Protein AF-A0A377Q1R0-F1 (afdb_monomer)

Mean predicted aligned error: 17.47 Å

Foldseek 3Di:
DDPDDLPCLQVVLQDDDPDDDDDDDDDDDDPDDPDPDDDLVVLLVVLVVLLVDDDPPPVVCVVCVVVLVVLCCSLQPPPVSNVVVVVVLLVCLQPPPDQDDPVLLVVLVVLLLVLLSVLLSVCCVPPNDPDPLNVSLSVLNSQLVVLVVLLVVLLVQQVVLVVVCVVDVVSVPDPVSVCQAANDPPDPDDDDPVVVVVSVVRGHSLQSNLVSLVSNLVSLSSSVSSCVVVVSRDPVCSVSSSVSSSNNNSNSCVSSQNHAFWDDRPQKIWGWDDGHGPVVCVVVVTDIDIDGPDDVCVVVVVPDDPPQPPVNVVVVVVVVVVVVVVVVVVVVVVVVVVVVVVVVVVVVVVVVVVVVVVVVVVVVVVVVVVVVVVVVPPD

Structure (mmCIF, N/CA/C/O backbone):
data_AF-A0A377Q1R0-F1
#
_entry.id   AF-A0A377Q1R0-F1
#
loop_
_atom_site.group_PDB
_atom_site.id
_atom_site.type_symbol
_atom_site.label_atom_id
_atom_site.label_alt_id
_atom_site.label_comp_id
_atom_site.label_asym_id
_atom_site.label_entity_id
_atom_site.label_seq_id
_atom_site.pdbx_PDB_ins_code
_atom_site.Cartn_x
_atom_site.Cartn_y
_atom_site.Cartn_z
_atom_site.occupancy
_atom_site.B_iso_or_equiv
_atom_site.auth_seq_id
_atom_site.auth_comp_id
_atom_site.auth_asym_id
_atom_site.auth_atom_id
_atom_site.pdbx_PDB_model_num
ATOM 1 N N . MET A 1 1 ? -22.061 -29.868 4.532 1.00 28.95 1 MET A N 1
ATOM 2 C CA . MET A 1 1 ? -21.129 -29.093 5.374 1.00 28.95 1 MET A CA 1
ATOM 3 C C . MET A 1 1 ? -21.721 -27.705 5.514 1.00 28.95 1 MET A C 1
ATOM 5 O O . MET A 1 1 ? -21.974 -27.076 4.496 1.00 28.95 1 MET A O 1
ATOM 9 N N . GLN A 1 2 ? -22.091 -27.304 6.730 1.00 22.58 2 GLN A N 1
ATOM 10 C CA . GLN A 1 2 ? -22.602 -25.962 7.013 1.00 22.58 2 GLN A CA 1
ATOM 11 C C . GLN A 1 2 ? -21.414 -25.000 7.046 1.00 22.58 2 GLN A C 1
ATOM 13 O O . GLN A 1 2 ? -20.578 -25.093 7.936 1.00 22.58 2 GLN A O 1
ATOM 18 N N . ILE A 1 3 ? -21.342 -24.123 6.049 1.00 27.62 3 ILE A N 1
ATOM 19 C CA . ILE A 1 3 ? -20.413 -22.995 5.980 1.00 27.62 3 ILE A CA 1
ATOM 20 C C . ILE A 1 3 ? -21.083 -21.881 6.789 1.00 27.62 3 ILE A C 1
ATOM 22 O O . ILE A 1 3 ? -22.064 -21.311 6.324 1.00 27.62 3 ILE A O 1
ATOM 26 N N . ASN A 1 4 ? -20.662 -21.644 8.031 1.00 29.64 4 ASN A N 1
ATOM 27 C CA . ASN A 1 4 ? -21.216 -20.565 8.850 1.00 29.64 4 ASN A CA 1
ATOM 28 C C . ASN A 1 4 ? -20.125 -19.920 9.716 1.00 29.64 4 ASN A C 1
ATOM 30 O O . ASN A 1 4 ? -19.404 -20.623 10.417 1.00 29.64 4 ASN A O 1
ATOM 34 N N . ASN A 1 5 ? -20.125 -18.581 9.694 1.00 27.83 5 ASN A N 1
ATOM 35 C CA . ASN A 1 5 ? -19.526 -17.609 10.626 1.00 27.83 5 ASN A CA 1
ATOM 36 C C . ASN A 1 5 ? -18.168 -16.934 10.356 1.00 27.83 5 ASN A C 1
ATOM 38 O O . ASN A 1 5 ? -17.877 -15.991 11.084 1.00 27.83 5 ASN A O 1
ATOM 42 N N . SER A 1 6 ? -17.424 -17.238 9.289 1.00 31.84 6 SER A N 1
ATOM 43 C CA . SER A 1 6 ? -16.201 -16.457 8.957 1.00 31.84 6 SER A CA 1
ATOM 44 C C . SER A 1 6 ? -16.355 -15.521 7.747 1.00 31.84 6 SER A C 1
ATOM 46 O O . SER A 1 6 ? -15.491 -14.700 7.476 1.00 31.84 6 SER A O 1
ATOM 48 N N . TYR A 1 7 ? -17.489 -15.599 7.042 1.00 37.28 7 TYR A N 1
ATOM 49 C CA . TYR A 1 7 ? -17.789 -14.820 5.829 1.00 37.28 7 TYR A CA 1
ATOM 50 C C . TYR A 1 7 ? -18.139 -13.342 6.091 1.00 37.28 7 TYR A C 1
ATOM 52 O O . TYR A 1 7 ? -18.074 -12.522 5.179 1.00 37.28 7 TYR A O 1
ATOM 60 N N . SER A 1 8 ? -18.564 -12.995 7.311 1.00 39.50 8 SER A N 1
ATOM 61 C CA . SER A 1 8 ? -19.250 -11.720 7.552 1.00 39.50 8 SER A CA 1
ATOM 62 C C . SER A 1 8 ? -18.318 -10.515 7.662 1.00 39.50 8 SER A C 1
ATOM 64 O O . SER A 1 8 ? -18.710 -9.444 7.229 1.00 39.50 8 SER A O 1
ATOM 66 N N . ASN A 1 9 ? -17.101 -10.637 8.196 1.00 41.16 9 ASN A N 1
ATOM 67 C CA . ASN A 1 9 ? -16.298 -9.441 8.502 1.00 41.16 9 ASN A CA 1
ATOM 68 C C . ASN A 1 9 ? -15.637 -8.830 7.258 1.00 41.16 9 ASN A C 1
ATOM 70 O O . ASN A 1 9 ? -15.643 -7.616 7.092 1.00 41.16 9 ASN A O 1
ATOM 74 N N . TYR A 1 10 ? -15.143 -9.665 6.342 1.00 43.50 10 TYR A N 1
ATOM 75 C CA . TYR A 1 10 ? -14.445 -9.208 5.140 1.00 43.50 10 TYR A CA 1
ATOM 76 C C . TYR A 1 10 ? -15.388 -8.627 4.084 1.00 43.50 10 TYR A C 1
ATOM 78 O O . TYR A 1 10 ? -15.223 -7.504 3.607 1.00 43.50 10 TYR A O 1
ATOM 86 N N . LEU A 1 11 ? -16.445 -9.379 3.762 1.00 43.00 11 LEU A N 1
ATOM 87 C CA . LEU A 1 11 ? -17.469 -8.934 2.827 1.00 43.00 11 LEU A CA 1
ATOM 88 C C . LEU A 1 11 ? -18.304 -7.786 3.397 1.00 43.00 11 LEU A C 1
ATOM 90 O O . LEU A 1 11 ? -18.836 -7.050 2.588 1.00 43.00 11 LEU A O 1
ATOM 94 N N . ASN A 1 12 ? -18.401 -7.544 4.710 1.00 51.12 12 ASN A N 1
ATOM 95 C CA . ASN A 1 12 ? -19.133 -6.373 5.226 1.00 51.12 12 ASN A CA 1
ATOM 96 C C . ASN A 1 12 ? -18.464 -5.030 4.900 1.00 51.12 12 ASN A C 1
ATOM 98 O O . ASN A 1 12 ? -19.165 -4.023 4.808 1.00 51.12 12 ASN A O 1
ATOM 102 N N . ILE A 1 13 ? -17.142 -4.997 4.703 1.00 48.84 13 ILE A N 1
ATOM 103 C CA . ILE A 1 13 ? -16.446 -3.759 4.324 1.00 48.84 13 ILE A CA 1
ATOM 104 C C . ILE A 1 13 ? -16.698 -3.443 2.848 1.00 48.84 13 ILE A C 1
ATOM 106 O O . ILE A 1 13 ? -16.845 -2.278 2.498 1.00 48.84 13 ILE A O 1
ATOM 110 N N . TYR A 1 14 ? -16.812 -4.452 1.980 1.00 47.78 14 TYR A N 1
ATOM 111 C CA . TYR A 1 14 ? -16.981 -4.266 0.527 1.00 47.78 14 TYR A CA 1
ATOM 112 C C . TYR A 1 14 ? -18.424 -4.444 0.026 1.00 47.78 14 TYR A C 1
ATOM 114 O O . TYR A 1 14 ? -18.783 -3.945 -1.039 1.00 47.78 14 TYR A O 1
ATOM 122 N N . SER A 1 15 ? -19.278 -5.124 0.789 1.00 40.94 15 SER A N 1
ATOM 123 C CA . SER A 1 15 ? -20.696 -5.297 0.486 1.00 40.94 15 SER A CA 1
ATOM 124 C C . SER A 1 15 ? -21.445 -4.106 1.043 1.00 40.94 15 SER A C 1
ATOM 126 O O . SER A 1 15 ? -21.725 -4.028 2.235 1.00 40.94 15 SER A O 1
ATOM 128 N N . SER A 1 16 ? -21.833 -3.196 0.163 1.00 33.44 16 SER A N 1
ATOM 129 C CA . SER A 1 16 ? -22.978 -2.341 0.434 1.00 33.44 16 SER A CA 1
ATOM 130 C C . SER A 1 16 ? -24.226 -3.071 -0.074 1.00 33.44 16 SER A C 1
ATOM 132 O O . SER A 1 16 ? -24.408 -3.168 -1.290 1.00 33.44 16 SER A O 1
ATOM 134 N N . PRO A 1 17 ? -25.120 -3.603 0.783 1.00 34.03 17 PRO A N 1
ATOM 135 C CA . PRO A 1 17 ? -26.474 -3.870 0.359 1.00 34.03 17 PRO A CA 1
ATOM 136 C C . PRO A 1 17 ? -27.296 -2.604 0.589 1.00 34.03 17 PRO A C 1
ATOM 138 O O . PRO A 1 17 ? -27.533 -2.172 1.718 1.00 34.03 17 PRO A O 1
ATOM 141 N N . ASN A 1 18 ? -27.818 -2.052 -0.504 1.00 38.62 18 ASN A N 1
ATOM 142 C CA . ASN A 1 18 ? -29.104 -1.372 -0.467 1.00 38.62 18 ASN A CA 1
ATOM 143 C C . ASN A 1 18 ? -30.130 -2.303 0.208 1.00 38.62 18 ASN A C 1
ATOM 145 O O . ASN A 1 18 ? -30.710 -3.160 -0.451 1.00 38.62 18 ASN A O 1
ATOM 149 N N . SER A 1 19 ? -30.380 -2.136 1.506 1.00 26.73 19 SER A N 1
ATOM 150 C CA . SER A 1 19 ? -31.663 -2.492 2.112 1.00 26.73 19 SER A CA 1
ATOM 151 C C . SER A 1 19 ? -31.815 -1.848 3.482 1.00 26.73 19 SER A C 1
ATOM 153 O O . SER A 1 19 ? -31.047 -2.106 4.407 1.00 26.73 19 SER A O 1
ATOM 155 N N . ALA A 1 20 ? -32.861 -1.039 3.601 1.00 36.50 20 ALA A N 1
ATOM 156 C CA . ALA A 1 20 ? -33.411 -0.583 4.859 1.00 36.50 20 ALA A CA 1
ATOM 157 C C . ALA A 1 20 ? -33.656 -1.759 5.818 1.00 36.50 20 ALA A C 1
ATOM 159 O O . ALA A 1 20 ? -34.305 -2.732 5.444 1.00 36.50 20 ALA A O 1
ATOM 160 N N . ASN A 1 21 ? -33.215 -1.620 7.067 1.00 24.20 21 ASN A N 1
ATOM 161 C CA . ASN A 1 21 ? -34.041 -1.960 8.218 1.00 24.20 21 ASN A CA 1
ATOM 162 C C . ASN A 1 21 ? -33.524 -1.257 9.473 1.00 24.20 21 ASN A C 1
ATOM 164 O O . ASN A 1 21 ? -32.381 -1.403 9.894 1.00 24.20 21 ASN A O 1
ATOM 168 N N . SER A 1 22 ? -34.421 -0.460 10.043 1.00 33.91 22 SER A N 1
ATOM 169 C CA . SER A 1 22 ? -34.277 0.224 11.315 1.00 33.91 22 SER A CA 1
ATOM 170 C C . SER A 1 22 ? -34.138 -0.770 12.463 1.00 33.91 22 SER A C 1
ATOM 172 O O . SER A 1 22 ? -34.989 -1.647 12.606 1.00 33.91 22 SER A O 1
ATOM 174 N N . THR A 1 23 ? -33.208 -0.516 13.380 1.00 24.88 23 THR A N 1
ATOM 175 C CA . THR A 1 23 ? -33.495 -0.764 14.796 1.00 24.88 23 THR A CA 1
ATOM 176 C C . THR A 1 23 ? -32.841 0.313 15.653 1.00 24.88 23 THR A C 1
ATOM 178 O O . THR A 1 23 ? -31.666 0.627 15.506 1.00 24.88 23 THR A O 1
ATOM 181 N N . SER A 1 24 ? -33.675 0.923 16.490 1.00 29.09 24 SER A N 1
ATOM 182 C CA . SER A 1 24 ? -33.390 2.016 17.416 1.00 29.09 24 SER A CA 1
ATOM 183 C C . SER A 1 24 ? -32.300 1.639 18.425 1.00 29.09 24 SER A C 1
ATOM 185 O O . SER A 1 24 ? -32.427 0.630 19.118 1.00 29.09 24 SER A O 1
ATOM 187 N N . TYR A 1 25 ? -31.282 2.492 18.565 1.00 27.16 25 TYR A N 1
ATOM 188 C CA . TYR A 1 25 ? -30.420 2.497 19.745 1.00 27.16 25 TYR A CA 1
ATOM 189 C C . TYR A 1 25 ? -31.027 3.415 20.806 1.00 27.16 25 TYR A C 1
ATOM 191 O O . TYR A 1 25 ? -31.315 4.585 20.554 1.00 27.16 25 TYR A O 1
ATOM 199 N N . LYS A 1 26 ? -31.275 2.836 21.984 1.00 29.70 26 LYS A N 1
ATOM 200 C CA . LYS A 1 26 ? -31.630 3.552 23.209 1.00 29.70 26 LYS A CA 1
ATOM 201 C C . LYS A 1 26 ? -30.412 4.316 23.726 1.00 29.70 26 LYS A C 1
ATOM 203 O O . LYS A 1 26 ? -29.304 3.788 23.720 1.00 29.70 26 LYS A O 1
ATOM 208 N N . GLU A 1 27 ? -30.683 5.524 24.204 1.00 29.42 27 GLU A N 1
ATOM 209 C CA . GLU A 1 27 ? -29.784 6.415 24.935 1.00 29.42 27 GLU A CA 1
ATOM 210 C C . GLU A 1 27 ? -28.955 5.660 25.986 1.00 29.42 27 GLU A C 1
ATOM 212 O O . GLU A 1 27 ? -29.502 4.995 26.872 1.00 29.42 27 GLU A O 1
ATOM 217 N N . ILE A 1 28 ? -27.629 5.790 25.904 1.00 32.88 28 ILE A N 1
ATOM 218 C CA . ILE A 1 28 ? -26.727 5.440 27.000 1.00 32.88 28 ILE A CA 1
ATOM 219 C C . ILE A 1 28 ? -26.776 6.609 27.985 1.00 32.88 28 ILE A C 1
ATOM 221 O O . ILE A 1 28 ? -26.370 7.723 27.664 1.00 32.88 28 ILE A O 1
ATOM 225 N N . GLN A 1 29 ? -27.323 6.349 29.172 1.00 28.67 29 GLN A N 1
ATOM 226 C CA . GLN A 1 29 ? -27.346 7.298 30.279 1.00 28.67 29 GLN A CA 1
ATOM 227 C C . GLN A 1 29 ? -25.923 7.606 30.756 1.00 28.67 29 GLN A C 1
ATOM 229 O O . GLN A 1 29 ? -25.142 6.704 31.057 1.00 28.67 29 GLN A O 1
ATOM 234 N N . GLU A 1 30 ? -25.630 8.901 30.859 1.00 31.19 30 GLU A N 1
ATOM 235 C CA . GLU A 1 30 ? -24.410 9.468 31.422 1.00 31.19 30 GLU A CA 1
ATOM 236 C C . GLU A 1 30 ? -24.206 9.015 32.877 1.00 31.19 30 GLU A C 1
ATOM 238 O O . GLU A 1 30 ? -24.910 9.437 33.800 1.00 31.19 30 GLU A O 1
ATOM 243 N N . SER A 1 31 ? -23.186 8.193 33.115 1.00 29.64 31 SER A N 1
ATOM 244 C CA . SER A 1 31 ? -22.603 8.047 34.445 1.00 29.64 31 SER A CA 1
ATOM 245 C C . SER A 1 31 ? -21.705 9.254 34.722 1.00 29.64 31 SER A C 1
ATOM 247 O O . SER A 1 31 ? -20.572 9.335 34.249 1.00 29.64 31 SER A O 1
ATOM 249 N N . ASN A 1 32 ? -22.232 10.204 35.496 1.00 32.81 32 ASN A N 1
ATOM 250 C CA . ASN A 1 32 ? -21.503 11.358 36.016 1.00 32.81 32 ASN A CA 1
ATOM 251 C C . ASN A 1 32 ? -20.391 10.925 36.987 1.00 32.81 32 ASN A C 1
ATOM 253 O O . ASN A 1 32 ? -20.587 10.846 38.200 1.00 32.81 32 ASN A O 1
ATOM 257 N N . THR A 1 33 ? -19.189 10.730 36.457 1.00 31.58 33 THR A N 1
ATOM 258 C CA . THR A 1 33 ? -17.936 10.882 37.203 1.00 31.58 33 THR A CA 1
ATOM 259 C C . THR A 1 33 ? -17.190 12.073 36.622 1.00 31.58 33 THR A C 1
ATOM 261 O O . THR A 1 33 ? -16.950 12.122 35.420 1.00 31.58 33 THR A O 1
ATOM 264 N N . LYS A 1 34 ? -16.837 13.048 37.474 1.00 37.91 34 LYS A N 1
ATOM 265 C CA . LYS A 1 34 ? -15.953 14.176 37.142 1.00 37.91 34 LYS A CA 1
ATOM 266 C C . LYS A 1 34 ? -14.599 13.631 36.668 1.00 37.91 34 LYS A C 1
ATOM 268 O O . LYS A 1 34 ? -13.689 13.459 37.471 1.00 37.91 34 LYS A O 1
ATOM 273 N N . SER A 1 35 ? -14.488 13.356 35.376 1.00 35.97 35 SER A N 1
ATOM 274 C CA . SER A 1 35 ? -13.225 13.171 34.677 1.00 35.97 35 SER A CA 1
ATOM 275 C C . SER A 1 35 ? -12.807 14.535 34.148 1.00 35.97 35 SER A C 1
ATOM 277 O O . SER A 1 35 ? -13.571 15.203 33.448 1.00 35.97 35 SER A O 1
ATOM 279 N N . THR A 1 36 ? -11.615 14.993 34.516 1.00 40.09 36 THR A N 1
ATOM 280 C CA . THR A 1 36 ? -10.923 16.071 33.807 1.00 40.09 36 THR A CA 1
ATOM 281 C C . THR A 1 36 ? -10.586 15.559 32.411 1.00 40.09 36 THR A C 1
ATOM 283 O O . THR A 1 36 ? -9.477 15.085 32.183 1.00 40.09 36 THR A O 1
ATOM 286 N N . ASN A 1 37 ? -11.559 15.579 31.497 1.00 50.22 37 ASN A N 1
ATOM 287 C CA . ASN A 1 37 ? -11.319 15.173 30.121 1.00 50.22 37 ASN A CA 1
ATOM 288 C C . ASN A 1 37 ? -10.362 16.191 29.476 1.00 50.22 37 ASN A C 1
ATOM 290 O O . ASN A 1 37 ? -10.659 17.391 29.503 1.00 50.22 37 ASN A O 1
ATOM 294 N N . PRO A 1 38 ? -9.212 15.751 28.935 1.00 57.94 38 PRO A N 1
ATOM 295 C CA . PRO A 1 38 ? -8.344 16.620 28.150 1.00 57.94 38 PRO A CA 1
ATOM 296 C C . PRO A 1 38 ? -9.113 17.197 26.951 1.00 57.94 38 PRO A C 1
ATOM 298 O O . PRO A 1 38 ? -10.071 16.593 26.466 1.00 57.94 38 PRO A O 1
ATOM 301 N N . SER A 1 39 ? -8.723 18.386 26.482 1.00 71.31 39 SER A N 1
ATOM 302 C CA . SER A 1 39 ? -9.324 18.978 25.281 1.00 71.31 39 SER A CA 1
ATOM 303 C C . SER A 1 39 ? -9.059 18.096 24.055 1.00 71.31 39 SER A C 1
ATOM 305 O O . SER A 1 39 ? -8.040 17.410 23.989 1.00 71.31 39 SER A O 1
ATOM 307 N N . ASN A 1 40 ? -9.941 18.151 23.051 1.00 73.06 40 ASN A N 1
ATOM 308 C CA . ASN A 1 40 ? -9.771 17.396 21.800 1.00 73.06 40 ASN A CA 1
ATOM 309 C C . ASN A 1 40 ? -8.407 17.659 21.131 1.00 73.06 40 ASN A C 1
ATOM 311 O O . ASN A 1 40 ? -7.815 16.744 20.572 1.00 73.06 40 ASN A O 1
ATOM 315 N N . GLU A 1 41 ? -7.879 18.881 21.242 1.00 77.00 41 GLU A N 1
ATOM 316 C CA . GLU A 1 41 ? -6.547 19.257 20.744 1.00 77.00 41 GLU A CA 1
ATOM 317 C C . GLU A 1 41 ? -5.414 18.544 21.500 1.00 77.00 41 GLU A C 1
ATOM 319 O O . GLU A 1 41 ? -4.464 18.066 20.885 1.00 77.00 41 GLU A O 1
ATOM 324 N N . ALA A 1 42 ? -5.524 18.412 22.826 1.00 80.75 42 ALA A N 1
ATOM 325 C CA . ALA A 1 42 ? -4.535 17.698 23.632 1.00 80.75 42 ALA A CA 1
ATOM 326 C C . ALA A 1 42 ? -4.545 16.187 23.346 1.00 80.75 42 ALA A C 1
ATOM 328 O O . ALA A 1 42 ? -3.491 15.555 23.347 1.00 80.75 42 ALA A O 1
ATOM 329 N N . ILE A 1 43 ? -5.720 15.616 23.061 1.00 80.31 43 ILE A N 1
ATOM 330 C CA . ILE A 1 43 ? -5.860 14.207 22.663 1.00 80.31 43 ILE A CA 1
ATOM 331 C C . ILE A 1 43 ? -5.234 13.981 21.286 1.00 80.31 43 ILE A C 1
ATOM 333 O O . ILE A 1 43 ? -4.426 13.070 21.136 1.00 80.31 43 ILE A O 1
ATOM 337 N N . GLN A 1 44 ? -5.532 14.838 20.306 1.00 81.31 44 GLN A N 1
ATOM 338 C CA . GLN A 1 44 ? -4.917 14.757 18.977 1.00 81.31 44 GLN A CA 1
ATOM 339 C C . GLN A 1 44 ? -3.394 14.852 19.054 1.00 81.31 44 GLN A C 1
ATOM 341 O O . GLN A 1 44 ? -2.700 14.047 18.438 1.00 81.31 44 GLN A O 1
ATOM 346 N N . GLN A 1 45 ? -2.868 15.790 19.848 1.00 83.00 45 GLN A N 1
ATOM 347 C CA . GLN A 1 45 ? -1.427 15.901 20.049 1.00 83.00 45 GLN A CA 1
ATOM 348 C C . GLN A 1 45 ? -0.850 14.631 20.681 1.00 83.00 45 GLN A C 1
ATOM 350 O O . GLN A 1 45 ? 0.145 14.114 20.190 1.00 83.00 45 GLN A O 1
ATOM 355 N N . LYS A 1 46 ? -1.507 14.074 21.703 1.00 86.25 46 LYS A N 1
ATOM 356 C CA . LYS A 1 46 ? -1.085 12.823 22.344 1.00 86.25 46 LYS A CA 1
ATOM 357 C C . LYS A 1 46 ? -1.086 11.640 21.369 1.00 86.25 46 LYS A C 1
ATOM 359 O O . LYS A 1 46 ? -0.148 10.850 21.404 1.00 86.25 46 LYS A O 1
ATOM 364 N N . ILE A 1 47 ? -2.088 11.509 20.495 1.00 85.19 47 ILE A N 1
ATOM 365 C CA . ILE A 1 47 ? -2.098 10.468 19.453 1.00 85.19 47 ILE A CA 1
ATOM 366 C C . ILE A 1 47 ? -0.956 10.681 18.457 1.00 85.19 47 ILE A C 1
ATOM 368 O O . ILE A 1 47 ? -0.251 9.727 18.140 1.00 85.19 47 ILE A O 1
ATOM 372 N N . ASN A 1 48 ? -0.720 11.918 18.016 1.00 84.69 48 ASN A N 1
ATOM 373 C CA . ASN A 1 48 ? 0.402 12.234 17.131 1.00 84.69 48 ASN A CA 1
ATOM 374 C C . ASN A 1 48 ? 1.751 11.894 17.781 1.00 84.69 48 ASN A C 1
ATOM 376 O O . ASN A 1 48 ? 2.607 11.304 17.127 1.00 84.69 48 ASN A O 1
ATOM 380 N N . ASP A 1 49 ? 1.923 12.206 19.067 1.00 84.81 49 ASP A N 1
ATOM 381 C CA . ASP A 1 49 ? 3.130 11.875 19.826 1.00 84.81 49 ASP A CA 1
ATOM 382 C C . ASP A 1 49 ? 3.308 10.354 19.937 1.00 84.81 49 ASP A C 1
ATOM 384 O O . ASP A 1 49 ? 4.402 9.838 19.720 1.00 84.81 49 ASP A O 1
ATOM 388 N N . LEU A 1 50 ? 2.224 9.617 20.213 1.00 84.06 50 LEU A N 1
ATOM 389 C CA . LEU A 1 50 ? 2.246 8.155 20.251 1.00 84.06 50 LEU A CA 1
ATOM 390 C C . LEU A 1 50 ? 2.636 7.565 18.896 1.00 84.06 50 LEU A C 1
ATOM 392 O O . LEU A 1 50 ? 3.435 6.634 18.868 1.00 84.06 50 LEU A O 1
ATOM 396 N N . LEU A 1 51 ? 2.105 8.089 17.789 1.00 82.56 51 LEU A N 1
ATOM 397 C CA . LEU A 1 51 ? 2.451 7.658 16.431 1.00 82.56 51 LEU A CA 1
ATOM 398 C C . LEU A 1 51 ? 3.897 8.014 16.050 1.00 82.56 51 LEU A C 1
ATOM 400 O O . LEU A 1 51 ? 4.513 7.279 15.283 1.00 82.56 51 LEU A O 1
ATOM 404 N N . ALA A 1 52 ? 4.440 9.107 16.592 1.00 79.62 52 ALA A N 1
ATOM 405 C CA . ALA A 1 52 ? 5.810 9.552 16.344 1.00 79.62 52 ALA A CA 1
ATOM 406 C C . ALA A 1 52 ? 6.871 8.803 17.172 1.00 79.62 52 ALA A C 1
ATOM 408 O O . ALA A 1 52 ? 8.045 8.809 16.797 1.00 79.62 52 ALA A O 1
ATOM 409 N N . ASP A 1 53 ? 6.486 8.174 18.287 1.00 74.00 53 ASP A N 1
ATOM 410 C CA . ASP A 1 53 ? 7.412 7.470 19.177 1.00 74.00 53 ASP A CA 1
ATOM 411 C C . ASP A 1 53 ? 7.975 6.187 18.529 1.00 74.00 53 ASP A C 1
ATOM 413 O O . ASP A 1 53 ? 7.232 5.241 18.225 1.00 74.00 53 ASP A O 1
ATOM 417 N N . TYR A 1 54 ? 9.301 6.189 18.325 1.00 57.19 54 TYR A N 1
ATOM 418 C CA . TYR A 1 54 ? 10.118 5.175 17.641 1.00 57.19 54 TYR A CA 1
ATOM 419 C C . TYR A 1 54 ? 11.257 4.706 18.570 1.00 57.19 54 TYR A C 1
ATOM 421 O O . TYR A 1 54 ? 11.881 5.559 19.207 1.00 57.19 54 TYR A O 1
ATOM 429 N N . PRO A 1 55 ? 11.630 3.406 18.615 1.00 54.78 55 PRO A N 1
ATOM 430 C CA . PRO A 1 55 ? 11.290 2.323 17.687 1.00 54.78 55 PRO A CA 1
ATOM 431 C C . PRO A 1 55 ? 10.176 1.396 18.194 1.00 54.78 55 PRO A C 1
ATOM 433 O O . PRO A 1 55 ? 9.720 1.517 19.328 1.00 54.78 55 PRO A O 1
ATOM 436 N N . LEU A 1 56 ? 9.823 0.395 17.372 1.00 50.62 56 LEU A N 1
ATOM 437 C CA . LEU A 1 56 ? 9.070 -0.841 17.677 1.00 50.62 56 LEU A CA 1
ATOM 438 C C . LEU A 1 56 ? 9.643 -1.681 18.856 1.00 50.62 56 LEU A C 1
ATOM 440 O O . LEU A 1 56 ? 9.498 -2.897 18.910 1.00 50.62 56 LEU A O 1
ATOM 444 N N . HIS A 1 57 ? 10.276 -1.064 19.849 1.00 40.78 57 HIS A N 1
ATOM 445 C CA . HIS A 1 57 ? 10.443 -1.621 21.185 1.00 40.78 57 HIS A CA 1
ATOM 446 C C . HIS A 1 57 ? 9.313 -1.136 22.091 1.00 40.78 57 HIS A C 1
ATOM 448 O O . HIS A 1 57 ? 9.563 -0.711 23.215 1.00 40.78 57 HIS A O 1
ATOM 454 N N . HIS A 1 58 ? 8.058 -1.200 21.635 1.00 40.34 58 HIS A N 1
ATOM 455 C CA . HIS A 1 58 ? 6.984 -1.132 22.612 1.00 40.34 58 HIS A CA 1
ATOM 456 C C . HIS A 1 58 ? 6.947 -2.496 23.318 1.00 40.34 58 HIS A C 1
ATOM 458 O O . HIS A 1 58 ? 6.702 -3.507 22.652 1.00 40.34 58 HIS A O 1
ATOM 464 N N . PRO A 1 59 ? 7.159 -2.577 24.645 1.00 37.62 59 PRO A N 1
ATOM 465 C CA . PRO A 1 59 ? 7.106 -3.835 25.405 1.00 37.62 59 PRO A CA 1
ATOM 466 C C . PRO A 1 59 ? 5.755 -4.580 25.293 1.00 37.62 59 PRO A C 1
ATOM 468 O O . PRO A 1 59 ? 5.623 -5.704 25.770 1.00 37.62 59 PRO A O 1
ATOM 471 N N . TYR A 1 60 ? 4.771 -3.980 24.617 1.00 41.66 60 TYR A N 1
ATOM 472 C CA . TYR A 1 60 ? 3.454 -4.534 24.315 1.00 41.66 60 TYR A CA 1
ATOM 473 C C . TYR A 1 60 ? 3.408 -5.498 23.118 1.00 41.66 60 TYR A C 1
ATOM 475 O O . TYR A 1 60 ? 2.570 -6.398 23.138 1.00 41.66 60 TYR A O 1
ATOM 483 N N . TYR A 1 61 ? 4.301 -5.387 22.120 1.00 40.84 61 TYR A N 1
ATOM 484 C CA . TYR A 1 61 ? 4.299 -6.307 20.963 1.00 40.84 61 TYR A CA 1
ATOM 485 C C . TYR A 1 61 ? 4.567 -7.760 21.396 1.00 40.84 61 TYR A C 1
ATOM 487 O O . TYR A 1 61 ? 4.047 -8.705 20.815 1.00 40.84 61 TYR A O 1
ATOM 495 N N . LEU A 1 62 ? 5.330 -7.932 22.481 1.00 39.94 62 LEU A N 1
ATOM 496 C CA . LEU A 1 62 ? 5.614 -9.230 23.096 1.00 39.94 62 LEU A CA 1
ATOM 497 C C . LEU A 1 62 ? 4.531 -9.679 24.092 1.00 39.94 62 LEU A C 1
ATOM 499 O O . LEU A 1 62 ? 4.336 -10.876 24.265 1.00 39.94 62 LEU A O 1
ATOM 503 N N . GLN A 1 63 ? 3.818 -8.754 24.749 1.00 42.62 63 GLN A N 1
ATOM 504 C CA . GLN A 1 63 ? 2.766 -9.101 25.721 1.00 42.62 63 GLN A CA 1
ATOM 505 C C . GLN A 1 63 ? 1.436 -9.505 25.073 1.00 42.62 63 GLN A C 1
ATOM 507 O O . GLN A 1 63 ? 0.680 -10.261 25.676 1.00 42.62 63 GLN A O 1
ATOM 512 N N . TYR A 1 64 ? 1.157 -9.023 23.860 1.00 49.62 64 TYR A N 1
ATOM 513 C CA . TYR A 1 64 ? -0.096 -9.282 23.142 1.00 49.62 64 TYR A CA 1
ATOM 514 C C . TYR A 1 64 ? 0.121 -9.980 21.803 1.00 49.62 64 TYR A C 1
ATOM 516 O O . TYR A 1 64 ? -0.800 -10.020 20.997 1.00 49.62 64 TYR A O 1
ATOM 524 N N . GLN A 1 65 ? 1.303 -10.551 21.566 1.00 52.06 65 GLN A N 1
ATOM 525 C CA . GLN A 1 65 ? 1.620 -11.273 20.332 1.00 52.06 65 GLN A CA 1
ATOM 526 C C . GLN A 1 65 ? 0.579 -12.362 20.042 1.00 52.06 65 GLN A C 1
ATOM 528 O O . GLN A 1 65 ? 0.067 -12.442 18.931 1.00 52.06 65 GLN A O 1
ATOM 533 N N . ASP A 1 66 ? 0.171 -13.096 21.081 1.00 48.72 66 ASP A N 1
ATOM 534 C CA . ASP A 1 66 ? -0.908 -14.080 21.000 1.00 48.72 66 ASP A CA 1
ATOM 535 C C . ASP A 1 66 ? -2.254 -13.420 20.677 1.00 48.72 66 ASP A C 1
ATOM 537 O O . ASP A 1 66 ? -2.992 -13.901 19.829 1.00 48.72 66 ASP A O 1
ATOM 541 N N . ALA A 1 67 ? -2.588 -12.296 21.315 1.00 49.97 67 ALA A N 1
ATOM 542 C CA . ALA A 1 67 ? -3.870 -11.625 21.116 1.00 49.97 67 ALA A CA 1
ATOM 543 C C . ALA A 1 67 ? -3.991 -10.984 19.723 1.00 49.97 67 ALA A C 1
ATOM 545 O O . ALA A 1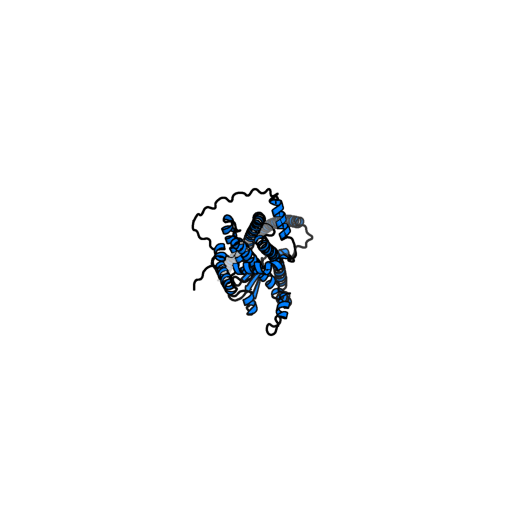 67 ? -5.035 -11.119 19.099 1.00 49.97 67 ALA A O 1
ATOM 546 N N . ILE A 1 68 ? -2.923 -10.360 19.219 1.00 56.97 68 ILE A N 1
ATOM 547 C CA . ILE A 1 68 ? -2.822 -9.821 17.855 1.00 56.97 68 ILE A CA 1
ATOM 548 C C . ILE A 1 68 ? -2.834 -10.967 16.839 1.00 56.97 68 ILE A C 1
ATOM 550 O O . ILE A 1 68 ? -3.469 -10.845 15.798 1.00 56.97 68 ILE A O 1
ATOM 554 N N . PHE A 1 69 ? -2.198 -12.102 17.148 1.00 53.34 69 PHE A N 1
ATOM 555 C CA . PHE A 1 69 ? -2.278 -13.312 16.332 1.00 53.34 69 PHE A CA 1
ATOM 556 C C . PHE A 1 69 ? -3.713 -13.853 16.259 1.00 53.34 69 PHE A C 1
ATOM 558 O O . PHE A 1 69 ? -4.202 -14.122 15.166 1.00 53.34 69 PHE A O 1
ATOM 565 N N . TYR A 1 70 ? -4.425 -13.954 17.386 1.00 54.00 70 TYR A N 1
ATOM 566 C CA . TYR A 1 70 ? -5.832 -14.370 17.396 1.00 54.00 70 TYR A CA 1
ATOM 567 C C . TYR A 1 70 ? -6.745 -13.366 16.694 1.00 54.00 70 TYR A C 1
ATOM 569 O O . TYR A 1 70 ? -7.666 -13.787 16.001 1.00 54.00 70 TYR A O 1
ATOM 577 N N . ASP A 1 71 ? -6.491 -12.064 16.833 1.00 59.78 71 ASP A N 1
ATOM 578 C CA . ASP A 1 71 ? -7.249 -11.032 16.128 1.00 59.78 71 ASP A CA 1
ATOM 579 C C . ASP A 1 71 ? -6.977 -11.103 14.612 1.00 59.78 71 ASP A C 1
ATOM 581 O O . ASP A 1 71 ? -7.915 -11.035 13.825 1.00 59.78 71 ASP A O 1
ATOM 585 N N . ARG A 1 72 ? -5.731 -11.359 14.187 1.00 59.06 72 ARG A N 1
ATOM 586 C CA . ARG A 1 72 ? -5.375 -11.588 12.776 1.00 59.06 72 ARG A CA 1
ATOM 587 C C . ARG A 1 72 ? -6.039 -12.848 12.220 1.00 59.06 72 ARG A C 1
ATOM 589 O O . ARG A 1 72 ? -6.626 -12.788 11.149 1.00 59.06 72 ARG A O 1
ATOM 596 N N . VAL A 1 73 ? -6.038 -13.959 12.959 1.00 56.84 73 VAL A N 1
ATOM 597 C CA . VAL A 1 73 ? -6.776 -15.182 12.581 1.00 56.84 73 VAL A CA 1
ATOM 598 C C . VAL A 1 73 ? -8.289 -14.928 12.541 1.00 56.84 73 VAL A C 1
ATOM 600 O O . VAL A 1 73 ? -8.985 -15.462 11.681 1.00 56.84 73 VAL A O 1
ATOM 603 N N . ALA A 1 74 ? -8.827 -14.093 13.433 1.00 57.16 74 ALA A N 1
ATOM 604 C CA . ALA A 1 74 ? -10.244 -13.727 13.429 1.00 57.16 74 ALA A CA 1
ATOM 605 C C . ALA A 1 74 ? -10.633 -12.825 12.243 1.00 57.16 74 ALA A C 1
ATOM 607 O O . ALA A 1 74 ? -11.794 -12.838 11.827 1.00 57.16 74 ALA A O 1
ATOM 608 N N . ILE A 1 75 ? -9.686 -12.052 11.707 1.00 59.34 75 ILE A N 1
ATOM 609 C CA . ILE A 1 75 ? -9.878 -11.198 10.529 1.00 59.34 75 ILE A CA 1
ATOM 610 C C . ILE A 1 75 ? -9.674 -11.991 9.232 1.00 59.34 75 ILE A C 1
ATOM 612 O O . ILE A 1 75 ? -10.523 -11.927 8.344 1.00 59.34 75 ILE A O 1
ATOM 616 N N . ASN A 1 76 ? -8.581 -12.749 9.135 1.00 56.91 76 ASN A N 1
ATOM 617 C CA . ASN A 1 76 ? -8.127 -13.376 7.891 1.00 56.91 76 ASN A CA 1
ATOM 618 C C . ASN A 1 76 ? -8.629 -14.821 7.719 1.00 56.91 76 ASN A C 1
ATOM 620 O O 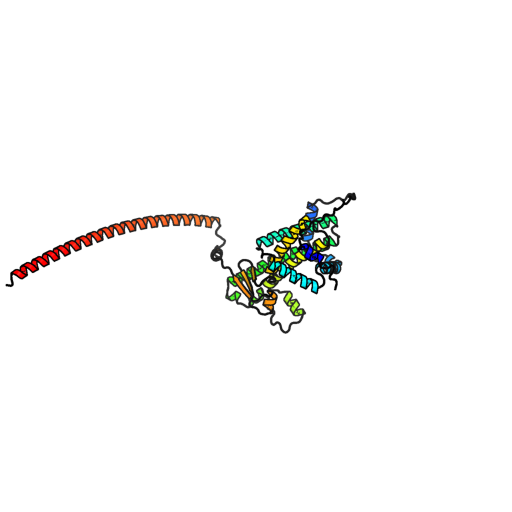. ASN A 1 76 ? -8.683 -15.321 6.596 1.00 56.91 76 ASN A O 1
ATOM 624 N N . GLY A 1 77 ? -9.060 -15.479 8.800 1.00 59.19 77 GLY A N 1
ATOM 625 C CA . GLY A 1 77 ? -9.372 -16.908 8.815 1.00 59.19 77 GLY A CA 1
ATOM 626 C C . GLY A 1 77 ? -8.131 -17.774 9.056 1.00 59.19 77 GLY A C 1
ATOM 627 O O . GLY A 1 77 ? -7.098 -17.294 9.521 1.00 59.19 77 GLY A O 1
ATOM 628 N N . ASP A 1 78 ? -8.241 -19.076 8.780 1.00 71.31 78 ASP A N 1
ATOM 629 C CA . ASP A 1 78 ? -7.050 -19.924 8.655 1.00 71.31 78 ASP A CA 1
ATOM 630 C C . ASP A 1 78 ? -6.271 -19.585 7.371 1.00 71.31 78 ASP A C 1
ATOM 632 O O . ASP A 1 78 ? -6.745 -18.828 6.526 1.00 71.31 78 ASP A O 1
ATOM 636 N N . SER A 1 79 ? -5.064 -20.138 7.219 1.00 67.19 79 SER A N 1
ATOM 637 C CA . 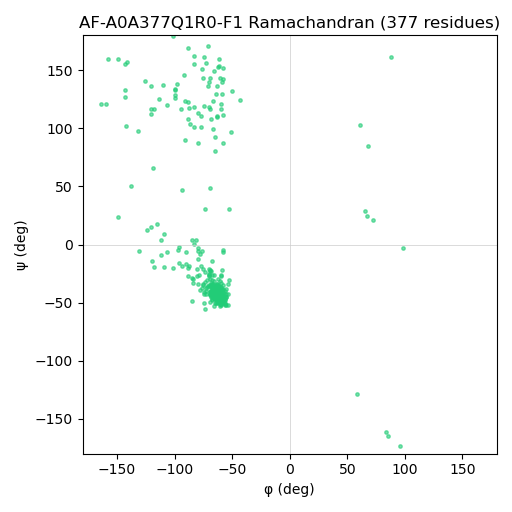SER A 1 79 ? -4.178 -19.810 6.092 1.00 67.19 79 SER A CA 1
ATOM 638 C C . SER A 1 79 ? -4.799 -20.087 4.722 1.00 67.19 79 SER A C 1
ATOM 640 O O . SER A 1 79 ? -4.532 -19.363 3.764 1.00 67.19 79 SER A O 1
ATOM 642 N N . ASP A 1 80 ? -5.617 -21.136 4.620 1.00 70.94 80 ASP A N 1
ATOM 643 C CA . ASP A 1 80 ? -6.263 -21.516 3.364 1.00 70.94 80 ASP A CA 1
ATOM 644 C C . ASP A 1 80 ? -7.380 -20.518 3.025 1.00 70.94 80 ASP A C 1
ATOM 646 O O . ASP A 1 80 ? -7.470 -20.041 1.894 1.00 70.94 80 ASP A O 1
ATOM 650 N N . THR A 1 81 ? -8.171 -20.124 4.027 1.00 73.06 81 THR A N 1
ATOM 651 C CA . THR A 1 81 ? -9.219 -19.102 3.901 1.00 73.06 81 THR A CA 1
ATOM 652 C C . THR A 1 81 ? -8.635 -17.728 3.565 1.00 73.06 81 THR A C 1
ATOM 654 O O . THR A 1 81 ? -9.156 -17.030 2.698 1.00 73.06 81 THR A O 1
ATOM 657 N N . GLU A 1 82 ? -7.537 -17.339 4.214 1.00 68.25 82 GLU A N 1
ATOM 658 C CA . GLU A 1 82 ? -6.822 -16.086 3.953 1.00 68.25 82 GLU A CA 1
ATOM 659 C C . GLU A 1 82 ? -6.330 -16.024 2.502 1.00 68.25 82 GLU A C 1
ATOM 661 O O . GLU A 1 82 ? -6.529 -15.024 1.805 1.00 68.25 82 GLU A O 1
ATOM 666 N N . PHE A 1 83 ? -5.744 -17.122 2.016 1.00 70.25 83 PHE A N 1
ATOM 667 C CA . PHE A 1 83 ? -5.305 -17.231 0.632 1.00 70.25 83 PHE A CA 1
ATOM 668 C C . PHE A 1 83 ? -6.479 -17.117 -0.352 1.00 70.25 83 PHE A C 1
ATOM 670 O O . PHE A 1 83 ? -6.414 -16.314 -1.286 1.00 70.25 83 PHE A O 1
ATOM 677 N N . GLU A 1 84 ? -7.566 -17.865 -0.140 1.00 74.06 84 GLU A N 1
ATOM 678 C CA . GLU A 1 84 ? -8.766 -17.793 -0.986 1.00 74.06 84 GLU A CA 1
ATOM 679 C C . GLU A 1 84 ? -9.357 -16.375 -1.022 1.00 74.06 84 GLU A C 1
ATOM 681 O O . GLU A 1 84 ? -9.634 -15.845 -2.104 1.00 74.06 84 GLU A O 1
ATOM 686 N N . ASN A 1 85 ? -9.474 -15.725 0.138 1.00 74.94 85 ASN A N 1
ATOM 687 C CA . ASN A 1 85 ? -9.969 -14.355 0.258 1.00 74.94 85 ASN A CA 1
ATOM 688 C C . ASN A 1 85 ? -9.083 -13.361 -0.501 1.00 74.94 85 ASN A C 1
ATOM 690 O O . ASN A 1 85 ? -9.600 -12.521 -1.240 1.00 74.94 85 ASN A O 1
ATOM 694 N N . SER A 1 86 ? -7.758 -13.491 -0.386 1.00 76.38 86 SER A N 1
ATOM 695 C CA . SER A 1 86 ? -6.805 -12.644 -1.110 1.00 76.38 86 SER A CA 1
ATOM 696 C C . SER A 1 86 ? -6.971 -12.770 -2.628 1.00 76.38 86 SER A C 1
ATOM 698 O O . SER A 1 86 ? -7.011 -11.764 -3.343 1.00 76.38 86 SER A O 1
ATOM 700 N N . ILE A 1 87 ? -7.129 -13.997 -3.140 1.00 80.56 87 ILE A N 1
ATOM 701 C CA . ILE A 1 87 ? -7.365 -14.236 -4.571 1.00 80.56 87 ILE A CA 1
ATOM 702 C C . ILE A 1 87 ? -8.695 -13.617 -5.016 1.00 80.56 87 ILE A C 1
ATOM 704 O O . ILE A 1 87 ? -8.745 -12.945 -6.050 1.00 80.56 87 ILE A O 1
ATOM 708 N N . MET A 1 88 ? -9.761 -13.795 -4.233 1.00 82.56 88 MET A N 1
ATOM 709 C CA . MET A 1 88 ? -11.075 -13.226 -4.538 1.00 82.56 88 MET A CA 1
ATOM 710 C C . MET A 1 88 ? -11.065 -11.696 -4.541 1.00 82.56 88 MET A C 1
ATOM 712 O O . MET A 1 88 ? -11.619 -11.096 -5.465 1.00 82.56 88 MET A O 1
ATOM 716 N N . LEU A 1 89 ? -10.414 -11.056 -3.563 1.00 84.12 89 LEU A N 1
ATOM 717 C CA . LEU A 1 89 ? -10.263 -9.600 -3.536 1.00 84.12 89 LEU A CA 1
ATOM 718 C C . LEU A 1 89 ? -9.522 -9.114 -4.777 1.00 84.12 89 LEU A C 1
ATOM 720 O O . LEU A 1 89 ? -10.002 -8.219 -5.470 1.00 84.12 89 LEU A O 1
ATOM 724 N N . LYS A 1 90 ? -8.364 -9.708 -5.083 1.00 85.44 90 LYS A N 1
ATOM 725 C CA . LYS A 1 90 ? -7.555 -9.313 -6.242 1.00 85.44 90 LYS A CA 1
ATOM 726 C C . LYS A 1 90 ? -8.353 -9.426 -7.543 1.00 85.44 90 LYS A C 1
ATOM 728 O O . LYS A 1 90 ? -8.300 -8.511 -8.366 1.00 85.44 90 LYS A O 1
ATOM 733 N N . GLN A 1 91 ? -9.148 -10.487 -7.695 1.00 85.75 91 GLN A N 1
ATOM 734 C CA . GLN A 1 91 ? -10.050 -10.652 -8.836 1.00 85.75 91 GLN A CA 1
ATOM 735 C C . GLN A 1 91 ? -11.155 -9.584 -8.855 1.00 85.75 91 GLN A C 1
ATOM 737 O O . GLN A 1 91 ? -11.388 -8.962 -9.889 1.00 85.75 91 GLN A O 1
ATOM 742 N N . TYR A 1 92 ? -11.794 -9.303 -7.715 1.00 87.50 92 TYR A N 1
ATOM 743 C CA . TYR A 1 92 ? -12.809 -8.251 -7.613 1.00 87.50 92 TYR A CA 1
ATOM 744 C C . TYR A 1 92 ? -12.251 -6.880 -8.014 1.00 87.50 92 TYR A C 1
ATOM 746 O O . TYR A 1 92 ? -12.863 -6.185 -8.827 1.00 87.50 92 TYR A O 1
ATOM 754 N N . LEU A 1 93 ? -11.076 -6.515 -7.493 1.00 88.75 93 LEU A N 1
ATOM 755 C CA . LEU A 1 93 ? -10.391 -5.264 -7.817 1.00 88.75 93 LEU A CA 1
ATOM 756 C C . LEU A 1 93 ? -10.035 -5.187 -9.308 1.00 88.75 93 LEU A C 1
ATOM 758 O O . LEU A 1 93 ? -10.083 -4.108 -9.891 1.00 88.75 93 LEU A O 1
ATOM 762 N N . LEU A 1 94 ? -9.680 -6.313 -9.934 1.00 87.00 94 LEU A N 1
ATOM 763 C CA . LEU A 1 94 ? -9.383 -6.382 -11.365 1.00 87.00 94 LEU A CA 1
ATOM 764 C C . LEU A 1 94 ? -10.620 -6.156 -12.237 1.00 87.00 94 LEU A C 1
ATOM 766 O O . LEU A 1 94 ? -10.534 -5.411 -13.213 1.00 87.00 94 LEU A O 1
ATOM 770 N N . ASP A 1 95 ? -11.743 -6.765 -11.869 1.00 85.69 95 ASP A N 1
ATOM 771 C CA . ASP A 1 95 ? -12.942 -6.798 -12.707 1.00 85.69 95 ASP A CA 1
ATOM 772 C C . ASP A 1 95 ? -13.878 -5.603 -12.481 1.00 85.69 95 ASP A C 1
ATOM 774 O O . ASP A 1 95 ? -14.622 -5.227 -13.387 1.00 85.69 95 ASP A O 1
ATOM 778 N N . ASN A 1 96 ? -13.861 -5.008 -11.283 1.00 83.06 96 ASN A N 1
ATOM 779 C CA . ASN A 1 96 ? -14.888 -4.051 -10.854 1.00 83.06 96 ASN A CA 1
ATOM 780 C C . ASN A 1 96 ? -14.347 -2.656 -10.518 1.00 83.06 96 ASN A C 1
ATOM 782 O O . ASN A 1 96 ? -15.136 -1.717 -10.418 1.00 83.06 96 ASN A O 1
ATOM 786 N N . VAL A 1 97 ? -13.029 -2.489 -10.361 1.00 87.69 97 VAL A N 1
ATOM 787 C CA . VAL A 1 97 ? -12.424 -1.214 -9.949 1.00 87.69 97 VAL A CA 1
ATOM 788 C C . VAL A 1 97 ? -11.450 -0.725 -11.019 1.00 87.69 97 VAL A C 1
ATOM 790 O O . VAL A 1 97 ? -10.428 -1.351 -11.318 1.00 87.69 97 VAL A O 1
ATOM 793 N N . SER A 1 98 ? -11.753 0.433 -11.610 1.00 89.81 98 SER A N 1
ATOM 794 C CA . SER A 1 98 ? -10.862 1.069 -12.584 1.00 89.81 98 SER A CA 1
ATOM 795 C C . SER A 1 98 ? -9.501 1.363 -11.957 1.00 89.81 98 SER A C 1
ATOM 797 O O . SER A 1 98 ? -9.449 1.818 -10.816 1.00 89.81 98 SER A O 1
ATOM 799 N N . LEU A 1 99 ? -8.412 1.152 -12.706 1.00 93.88 99 LEU A N 1
ATOM 800 C CA . LEU A 1 99 ? -7.065 1.469 -12.230 1.00 93.88 99 LEU A CA 1
ATOM 801 C C . LEU A 1 99 ? -6.958 2.975 -11.907 1.00 93.88 99 LEU A C 1
ATOM 803 O O . LEU A 1 99 ? -7.105 3.788 -12.824 1.00 93.88 99 LEU A O 1
ATOM 807 N N . PRO A 1 100 ? -6.711 3.361 -10.642 1.00 94.25 100 PRO A N 1
ATOM 808 C CA . PRO A 1 100 ? -6.619 4.765 -10.259 1.00 94.25 100 PRO A CA 1
ATOM 809 C C . PRO A 1 100 ? -5.327 5.413 -10.753 1.00 94.25 100 PRO A C 1
ATOM 811 O O . PRO A 1 100 ? -4.308 4.749 -10.945 1.00 94.25 100 PRO A O 1
ATOM 814 N N . THR A 1 101 ? -5.352 6.738 -10.891 1.00 94.38 101 THR A N 1
ATOM 815 C CA . THR A 1 101 ? -4.121 7.525 -11.048 1.00 94.38 101 THR A CA 1
ATOM 816 C C . THR A 1 101 ? -3.380 7.631 -9.712 1.00 94.38 101 THR A C 1
ATOM 818 O O . THR A 1 101 ? -3.988 7.463 -8.654 1.00 94.38 101 THR A O 1
ATOM 821 N N . GLU A 1 102 ? -2.088 7.976 -9.738 1.00 94.19 102 GLU A N 1
ATOM 822 C CA . GLU A 1 102 ? -1.332 8.249 -8.505 1.00 94.19 102 GLU A CA 1
ATOM 823 C C . GLU A 1 102 ? -1.972 9.372 -7.675 1.00 94.19 102 GLU A C 1
ATOM 825 O O . GLU A 1 102 ? -2.055 9.261 -6.457 1.00 94.19 102 GLU A O 1
ATOM 830 N N . GLN A 1 103 ? -2.493 10.419 -8.324 1.00 95.38 103 GLN A N 1
ATOM 831 C CA . GLN A 1 103 ? -3.190 11.501 -7.629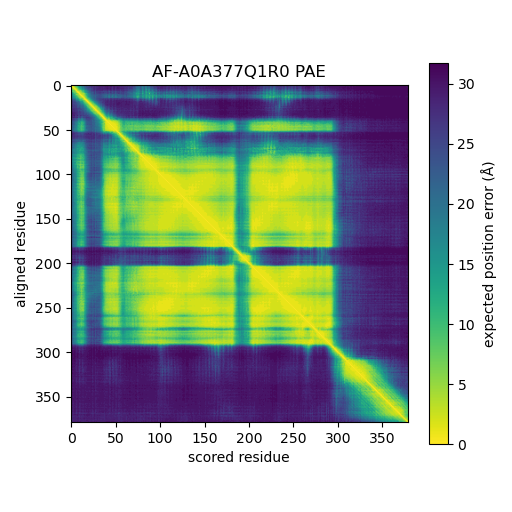 1.00 95.38 103 GLN A CA 1
ATOM 832 C C . GLN A 1 103 ? -4.433 10.981 -6.896 1.00 95.38 103 GLN A C 1
ATOM 834 O O . GLN A 1 103 ? -4.605 11.247 -5.710 1.00 95.38 103 GLN A O 1
ATOM 839 N N . THR A 1 104 ? -5.277 10.212 -7.590 1.00 95.94 104 THR A N 1
ATOM 840 C CA . THR A 1 104 ? -6.489 9.621 -7.003 1.00 95.94 104 THR A CA 1
ATOM 841 C C . THR A 1 104 ? -6.138 8.696 -5.837 1.00 95.94 104 THR A C 1
ATOM 843 O O . THR A 1 104 ? -6.801 8.715 -4.806 1.00 95.94 104 THR A O 1
ATOM 846 N N . PHE A 1 105 ? -5.062 7.919 -5.974 1.0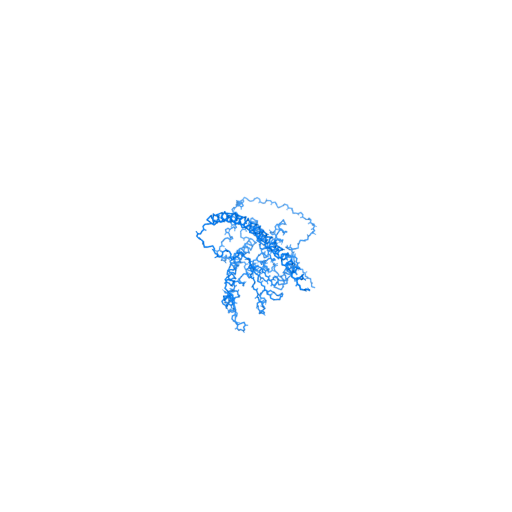0 96.69 105 PHE A N 1
ATOM 847 C CA . PHE A 1 105 ? -4.543 7.093 -4.892 1.00 96.69 105 PHE A CA 1
ATOM 848 C C . PHE A 1 105 ? -4.119 7.925 -3.672 1.00 96.69 105 PHE A C 1
ATOM 850 O O . PHE A 1 105 ? -4.512 7.588 -2.558 1.00 96.69 105 PHE A O 1
ATOM 857 N N . GLU A 1 106 ? -3.344 8.997 -3.856 1.00 95.19 106 GLU A N 1
ATOM 858 C CA . GLU A 1 106 ? -2.878 9.843 -2.750 1.00 95.19 106 GLU A CA 1
ATOM 859 C C . GLU A 1 106 ? -4.045 10.570 -2.056 1.00 95.19 106 GLU A C 1
ATOM 861 O O . GLU A 1 106 ? -4.070 10.679 -0.829 1.00 95.19 106 GLU A O 1
ATOM 866 N N . GLU A 1 107 ? -5.064 11.000 -2.806 1.00 96.06 107 GLU A N 1
ATOM 867 C CA . GLU A 1 107 ? -6.312 11.544 -2.251 1.00 96.06 107 GLU A CA 1
ATOM 868 C C . GLU A 1 107 ? -7.036 10.510 -1.371 1.00 96.06 107 GLU A C 1
ATOM 870 O O . GLU A 1 107 ? -7.359 10.800 -0.214 1.00 96.06 107 GLU A O 1
ATOM 875 N N . SER A 1 108 ? -7.212 9.280 -1.866 1.00 96.50 108 SER A N 1
ATOM 876 C CA . SER A 1 108 ? -7.816 8.189 -1.094 1.00 96.50 108 SER A CA 1
ATOM 877 C C . SER A 1 108 ? -6.982 7.788 0.121 1.00 96.50 108 SER A C 1
ATOM 879 O O . SER A 1 108 ? -7.530 7.615 1.209 1.00 96.50 108 SER A O 1
ATOM 881 N N . LYS A 1 109 ? -5.653 7.727 -0.007 1.00 95.88 109 LYS A N 1
ATOM 882 C CA . LYS A 1 109 ? -4.732 7.430 1.100 1.00 95.88 109 LYS A CA 1
ATOM 883 C C . LYS A 1 109 ? -4.849 8.469 2.219 1.00 95.88 109 LYS A C 1
ATOM 885 O O . LYS A 1 109 ? -4.874 8.107 3.397 1.00 95.88 109 LYS A O 1
ATOM 890 N N . ASN A 1 110 ? -4.966 9.750 1.864 1.00 94.50 110 ASN A N 1
ATOM 891 C CA . ASN A 1 110 ? -5.154 10.839 2.824 1.00 94.50 110 ASN A CA 1
ATOM 892 C C . ASN A 1 110 ? -6.500 10.730 3.545 1.00 94.50 110 ASN A C 1
ATOM 894 O O . ASN A 1 110 ? -6.560 10.905 4.762 1.00 94.50 110 ASN A O 1
ATOM 898 N N . ILE A 1 111 ? -7.566 10.392 2.816 1.00 93.44 111 ILE A N 1
ATOM 899 C CA . ILE A 1 111 ? -8.881 10.116 3.402 1.00 93.44 111 ILE A CA 1
ATOM 900 C C . ILE A 1 111 ? -8.797 8.958 4.403 1.00 93.44 111 ILE A C 1
ATOM 902 O O . ILE A 1 111 ? -9.246 9.105 5.538 1.00 93.44 111 ILE A O 1
ATOM 906 N N . LEU A 1 112 ? -8.204 7.830 4.012 1.00 95.62 112 LEU A N 1
ATOM 907 C CA . LEU A 1 112 ? -8.070 6.663 4.883 1.00 95.62 112 LEU A CA 1
ATOM 908 C C . LEU A 1 112 ? -7.236 6.986 6.126 1.00 95.62 112 LEU A C 1
ATOM 910 O O . LEU A 1 112 ? -7.656 6.672 7.233 1.00 95.62 112 LEU A O 1
ATOM 914 N N . SER A 1 113 ? -6.121 7.702 5.973 1.00 92.81 113 SER A N 1
ATOM 915 C CA . SER A 1 113 ? -5.281 8.146 7.097 1.00 92.81 113 SER A CA 1
ATOM 916 C C . SER A 1 113 ? -6.051 9.026 8.091 1.00 92.81 113 SER A C 1
ATOM 918 O O . SER A 1 113 ? -5.882 8.905 9.305 1.00 92.81 113 SER A O 1
ATOM 920 N N . GLN A 1 114 ? -6.931 9.903 7.597 1.00 91.62 114 GLN A N 1
ATOM 921 C CA . GLN A 1 114 ? -7.807 10.708 8.452 1.00 91.62 114 GLN A CA 1
ATOM 922 C C . GLN A 1 114 ? -8.823 9.839 9.203 1.00 91.62 114 GLN A C 1
ATOM 924 O O . GLN A 1 114 ? -9.001 10.026 10.405 1.00 91.62 114 GLN A O 1
ATOM 929 N N . GLU A 1 115 ? -9.457 8.873 8.532 1.00 94.19 115 GLU A N 1
ATOM 930 C CA . GLU A 1 115 ? -10.388 7.946 9.187 1.00 94.19 115 GLU A CA 1
ATOM 931 C C . GLU A 1 115 ? -9.677 7.065 10.227 1.00 94.19 115 GLU A C 1
ATOM 933 O O . GLU A 1 115 ? -10.206 6.884 11.321 1.00 94.19 115 GLU A O 1
ATOM 938 N N . MET A 1 116 ? -8.452 6.601 9.953 1.00 94.00 116 MET A N 1
ATOM 939 C CA . MET A 1 116 ? -7.626 5.883 10.933 1.00 94.00 116 MET A CA 1
ATOM 940 C C . MET A 1 116 ? -7.397 6.722 12.193 1.00 94.00 116 MET A C 1
ATOM 942 O O . MET A 1 116 ? -7.641 6.253 13.306 1.00 94.00 116 MET A O 1
ATOM 946 N N . ASN A 1 117 ? -6.991 7.985 12.031 1.00 92.12 117 ASN A N 1
ATOM 947 C CA . ASN A 1 117 ? -6.788 8.901 13.154 1.00 92.12 117 ASN A CA 1
ATOM 948 C C . ASN A 1 117 ? -8.086 9.177 13.922 1.00 92.12 117 ASN A C 1
ATOM 950 O O . ASN A 1 117 ? -8.077 9.220 15.152 1.00 92.12 117 ASN A O 1
ATOM 954 N N . ASN A 1 118 ? -9.214 9.336 13.227 1.00 92.06 118 ASN A N 1
ATOM 955 C CA . ASN A 1 118 ? -10.516 9.521 13.867 1.00 92.06 118 ASN A CA 1
ATOM 956 C C . ASN A 1 118 ? -10.907 8.298 14.706 1.00 92.06 118 ASN A C 1
ATOM 958 O O . ASN A 1 118 ? -11.322 8.451 15.855 1.00 92.06 118 ASN A O 1
ATOM 962 N N . ILE A 1 119 ? -10.721 7.092 14.164 1.00 94.19 119 ILE A N 1
ATOM 963 C CA . ILE A 1 119 ? -10.974 5.833 14.871 1.00 94.19 119 ILE A CA 1
ATOM 964 C C . ILE A 1 119 ? -10.070 5.729 16.105 1.00 94.19 119 ILE A C 1
ATOM 966 O O . ILE A 1 119 ? -10.572 5.452 17.194 1.00 94.19 119 ILE A O 1
ATOM 970 N N . LEU A 1 120 ? -8.770 6.016 15.986 1.00 93.31 120 LEU A N 1
ATOM 971 C CA . LEU A 1 120 ? -7.840 6.008 17.122 1.00 93.31 120 LEU A CA 1
ATOM 972 C C . LEU A 1 120 ? -8.246 7.004 18.212 1.00 93.31 120 LEU A C 1
ATOM 974 O O . LEU A 1 120 ? -8.333 6.622 19.378 1.00 93.31 120 LEU A O 1
ATOM 978 N N . ASN A 1 121 ? -8.550 8.250 17.842 1.00 91.38 121 ASN A N 1
ATOM 979 C CA . ASN A 1 121 ? -8.994 9.288 18.777 1.00 91.38 121 ASN A CA 1
ATOM 980 C C . ASN A 1 121 ? -10.267 8.865 19.524 1.00 91.38 121 ASN A C 1
ATOM 982 O O . ASN A 1 121 ? -10.332 8.940 20.752 1.00 91.38 121 ASN A O 1
ATOM 986 N N . ASN A 1 122 ? -11.273 8.377 18.796 1.00 91.88 122 ASN A N 1
ATOM 987 C CA . ASN A 1 122 ? -12.537 7.941 19.386 1.00 91.88 122 ASN A CA 1
ATOM 988 C C . ASN A 1 122 ? -12.352 6.716 20.288 1.00 91.88 122 ASN A C 1
ATOM 990 O O . ASN A 1 122 ? -12.976 6.618 21.347 1.00 91.88 122 ASN A O 1
ATOM 994 N N . THR A 1 123 ? -11.469 5.795 19.904 1.00 92.75 123 THR A N 1
ATOM 995 C CA . THR A 1 123 ? -11.142 4.608 20.703 1.00 92.75 123 THR A CA 1
ATOM 996 C C . THR A 1 123 ? -10.404 5.003 21.980 1.00 92.75 123 THR A C 1
ATOM 998 O O . THR A 1 123 ? -10.761 4.531 23.056 1.00 92.75 123 THR A O 1
ATOM 1001 N N . TYR A 1 124 ? -9.455 5.939 21.899 1.00 91.81 124 TYR A N 1
ATOM 1002 C CA . TYR A 1 124 ? -8.771 6.496 23.067 1.00 91.81 124 TYR A CA 1
ATOM 1003 C C . TYR A 1 124 ? -9.759 7.126 24.052 1.00 91.81 124 TYR A C 1
ATOM 1005 O O . TYR A 1 124 ? -9.717 6.836 25.244 1.00 91.81 124 TYR A O 1
ATOM 1013 N N . ILE A 1 125 ? -10.688 7.950 23.556 1.00 90.75 125 ILE A N 1
ATOM 1014 C CA . ILE A 1 125 ? -11.698 8.622 24.387 1.00 90.75 125 ILE A CA 1
ATOM 1015 C C . ILE A 1 125 ? -12.652 7.615 25.038 1.00 90.75 125 ILE A C 1
ATOM 1017 O O . ILE A 1 125 ? -12.986 7.752 26.213 1.00 90.75 125 ILE A O 1
ATOM 1021 N N . SER A 1 126 ? -13.122 6.626 24.277 1.00 92.69 126 SER A N 1
ATOM 1022 C CA . SER A 1 126 ? -14.177 5.709 24.726 1.00 92.69 126 SER A CA 1
ATOM 1023 C C . SER A 1 126 ? -13.667 4.532 25.558 1.00 92.69 126 SER A C 1
ATOM 1025 O O . SER A 1 126 ? -14.380 4.073 26.450 1.00 92.69 126 SER A O 1
ATOM 1027 N N . LYS A 1 127 ? -12.458 4.034 25.277 1.00 92.69 127 LYS A N 1
ATOM 1028 C CA . LYS A 1 127 ? -11.893 2.829 25.903 1.00 92.69 127 LYS A CA 1
ATOM 1029 C C . LYS A 1 127 ? -10.613 3.088 26.703 1.00 92.69 127 LYS A C 1
ATOM 1031 O O . LYS A 1 127 ? -10.291 2.286 27.576 1.00 92.69 127 LYS A O 1
ATOM 1036 N N . GLY A 1 128 ? -9.920 4.201 26.465 1.00 87.81 128 GLY A N 1
ATOM 1037 C CA . GLY A 1 128 ? -8.675 4.564 27.148 1.00 87.81 128 GLY A CA 1
ATOM 1038 C C . GLY A 1 128 ? -7.407 4.018 26.481 1.00 87.81 128 GLY A C 1
ATOM 1039 O O . GLY A 1 128 ? -7.452 3.067 25.696 1.00 87.81 128 GLY A O 1
ATOM 1040 N N . GLU A 1 129 ? -6.267 4.627 26.830 1.00 87.62 129 GLU A N 1
ATOM 1041 C CA . GLU A 1 129 ? -4.925 4.323 26.294 1.00 87.62 129 GLU A CA 1
ATOM 1042 C C . GLU A 1 129 ? -4.530 2.855 26.486 1.00 87.62 129 GLU A C 1
ATOM 1044 O O . GLU A 1 129 ? -4.012 2.236 25.568 1.00 87.62 129 GLU A O 1
ATOM 1049 N N . ASP A 1 130 ? -4.815 2.265 27.645 1.00 85.25 130 ASP A N 1
ATOM 1050 C CA . ASP A 1 130 ? -4.388 0.895 27.968 1.00 85.25 130 ASP A CA 1
ATOM 1051 C C . ASP A 1 130 ? -5.350 -0.190 27.447 1.00 85.25 130 ASP A C 1
ATOM 1053 O O . ASP A 1 130 ? -5.170 -1.376 27.731 1.00 85.25 130 ASP A O 1
ATOM 1057 N N . SER A 1 131 ? -6.402 0.184 26.708 1.00 87.19 131 SER A N 1
ATOM 1058 C CA . SER A 1 131 ? -7.352 -0.796 26.171 1.00 87.19 131 SER A CA 1
ATOM 1059 C C . SER A 1 131 ? -6.722 -1.665 25.081 1.00 87.19 131 SER A C 1
ATOM 1061 O O . SER A 1 131 ? -5.940 -1.186 24.255 1.00 87.19 131 SER A O 1
ATOM 1063 N N . LYS A 1 132 ? -7.106 -2.951 25.046 1.00 85.00 132 LYS A N 1
ATOM 1064 C CA . LYS A 1 132 ? -6.639 -3.903 24.024 1.00 85.00 132 LYS A CA 1
ATOM 1065 C C . LYS A 1 132 ? -6.932 -3.363 22.621 1.00 85.00 132 LYS A C 1
ATOM 1067 O O . LYS A 1 132 ? -6.067 -3.410 21.753 1.00 85.00 132 LYS A O 1
ATOM 1072 N N . GLU A 1 133 ? -8.135 -2.836 22.410 1.00 88.31 133 GLU A N 1
ATOM 1073 C CA . GLU A 1 133 ? -8.590 -2.336 21.116 1.00 88.31 133 GLU A CA 1
ATOM 1074 C C . GLU A 1 133 ? -7.769 -1.133 20.648 1.00 88.31 133 GLU A C 1
ATOM 1076 O O . GLU A 1 133 ? -7.320 -1.115 19.502 1.00 88.31 133 GLU A O 1
ATOM 1081 N N . PHE A 1 134 ? -7.518 -0.158 21.532 1.00 90.31 134 PHE A N 1
ATOM 1082 C CA . PHE A 1 134 ? -6.693 0.998 21.186 1.00 90.31 134 PHE A CA 1
ATOM 1083 C C . PHE A 1 134 ? -5.253 0.586 20.870 1.00 90.31 134 PHE A C 1
ATOM 1085 O O . PHE A 1 134 ? -4.719 0.997 19.845 1.00 90.31 134 PHE A O 1
ATOM 1092 N N . GLN A 1 135 ? -4.635 -0.254 21.706 1.00 85.56 135 GLN A N 1
ATOM 1093 C CA . GLN A 1 135 ? -3.248 -0.689 21.512 1.00 85.56 135 GLN A CA 1
ATOM 1094 C C . GLN A 1 135 ? -3.065 -1.522 20.235 1.00 85.56 135 GLN A C 1
ATOM 1096 O O . GLN A 1 135 ? -2.072 -1.352 19.521 1.00 85.56 135 GLN A O 1
ATOM 1101 N N . ALA A 1 136 ? -4.031 -2.385 19.910 1.00 83.31 136 ALA A N 1
ATOM 1102 C CA . ALA A 1 136 ? -4.009 -3.159 18.674 1.00 83.31 136 ALA A CA 1
ATOM 1103 C C . ALA A 1 136 ? -4.120 -2.239 17.445 1.00 83.31 136 ALA A C 1
ATOM 1105 O O . ALA A 1 136 ? -3.262 -2.291 16.565 1.00 83.31 136 ALA A O 1
ATOM 1106 N N . LEU A 1 137 ? -5.102 -1.328 17.419 1.00 88.38 137 LEU A N 1
ATOM 1107 C CA . LEU A 1 137 ? -5.266 -0.362 16.325 1.00 88.38 137 LEU A CA 1
ATOM 1108 C C . LEU A 1 137 ? -4.057 0.571 16.186 1.00 88.38 137 LEU A C 1
ATOM 1110 O O . LEU A 1 137 ? -3.600 0.824 15.072 1.00 88.38 137 LEU A O 1
ATOM 1114 N N . LEU A 1 138 ? -3.508 1.057 17.302 1.00 89.06 138 LEU A N 1
ATOM 1115 C CA . LEU A 1 138 ? -2.320 1.910 17.310 1.00 89.06 138 LEU A CA 1
ATOM 1116 C C . LEU A 1 138 ? -1.118 1.186 16.696 1.00 89.06 138 LEU A C 1
ATOM 1118 O O . LEU A 1 138 ? -0.362 1.796 15.944 1.00 89.06 138 LEU A O 1
ATOM 1122 N N . SER A 1 139 ? -0.958 -0.109 16.980 1.00 82.50 139 SER A N 1
ATOM 1123 C CA . SER A 1 139 ? 0.130 -0.918 16.422 1.00 82.50 139 SER A CA 1
ATOM 1124 C C . SER A 1 139 ? 0.035 -1.005 14.897 1.00 82.50 139 SER A C 1
ATOM 1126 O O . SER A 1 139 ? 1.007 -0.686 14.216 1.00 82.50 139 SER A O 1
ATOM 1128 N N . PHE A 1 140 ? -1.143 -1.332 14.353 1.00 82.62 140 PHE A N 1
ATOM 1129 C CA . PHE A 1 140 ? -1.357 -1.358 12.899 1.00 82.62 140 PHE A CA 1
ATOM 1130 C C . PHE A 1 140 ? -1.180 0.021 12.255 1.00 82.62 140 PHE A C 1
ATOM 1132 O O . PHE A 1 140 ? -0.572 0.130 11.192 1.00 82.62 140 PHE A O 1
ATOM 1139 N N . ALA A 1 141 ? -1.646 1.089 12.908 1.00 88.94 141 ALA A N 1
ATOM 1140 C CA . ALA A 1 141 ? -1.461 2.446 12.403 1.00 88.94 141 ALA A CA 1
ATOM 1141 C C . ALA A 1 141 ? 0.016 2.860 12.351 1.00 88.94 141 ALA A C 1
ATOM 1143 O O . ALA A 1 141 ? 0.452 3.443 11.360 1.00 88.94 141 ALA A O 1
ATOM 1144 N N . LYS A 1 142 ? 0.807 2.521 13.377 1.00 85.50 142 LYS A N 1
ATOM 1145 C CA . LYS A 1 142 ? 2.261 2.745 13.369 1.00 85.50 142 LYS A CA 1
ATOM 1146 C C . LYS A 1 142 ? 2.928 2.018 12.207 1.00 85.50 142 LYS A C 1
ATOM 1148 O O . LYS A 1 142 ? 3.675 2.645 11.458 1.00 85.50 142 LYS A O 1
ATOM 1153 N N . THR A 1 143 ? 2.618 0.733 12.028 1.00 81.00 143 THR A N 1
ATOM 1154 C CA . THR A 1 143 ? 3.150 -0.061 10.914 1.00 81.00 143 THR A CA 1
ATOM 1155 C C . THR A 1 143 ? 2.769 0.551 9.568 1.00 81.00 143 THR A C 1
ATOM 1157 O O . THR A 1 143 ? 3.628 0.684 8.705 1.00 81.00 143 THR A O 1
ATOM 1160 N N . PHE A 1 144 ? 1.527 1.012 9.399 1.00 86.25 144 PHE A N 1
ATOM 1161 C CA . PHE A 1 144 ? 1.107 1.706 8.182 1.00 86.25 144 PHE A CA 1
ATOM 1162 C C . PHE A 1 144 ? 1.980 2.936 7.873 1.00 86.25 144 PHE A C 1
ATOM 1164 O O . PHE A 1 144 ? 2.505 3.045 6.765 1.00 86.25 144 PHE A O 1
ATOM 1171 N N . PHE A 1 145 ? 2.162 3.852 8.833 1.00 85.19 145 PHE A N 1
ATOM 1172 C CA . PHE A 1 145 ? 2.931 5.080 8.594 1.00 85.19 145 PHE A CA 1
ATOM 1173 C C . PHE A 1 145 ? 4.419 4.808 8.332 1.00 85.19 145 PHE A C 1
ATOM 1175 O O . PHE A 1 145 ? 5.040 5.503 7.525 1.00 85.19 145 PHE A O 1
ATOM 1182 N N . GLU A 1 146 ? 4.991 3.787 8.975 1.00 83.38 146 GLU A N 1
ATOM 1183 C CA . GLU A 1 146 ? 6.346 3.308 8.689 1.00 83.38 146 GLU A CA 1
ATOM 1184 C C . GLU A 1 146 ? 6.460 2.771 7.256 1.00 83.38 146 GLU A C 1
ATOM 1186 O O . GLU A 1 146 ? 7.339 3.195 6.500 1.00 83.38 146 GLU A O 1
ATOM 1191 N N . MET A 1 147 ? 5.541 1.890 6.859 1.00 82.56 147 MET A N 1
ATOM 1192 C CA . MET A 1 147 ? 5.562 1.258 5.541 1.00 82.56 147 MET A CA 1
ATOM 1193 C C . MET A 1 147 ? 5.283 2.259 4.416 1.00 82.56 147 MET A C 1
ATOM 1195 O O . MET A 1 147 ? 5.935 2.186 3.378 1.00 82.56 147 MET A O 1
ATOM 1199 N N . ASP A 1 148 ? 4.393 3.245 4.598 1.00 88.00 148 ASP A N 1
ATOM 1200 C CA . ASP A 1 148 ? 4.173 4.282 3.574 1.00 88.00 148 ASP A CA 1
ATOM 1201 C C . ASP A 1 148 ? 5.408 5.175 3.398 1.00 88.00 148 ASP A C 1
ATOM 1203 O O . ASP A 1 148 ? 5.754 5.540 2.273 1.00 88.00 148 ASP A O 1
ATOM 1207 N N . LYS A 1 149 ? 6.133 5.469 4.484 1.00 87.00 149 LYS A N 1
ATOM 1208 C CA . LYS A 1 149 ? 7.414 6.174 4.391 1.00 87.00 149 LYS A CA 1
ATOM 1209 C C . LYS A 1 149 ? 8.456 5.340 3.642 1.00 87.00 149 LYS A C 1
ATOM 1211 O O . LYS A 1 149 ? 9.087 5.864 2.723 1.00 87.00 149 LYS A O 1
ATOM 1216 N N . SER A 1 150 ? 8.594 4.054 3.981 1.00 85.50 150 SER A N 1
ATOM 1217 C CA . SER A 1 150 ? 9.483 3.128 3.262 1.00 85.50 150 SER A CA 1
ATOM 1218 C C . SER A 1 150 ? 9.133 3.072 1.776 1.00 85.50 150 SER A C 1
ATOM 1220 O O . SER A 1 150 ? 10.000 3.276 0.931 1.00 85.50 150 SER A O 1
ATOM 1222 N N . ARG A 1 151 ? 7.842 2.944 1.445 1.00 92.19 151 ARG A N 1
ATOM 1223 C CA . ARG A 1 151 ? 7.331 2.931 0.069 1.00 92.19 151 ARG A CA 1
ATOM 1224 C C . ARG A 1 151 ? 7.762 4.164 -0.719 1.00 92.19 151 ARG A C 1
ATOM 1226 O O . ARG A 1 151 ? 8.171 4.033 -1.873 1.00 92.19 151 ARG A O 1
ATOM 1233 N N . ILE A 1 152 ? 7.669 5.356 -0.125 1.00 91.50 152 ILE A N 1
ATOM 1234 C CA . ILE A 1 152 ? 8.101 6.613 -0.758 1.00 91.50 152 ILE A CA 1
ATOM 1235 C C . ILE A 1 152 ? 9.614 6.593 -1.011 1.00 91.50 152 ILE A C 1
ATOM 1237 O O . ILE A 1 152 ? 10.054 6.927 -2.114 1.00 91.50 152 ILE A O 1
ATOM 1241 N N . ASP A 1 153 ? 10.407 6.153 -0.035 1.00 87.06 153 ASP A N 1
ATOM 1242 C CA . ASP A 1 153 ? 11.864 6.067 -0.163 1.00 87.06 153 ASP A CA 1
ATOM 1243 C C . ASP A 1 153 ? 12.283 5.033 -1.227 1.00 87.06 153 ASP A C 1
ATOM 1245 O O . ASP A 1 153 ? 13.106 5.328 -2.101 1.00 87.06 153 ASP A O 1
ATOM 1249 N N . SER A 1 154 ? 11.683 3.841 -1.209 1.00 89.56 154 SER A N 1
ATOM 1250 C CA . SER A 1 154 ? 11.892 2.763 -2.184 1.00 89.56 154 SER A CA 1
ATOM 1251 C C . SER A 1 154 ? 11.489 3.194 -3.593 1.00 89.56 154 SER A C 1
ATOM 1253 O O . SER A 1 154 ? 12.238 2.970 -4.548 1.00 89.56 154 SER A O 1
ATOM 1255 N N . LYS A 1 155 ? 10.372 3.924 -3.731 1.00 95.12 155 LYS A N 1
ATOM 1256 C CA . LYS A 1 155 ? 9.948 4.532 -5.001 1.00 95.12 155 LYS A CA 1
ATOM 1257 C C . LYS A 1 155 ? 11.034 5.445 -5.572 1.00 95.12 155 LYS A C 1
ATOM 1259 O O . LYS A 1 155 ? 11.362 5.345 -6.754 1.00 95.12 155 LYS A O 1
ATOM 1264 N N . GLN A 1 156 ? 11.600 6.329 -4.749 1.00 91.06 156 GLN A N 1
ATOM 1265 C CA . GLN A 1 156 ? 12.633 7.269 -5.193 1.00 91.06 156 GLN A CA 1
ATOM 1266 C C . GLN A 1 156 ? 13.942 6.564 -5.554 1.00 91.06 156 GLN A C 1
ATOM 1268 O O . GLN A 1 156 ? 14.548 6.883 -6.577 1.00 91.06 156 GLN A O 1
ATOM 1273 N N . LYS A 1 157 ? 14.369 5.572 -4.763 1.00 89.69 157 LYS A N 1
ATOM 1274 C CA . LYS A 1 157 ? 15.550 4.750 -5.079 1.00 89.69 157 LYS A CA 1
ATOM 1275 C C . LYS A 1 157 ? 15.395 4.047 -6.427 1.00 89.69 157 LYS A C 1
ATOM 1277 O O . LYS A 1 157 ? 16.313 4.104 -7.248 1.00 89.69 157 LYS A O 1
ATOM 1282 N N . LEU A 1 158 ? 14.229 3.450 -6.677 1.00 93.44 158 LEU A N 1
ATOM 1283 C CA . LEU A 1 158 ? 13.929 2.782 -7.938 1.00 93.44 158 LEU A CA 1
ATOM 1284 C C . LEU A 1 158 ? 13.917 3.773 -9.107 1.00 93.44 158 LEU A C 1
ATOM 1286 O O . LEU A 1 158 ? 14.631 3.554 -10.080 1.00 93.44 158 LEU A O 1
ATOM 1290 N N . LEU A 1 159 ? 13.203 4.898 -8.998 1.00 94.00 159 LEU A N 1
ATOM 1291 C CA . LEU A 1 159 ? 13.195 5.940 -10.035 1.00 94.00 159 LEU A CA 1
ATOM 1292 C C . LEU A 1 159 ? 14.606 6.440 -10.369 1.00 94.00 159 LEU A C 1
ATOM 1294 O O . LEU A 1 159 ? 14.940 6.599 -11.541 1.00 94.00 159 LEU A O 1
ATOM 1298 N N . ASN A 1 160 ? 15.448 6.659 -9.359 1.00 89.25 160 ASN A N 1
ATOM 1299 C CA . ASN A 1 160 ? 16.826 7.100 -9.561 1.00 89.25 160 ASN A CA 1
ATOM 1300 C C . ASN A 1 160 ? 17.671 6.048 -10.287 1.00 89.25 160 ASN A C 1
ATOM 1302 O O . ASN A 1 160 ? 18.459 6.407 -11.160 1.00 89.25 160 ASN A O 1
ATOM 1306 N N . LEU A 1 161 ? 17.502 4.763 -9.962 1.00 89.50 161 LEU A N 1
ATOM 1307 C CA . LEU A 1 161 ? 18.161 3.676 -10.685 1.00 89.50 161 LEU A CA 1
ATOM 1308 C C . LEU A 1 161 ? 17.703 3.630 -12.147 1.00 89.50 161 LEU A C 1
ATOM 1310 O O . LEU A 1 161 ? 18.542 3.566 -13.042 1.00 89.50 161 LEU A O 1
ATOM 1314 N N . LEU A 1 162 ? 16.393 3.710 -12.398 1.00 93.00 162 LEU A N 1
ATOM 1315 C CA . LEU A 1 162 ? 15.841 3.672 -13.755 1.00 93.00 162 LEU A CA 1
ATOM 1316 C C . LEU A 1 162 ? 16.327 4.850 -14.609 1.00 93.00 162 LEU A C 1
ATOM 1318 O O . LEU A 1 162 ? 16.699 4.642 -15.762 1.00 93.00 162 LEU A O 1
ATOM 1322 N N . LYS A 1 163 ? 16.418 6.056 -14.033 1.00 91.31 163 LYS A N 1
ATOM 1323 C CA . LYS A 1 163 ? 16.996 7.238 -14.696 1.00 91.31 163 LYS A CA 1
ATOM 1324 C C . LYS A 1 163 ? 18.472 7.045 -15.046 1.00 91.31 163 LYS A C 1
ATOM 1326 O O . LYS A 1 163 ? 18.860 7.293 -16.180 1.00 91.31 163 LYS A O 1
ATOM 1331 N N . GLN A 1 164 ? 19.277 6.500 -14.130 1.00 86.94 164 GLN A N 1
ATOM 1332 C CA . GLN A 1 164 ? 20.680 6.171 -14.427 1.00 86.94 164 GLN A CA 1
ATOM 1333 C C . GLN A 1 164 ? 20.809 5.178 -15.591 1.00 86.94 164 GLN A C 1
ATOM 1335 O O . GLN A 1 164 ? 21.705 5.314 -16.422 1.00 86.94 164 GLN A O 1
ATOM 1340 N N . GLY A 1 165 ? 19.918 4.182 -15.661 1.00 88.00 165 GLY A N 1
ATOM 1341 C CA . GLY A 1 165 ? 19.856 3.254 -16.792 1.00 88.00 165 GLY A CA 1
ATOM 1342 C C . GLY A 1 165 ? 19.428 3.939 -18.095 1.00 88.00 165 GLY A C 1
ATOM 1343 O O . GLY A 1 165 ? 20.009 3.683 -19.146 1.00 88.00 165 GLY A O 1
ATOM 1344 N N . GLN A 1 166 ? 18.452 4.846 -18.039 1.00 88.00 166 GLN A N 1
ATOM 1345 C CA . GLN A 1 166 ? 18.005 5.617 -19.201 1.00 88.00 166 GLN A CA 1
ATOM 1346 C C . GLN A 1 166 ? 19.125 6.486 -19.793 1.00 88.00 166 GLN A C 1
ATOM 1348 O O . GLN A 1 166 ? 19.261 6.548 -21.014 1.00 88.00 166 GLN A O 1
ATOM 1353 N N . ASP A 1 167 ? 19.935 7.114 -18.941 1.00 86.00 167 ASP A N 1
ATOM 1354 C CA . ASP A 1 167 ? 21.016 8.013 -19.360 1.00 86.00 167 ASP A CA 1
ATOM 1355 C C . ASP A 1 167 ? 22.256 7.264 -19.880 1.00 86.00 167 ASP A C 1
ATOM 1357 O O . ASP A 1 167 ? 23.093 7.840 -20.580 1.00 86.00 167 ASP A O 1
ATOM 1361 N N . ASN A 1 168 ? 22.395 5.973 -19.554 1.00 85.88 168 ASN A N 1
ATOM 1362 C CA . ASN A 1 168 ? 23.555 5.170 -19.920 1.00 85.88 168 ASN A CA 1
ATOM 1363 C C . ASN A 1 168 ? 23.170 3.725 -20.285 1.00 85.88 168 ASN A C 1
ATOM 1365 O O . ASN A 1 168 ? 23.003 2.861 -19.425 1.00 85.88 168 ASN A O 1
ATOM 1369 N N . LEU A 1 169 ? 23.134 3.439 -21.589 1.00 86.00 169 LEU A N 1
ATOM 1370 C CA . LEU A 1 169 ? 22.804 2.113 -22.121 1.00 86.00 169 LEU A CA 1
ATOM 1371 C C . LEU A 1 169 ? 23.810 1.017 -21.714 1.00 86.00 169 LEU A C 1
ATOM 1373 O O . LEU A 1 169 ? 23.418 -0.132 -21.499 1.00 86.00 169 LEU A O 1
ATOM 1377 N N . GLU A 1 170 ? 25.099 1.351 -21.593 1.00 86.94 170 GLU A N 1
ATOM 1378 C CA . GLU A 1 170 ? 26.114 0.404 -21.107 1.00 86.94 170 GLU A CA 1
ATOM 1379 C C . GLU A 1 170 ? 25.829 0.031 -19.649 1.00 86.94 170 GLU A C 1
ATOM 1381 O O . GLU A 1 170 ? 25.859 -1.143 -19.283 1.00 86.94 170 GLU A O 1
ATOM 1386 N N . TYR A 1 171 ? 25.446 1.014 -18.830 1.00 81.06 171 TYR A N 1
ATOM 1387 C CA . TYR A 1 171 ? 25.026 0.765 -17.457 1.00 81.06 171 TYR A CA 1
ATOM 1388 C C . TYR A 1 171 ? 23.732 -0.052 -17.388 1.00 81.06 171 TYR A C 1
ATOM 1390 O O . TYR A 1 171 ? 23.692 -1.045 -16.666 1.00 81.06 171 TYR A O 1
ATOM 1398 N N . ALA A 1 172 ? 22.708 0.289 -18.174 1.00 84.06 172 ALA A N 1
ATOM 1399 C CA . ALA A 1 172 ? 21.423 -0.418 -18.195 1.00 84.06 172 ALA A CA 1
ATOM 1400 C C . ALA A 1 172 ? 21.535 -1.903 -18.573 1.00 84.06 172 ALA A C 1
ATOM 1402 O O . ALA A 1 172 ? 20.702 -2.713 -18.173 1.00 84.06 172 ALA A O 1
ATOM 1403 N N . THR A 1 173 ? 22.561 -2.265 -19.345 1.00 82.69 173 THR A N 1
ATOM 1404 C CA . THR A 1 173 ? 22.840 -3.653 -19.746 1.00 82.69 173 THR A CA 1
ATOM 1405 C C . THR A 1 173 ? 23.869 -4.343 -18.845 1.00 82.69 173 THR A C 1
ATOM 1407 O O . THR A 1 173 ? 24.153 -5.528 -19.022 1.00 82.69 173 THR A O 1
ATOM 1410 N N . SER A 1 174 ? 24.416 -3.630 -17.857 1.00 80.38 174 SER A N 1
ATOM 1411 C CA . SER A 1 174 ? 25.419 -4.153 -16.934 1.00 80.38 174 SER A CA 1
ATOM 1412 C C . SER A 1 174 ? 24.810 -5.071 -15.874 1.00 80.38 174 SER A C 1
ATOM 1414 O O . SER A 1 174 ? 23.683 -4.879 -15.415 1.00 80.38 174 SER A O 1
ATOM 1416 N N . ASN A 1 175 ? 25.608 -6.031 -15.395 1.00 78.56 175 ASN A N 1
ATOM 1417 C CA . ASN A 1 175 ? 25.226 -6.859 -14.249 1.00 78.56 175 ASN A CA 1
ATOM 1418 C C . ASN A 1 175 ? 24.880 -6.000 -13.026 1.00 78.56 175 ASN A C 1
ATOM 1420 O O . ASN A 1 175 ? 23.949 -6.332 -12.304 1.00 78.56 175 ASN A O 1
ATOM 1424 N N . GLU A 1 176 ? 25.603 -4.900 -12.794 1.00 80.06 176 GLU A N 1
ATOM 1425 C CA . GLU A 1 176 ? 25.374 -4.021 -11.644 1.00 80.06 176 GLU A CA 1
ATOM 1426 C C . GLU A 1 176 ? 23.952 -3.449 -11.630 1.00 80.06 176 GLU A C 1
ATOM 1428 O O . GLU A 1 176 ? 23.294 -3.476 -10.590 1.00 80.06 176 GLU A O 1
ATOM 1433 N N . PHE A 1 177 ? 23.458 -2.973 -12.775 1.00 84.38 177 PHE A N 1
ATOM 1434 C CA . PHE A 1 177 ? 22.094 -2.462 -12.891 1.00 84.38 177 PHE A CA 1
ATOM 1435 C C . PHE A 1 177 ? 21.061 -3.551 -12.583 1.00 84.38 177 PHE A C 1
ATOM 1437 O O . PHE A 1 177 ? 20.195 -3.353 -11.732 1.00 84.38 177 PHE A O 1
ATOM 1444 N N . TYR A 1 178 ? 21.201 -4.736 -13.189 1.00 80.50 178 TYR A N 1
ATOM 1445 C CA . TYR A 1 178 ? 20.319 -5.876 -12.912 1.00 80.50 178 TYR A CA 1
ATOM 1446 C C . TYR A 1 178 ? 20.362 -6.314 -11.441 1.00 80.50 178 TYR A C 1
ATOM 1448 O O . TYR A 1 178 ? 19.320 -6.602 -10.852 1.00 80.50 178 TYR A O 1
ATOM 1456 N N . HIS A 1 179 ? 21.550 -6.321 -10.828 1.00 78.00 179 HIS A N 1
ATOM 1457 C CA . HIS A 1 179 ? 21.734 -6.614 -9.410 1.00 78.00 179 HIS A CA 1
ATOM 1458 C C . HIS A 1 179 ? 21.003 -5.609 -8.521 1.00 78.00 179 HIS A C 1
ATOM 1460 O O . HIS A 1 179 ? 20.311 -6.029 -7.604 1.00 78.00 179 HIS A O 1
ATOM 1466 N N . LYS A 1 180 ? 21.122 -4.303 -8.780 1.00 83.69 180 LYS A N 1
ATOM 1467 C CA . LYS A 1 180 ? 20.410 -3.281 -7.995 1.00 83.69 180 LYS A CA 1
ATOM 1468 C C . LYS A 1 180 ? 18.903 -3.309 -8.226 1.00 83.69 180 LYS A C 1
ATOM 1470 O O . LYS A 1 180 ? 18.154 -2.942 -7.330 1.00 83.69 180 LYS A O 1
ATOM 1475 N N . LEU A 1 181 ? 18.463 -3.719 -9.413 1.00 85.75 181 LEU A N 1
ATOM 1476 C CA . LEU A 1 181 ? 17.050 -3.763 -9.766 1.00 85.75 181 LEU A CA 1
ATOM 1477 C C . LEU A 1 181 ? 16.333 -4.929 -9.073 1.00 85.75 181 LEU A C 1
ATOM 1479 O O . LEU A 1 181 ? 15.361 -4.699 -8.362 1.00 85.75 181 LEU A O 1
ATOM 1483 N N . PHE A 1 182 ? 16.823 -6.159 -9.250 1.00 76.81 182 PHE A N 1
ATOM 1484 C CA . PHE A 1 182 ? 16.140 -7.382 -8.800 1.00 76.81 182 PHE A CA 1
ATOM 1485 C C . PHE A 1 182 ? 16.795 -8.087 -7.613 1.00 76.81 182 PHE A C 1
ATOM 1487 O O . PHE A 1 182 ? 16.148 -8.912 -6.978 1.00 76.81 182 PHE A O 1
ATOM 1494 N N . THR A 1 183 ? 18.068 -7.801 -7.341 1.00 70.38 183 THR A N 1
ATOM 1495 C CA . THR A 1 183 ? 18.974 -8.664 -6.571 1.00 70.38 183 THR A CA 1
ATOM 1496 C C . THR A 1 183 ? 19.162 -10.019 -7.250 1.00 70.38 183 THR A C 1
ATOM 1498 O O . THR A 1 183 ? 18.322 -10.913 -7.192 1.00 70.38 183 THR A O 1
ATOM 1501 N N . LYS A 1 184 ? 20.312 -10.205 -7.914 1.00 47.44 184 LYS A N 1
ATOM 1502 C CA . LYS A 1 184 ? 20.720 -11.526 -8.414 1.00 47.44 184 LYS A CA 1
ATOM 1503 C C . LYS A 1 184 ? 20.911 -12.448 -7.206 1.00 47.44 184 LYS A C 1
ATOM 1505 O O . LYS A 1 184 ? 21.881 -12.301 -6.461 1.00 47.44 184 LYS A O 1
ATOM 1510 N N . THR A 1 185 ? 20.034 -13.426 -7.045 1.00 48.72 185 THR A N 1
ATOM 1511 C CA . THR A 1 185 ? 20.427 -14.693 -6.441 1.00 48.72 185 THR A CA 1
ATOM 1512 C C . THR A 1 185 ? 21.362 -15.365 -7.438 1.00 48.72 185 THR A C 1
ATOM 1514 O O . THR A 1 185 ? 20.963 -15.761 -8.533 1.00 48.72 185 THR A O 1
ATOM 1517 N N . GLU A 1 186 ? 22.655 -15.424 -7.129 1.00 38.47 186 GLU A N 1
ATOM 1518 C CA . GLU A 1 186 ? 23.545 -16.271 -7.913 1.00 38.47 186 GLU A CA 1
ATOM 1519 C C . GLU A 1 186 ? 23.091 -17.728 -7.744 1.00 38.47 186 GLU A C 1
ATOM 1521 O O . GLU A 1 186 ? 23.226 -18.297 -6.671 1.00 38.47 186 GLU A O 1
ATOM 1526 N N . GLY A 1 187 ? 22.524 -18.322 -8.800 1.00 42.91 187 GLY A N 1
ATOM 1527 C CA . GLY A 1 187 ? 22.339 -19.771 -8.924 1.00 42.91 187 GLY A CA 1
ATOM 1528 C C . GLY A 1 187 ? 21.324 -20.405 -7.963 1.00 42.91 187 GLY A C 1
ATOM 1529 O O . GLY A 1 187 ? 21.688 -21.018 -6.965 1.00 42.91 187 GLY A O 1
ATOM 1530 N N . LEU A 1 188 ? 20.044 -20.380 -8.337 1.00 44.56 188 LEU A N 1
ATOM 1531 C CA . LEU A 1 188 ? 18.911 -21.011 -7.637 1.00 44.56 188 LEU A CA 1
ATOM 1532 C C . LEU A 1 188 ? 18.900 -22.560 -7.662 1.00 44.56 188 LEU A C 1
ATOM 1534 O O . LEU A 1 188 ? 17.877 -23.165 -7.959 1.00 44.56 188 LEU A O 1
ATOM 1538 N N . SER A 1 189 ? 20.001 -23.252 -7.354 1.00 45.69 189 SER A N 1
ATOM 1539 C CA . SER A 1 189 ? 19.942 -24.728 -7.256 1.00 45.69 189 SER A CA 1
ATOM 1540 C C . SER A 1 189 ? 20.542 -25.371 -6.008 1.00 45.69 189 SER A C 1
ATOM 1542 O O . SER A 1 189 ? 20.343 -26.572 -5.840 1.00 45.69 189 SER A O 1
ATOM 1544 N N . THR A 1 190 ? 21.192 -24.638 -5.092 1.00 48.38 190 THR A N 1
ATOM 1545 C CA . THR A 1 190 ? 21.853 -25.285 -3.932 1.00 48.38 190 THR A CA 1
ATOM 1546 C C . THR A 1 190 ? 21.922 -24.474 -2.625 1.00 48.38 190 THR A C 1
ATOM 1548 O O . THR A 1 190 ? 22.806 -24.747 -1.820 1.00 48.38 190 THR A O 1
ATOM 1551 N N . MET A 1 191 ? 21.046 -23.494 -2.371 1.00 49.97 191 MET A N 1
ATOM 1552 C CA . MET A 1 191 ? 21.124 -22.687 -1.134 1.00 49.97 191 MET A CA 1
ATOM 1553 C C . MET A 1 191 ? 20.291 -23.229 0.036 1.00 49.97 191 MET A C 1
ATOM 1555 O O . MET A 1 191 ? 19.206 -23.783 -0.139 1.00 49.97 191 MET A O 1
ATOM 1559 N N . THR A 1 192 ? 20.821 -23.036 1.241 1.00 55.72 192 THR A N 1
ATOM 1560 C CA . THR A 1 192 ? 20.195 -23.321 2.538 1.00 55.72 192 THR A CA 1
ATOM 1561 C C . THR A 1 192 ? 19.272 -22.177 2.988 1.00 55.72 192 THR A C 1
ATOM 1563 O O . THR A 1 192 ? 19.359 -21.053 2.496 1.00 55.72 192 THR A O 1
ATOM 1566 N N . LEU A 1 193 ? 18.374 -22.436 3.948 1.00 49.34 193 LEU A N 1
ATOM 1567 C CA . LEU A 1 193 ? 17.408 -21.446 4.456 1.00 49.34 193 LEU A CA 1
ATOM 1568 C C . LEU A 1 193 ? 18.078 -20.203 5.083 1.00 49.34 193 LEU A C 1
ATOM 1570 O O . LEU A 1 193 ? 17.547 -19.101 4.984 1.00 49.34 193 LEU A O 1
ATOM 1574 N N . GLU A 1 194 ? 19.260 -20.356 5.683 1.00 48.00 194 GLU A N 1
ATOM 1575 C CA . GLU A 1 194 ? 20.040 -19.240 6.242 1.00 48.00 194 GLU A CA 1
ATOM 1576 C C . GLU A 1 194 ? 20.618 -18.327 5.150 1.00 48.00 194 GLU A C 1
ATOM 1578 O O . GLU A 1 194 ? 20.646 -17.110 5.315 1.00 48.00 194 GLU A O 1
ATOM 1583 N N . GLU A 1 195 ? 21.005 -18.884 4.001 1.00 47.56 195 GLU A N 1
ATOM 1584 C CA . GLU A 1 195 ? 21.492 -18.112 2.850 1.00 47.56 195 GLU A CA 1
ATOM 1585 C C . GLU A 1 195 ? 20.350 -17.355 2.160 1.00 47.56 195 GLU A C 1
ATOM 1587 O O . GLU A 1 195 ? 20.523 -16.200 1.774 1.00 47.56 195 GLU A O 1
ATOM 1592 N N . ILE A 1 196 ? 19.155 -17.956 2.092 1.00 49.84 196 ILE A N 1
ATOM 1593 C CA . ILE A 1 196 ? 17.922 -17.288 1.640 1.00 49.84 196 ILE A CA 1
ATOM 1594 C C . ILE A 1 196 ? 17.589 -16.098 2.556 1.00 49.84 196 ILE A C 1
ATOM 1596 O O . ILE A 1 196 ? 17.265 -15.012 2.073 1.00 49.84 196 ILE A O 1
ATOM 1600 N N . ASN A 1 197 ? 17.735 -16.262 3.872 1.00 44.16 197 ASN A N 1
ATOM 1601 C CA . ASN A 1 197 ? 17.499 -15.184 4.833 1.00 44.16 197 ASN A CA 1
ATOM 1602 C C . ASN A 1 197 ? 18.550 -14.062 4.742 1.00 44.16 197 ASN A C 1
ATOM 1604 O O . ASN A 1 197 ? 18.191 -12.896 4.859 1.00 44.16 197 ASN A O 1
ATOM 1608 N N . ALA A 1 198 ? 19.814 -14.375 4.442 1.00 46.09 198 ALA A N 1
ATOM 1609 C CA . ALA A 1 198 ? 20.851 -13.366 4.195 1.00 46.09 198 ALA A CA 1
ATOM 1610 C C . ALA A 1 198 ? 20.651 -12.595 2.869 1.00 46.09 198 ALA A C 1
ATOM 1612 O O . ALA A 1 198 ? 21.082 -11.448 2.739 1.00 46.09 198 ALA A O 1
ATOM 1613 N N . ILE A 1 199 ? 19.985 -13.200 1.877 1.00 46.19 199 ILE A N 1
ATOM 1614 C CA . ILE A 1 199 ? 19.560 -12.532 0.634 1.00 46.19 199 ILE A CA 1
ATOM 1615 C C . ILE A 1 199 ? 18.389 -11.574 0.894 1.00 46.19 199 ILE A C 1
ATOM 1617 O O . ILE A 1 199 ? 18.368 -10.479 0.330 1.00 46.19 199 ILE A O 1
ATOM 1621 N N . ASN A 1 200 ? 17.458 -11.940 1.783 1.00 42.34 200 ASN A N 1
ATOM 1622 C CA . ASN A 1 200 ? 16.355 -11.062 2.192 1.00 42.34 200 ASN A CA 1
ATOM 1623 C C . ASN A 1 200 ? 16.839 -9.737 2.814 1.00 42.34 200 ASN A C 1
ATOM 1625 O O . ASN A 1 200 ? 16.112 -8.752 2.758 1.00 42.34 200 ASN A O 1
ATOM 1629 N N . GLU A 1 201 ? 18.069 -9.672 3.336 1.00 42.56 201 GLU A N 1
ATOM 1630 C CA . GLU A 1 201 ? 18.670 -8.442 3.880 1.00 42.56 201 GLU A CA 1
ATOM 1631 C C . GLU A 1 201 ? 19.228 -7.479 2.803 1.00 42.56 201 GLU A C 1
ATOM 1633 O O . GLU A 1 201 ? 19.660 -6.373 3.131 1.00 42.56 201 GLU A O 1
ATOM 1638 N N . LYS A 1 202 ? 19.241 -7.862 1.514 1.00 54.31 202 LYS A N 1
ATOM 1639 C CA . LYS A 1 202 ? 19.753 -7.045 0.390 1.00 54.31 202 LYS A CA 1
ATOM 1640 C C . LYS A 1 202 ? 18.843 -7.119 -0.840 1.00 54.31 202 LYS A C 1
ATOM 1642 O O . LYS A 1 202 ? 19.308 -7.417 -1.944 1.00 54.31 202 LYS A O 1
ATOM 1647 N N . GLN A 1 203 ? 17.545 -6.904 -0.654 1.00 63.53 203 GLN A N 1
ATOM 1648 C CA . GLN A 1 203 ? 16.576 -6.870 -1.750 1.00 63.53 203 GLN A CA 1
ATOM 1649 C C . GLN A 1 203 ? 16.877 -5.742 -2.761 1.00 63.53 203 GLN A C 1
ATOM 1651 O O . GLN A 1 203 ? 17.574 -4.769 -2.466 1.00 63.53 203 GLN A O 1
ATOM 1656 N N . GLY A 1 204 ? 16.446 -5.949 -4.007 1.00 77.00 204 GLY A N 1
ATOM 1657 C CA . GLY A 1 204 ? 16.688 -5.021 -5.111 1.00 77.00 204 GLY A CA 1
ATOM 1658 C C . GLY A 1 204 ? 15.642 -3.920 -5.080 1.00 77.00 204 GLY A C 1
ATOM 1659 O O . GLY A 1 204 ? 14.540 -4.145 -4.594 1.00 77.00 204 GLY A O 1
ATOM 1660 N N . PHE A 1 205 ? 15.925 -2.746 -5.639 1.00 88.25 205 PHE A N 1
ATOM 1661 C CA . PHE A 1 205 ? 15.022 -1.597 -5.516 1.00 88.25 205 PHE A CA 1
ATOM 1662 C C . PHE A 1 205 ? 13.622 -1.848 -6.101 1.00 88.25 205 PHE A C 1
ATOM 1664 O O . PHE A 1 205 ? 12.661 -1.230 -5.650 1.00 88.25 205 PHE A O 1
ATOM 1671 N N . LEU A 1 206 ? 13.481 -2.752 -7.081 1.00 89.50 206 LEU A N 1
ATOM 1672 C CA . LEU A 1 206 ? 12.167 -3.180 -7.570 1.00 89.50 206 LEU A CA 1
ATOM 1673 C C . LEU A 1 206 ? 11.462 -4.114 -6.582 1.00 89.50 206 LEU A C 1
ATOM 1675 O O . LEU A 1 206 ? 10.267 -3.954 -6.354 1.00 89.50 206 LEU A O 1
ATOM 1679 N N . SER A 1 207 ? 12.198 -5.043 -5.968 1.00 84.81 207 SER A N 1
ATOM 1680 C CA . SER A 1 207 ? 11.675 -5.914 -4.908 1.00 84.81 207 SER A CA 1
ATOM 1681 C C . SER A 1 207 ? 11.203 -5.087 -3.715 1.00 84.81 207 SER A C 1
ATOM 1683 O O . SER A 1 207 ? 10.040 -5.199 -3.345 1.00 84.81 207 SER A O 1
ATOM 1685 N N . ASP A 1 208 ? 12.048 -4.183 -3.208 1.00 86.19 208 ASP A N 1
ATOM 1686 C CA . ASP A 1 208 ? 11.716 -3.273 -2.103 1.00 86.19 208 ASP A CA 1
ATOM 1687 C C . ASP A 1 208 ? 10.439 -2.488 -2.411 1.00 86.19 208 ASP A C 1
ATOM 1689 O O . ASP A 1 208 ? 9.480 -2.511 -1.645 1.00 86.19 208 ASP A O 1
ATOM 1693 N N . TYR A 1 209 ? 10.387 -1.846 -3.584 1.00 92.50 209 TYR A N 1
ATOM 1694 C CA . TYR A 1 209 ? 9.225 -1.064 -3.992 1.00 92.50 209 TYR A CA 1
ATOM 1695 C C . TYR A 1 209 ? 7.952 -1.914 -4.051 1.00 92.50 209 TYR A C 1
ATOM 1697 O O . TYR A 1 209 ? 6.915 -1.515 -3.524 1.00 92.50 209 TYR A O 1
ATOM 1705 N N . THR A 1 210 ? 8.008 -3.083 -4.686 1.00 90.75 210 THR A N 1
ATOM 1706 C CA . THR A 1 210 ? 6.825 -3.942 -4.841 1.00 90.75 210 THR A CA 1
ATOM 1707 C C . THR A 1 210 ? 6.348 -4.511 -3.504 1.00 90.75 210 THR A C 1
ATOM 1709 O O . THR A 1 210 ? 5.145 -4.494 -3.235 1.00 90.75 210 THR A O 1
ATOM 1712 N N . SER A 1 211 ? 7.284 -4.921 -2.644 1.00 86.38 211 SER A N 1
ATOM 1713 C CA . SER A 1 211 ? 7.026 -5.391 -1.283 1.00 86.38 211 SER A CA 1
ATOM 1714 C C . SER A 1 211 ? 6.385 -4.295 -0.434 1.00 86.38 211 SER A C 1
ATOM 1716 O O . SER A 1 211 ? 5.324 -4.512 0.146 1.00 86.38 211 SER A O 1
ATOM 1718 N N . ASP A 1 212 ? 6.943 -3.084 -0.437 1.00 88.25 212 ASP A N 1
ATOM 1719 C CA . ASP A 1 212 ? 6.404 -1.962 0.335 1.00 88.25 212 ASP A CA 1
ATOM 1720 C C . ASP A 1 212 ? 4.974 -1.601 -0.104 1.00 88.25 212 ASP A C 1
ATOM 1722 O O . ASP A 1 212 ? 4.109 -1.354 0.737 1.00 88.25 212 ASP A O 1
ATOM 1726 N N . ASN A 1 213 ? 4.672 -1.617 -1.411 1.00 94.62 213 ASN A N 1
ATOM 1727 C CA . ASN A 1 213 ? 3.298 -1.390 -1.883 1.00 94.62 213 ASN A CA 1
ATOM 1728 C C . ASN A 1 213 ? 2.335 -2.484 -1.396 1.00 94.62 213 ASN A C 1
ATOM 1730 O O . ASN A 1 213 ? 1.227 -2.162 -0.961 1.00 94.62 213 ASN A O 1
ATOM 1734 N N . TYR A 1 214 ? 2.751 -3.754 -1.438 1.00 89.56 214 TYR A N 1
ATOM 1735 C CA . TYR A 1 214 ? 1.954 -4.866 -0.914 1.00 89.56 214 TYR A CA 1
ATOM 1736 C C . TYR A 1 214 ? 1.685 -4.700 0.589 1.00 89.56 214 TYR A C 1
ATOM 1738 O O . TYR A 1 214 ? 0.540 -4.804 1.029 1.00 89.56 214 TYR A O 1
ATOM 1746 N N . GLN A 1 215 ? 2.719 -4.375 1.369 1.00 85.06 215 GLN A N 1
ATOM 1747 C CA . GLN A 1 215 ? 2.608 -4.211 2.819 1.00 85.06 215 GLN A CA 1
ATOM 1748 C C . GLN A 1 215 ? 1.686 -3.052 3.198 1.00 85.06 215 GLN A C 1
ATOM 1750 O O . GLN A 1 215 ? 0.861 -3.199 4.097 1.00 85.06 215 GLN A O 1
ATOM 1755 N N . VAL A 1 216 ? 1.760 -1.918 2.494 1.00 89.56 216 VAL A N 1
ATOM 1756 C CA . VAL A 1 216 ? 0.843 -0.791 2.729 1.00 89.56 216 VAL A CA 1
ATOM 1757 C C . VAL A 1 216 ? -0.608 -1.180 2.425 1.00 89.56 216 VAL A C 1
ATOM 1759 O O . VAL A 1 216 ? -1.501 -0.830 3.198 1.00 89.56 216 VAL A O 1
ATOM 1762 N N . ALA A 1 217 ? -0.859 -1.930 1.343 1.00 90.38 217 ALA A N 1
ATOM 1763 C CA . ALA A 1 217 ? -2.207 -2.404 1.015 1.00 90.38 217 ALA A CA 1
ATOM 1764 C C . ALA A 1 217 ? -2.765 -3.306 2.122 1.00 90.38 217 ALA A C 1
ATOM 1766 O O . ALA A 1 217 ? -3.913 -3.140 2.540 1.00 90.38 217 ALA A O 1
ATOM 1767 N N . HIS A 1 218 ? -1.922 -4.205 2.627 1.00 82.88 218 HIS A N 1
ATOM 1768 C CA . HIS A 1 218 ? -2.282 -5.125 3.694 1.00 82.88 218 HIS A CA 1
ATOM 1769 C C . HIS A 1 218 ? -2.504 -4.405 5.034 1.00 82.88 218 HIS A C 1
ATOM 1771 O O . HIS A 1 218 ? -3.473 -4.694 5.728 1.00 82.88 218 HIS A O 1
ATOM 1777 N N . CYS A 1 219 ? -1.684 -3.404 5.373 1.00 84.31 219 CYS A N 1
ATOM 1778 C CA . CYS A 1 219 ? -1.864 -2.612 6.594 1.00 84.31 219 CYS A CA 1
ATOM 1779 C C . CYS A 1 219 ? -3.207 -1.872 6.608 1.00 84.31 219 CYS A C 1
ATOM 1781 O O . CYS A 1 219 ? -3.867 -1.808 7.646 1.00 84.31 219 CYS A O 1
ATOM 1783 N N . PHE A 1 220 ? -3.625 -1.319 5.463 1.00 86.50 220 PHE A N 1
ATOM 1784 C CA . PHE A 1 220 ? -4.946 -0.707 5.342 1.00 86.50 220 PHE A CA 1
ATOM 1785 C C . PHE A 1 220 ? -6.062 -1.723 5.583 1.00 86.50 220 PHE A C 1
ATOM 1787 O O . PHE A 1 220 ? -6.967 -1.467 6.376 1.00 86.50 220 PHE A O 1
ATOM 1794 N N . GLU A 1 221 ? -5.981 -2.875 4.925 1.00 82.81 221 GLU A N 1
ATOM 1795 C CA . GLU A 1 221 ? -6.944 -3.963 5.079 1.00 82.81 221 GLU A CA 1
ATOM 1796 C C . GLU A 1 221 ? -7.080 -4.401 6.543 1.00 82.81 221 GLU A C 1
ATOM 1798 O O . GLU A 1 221 ? -8.185 -4.400 7.087 1.00 82.81 221 GLU A O 1
ATOM 1803 N N . GLU A 1 222 ? -5.960 -4.692 7.207 1.00 81.25 222 GLU A N 1
ATOM 1804 C CA . GLU A 1 222 ? -5.947 -5.188 8.584 1.00 81.25 222 GLU A CA 1
ATOM 1805 C C . GLU A 1 222 ? -6.459 -4.149 9.580 1.00 81.25 222 GLU A C 1
ATOM 1807 O O . GLU A 1 222 ? -7.257 -4.487 10.456 1.00 81.25 222 GLU A O 1
ATOM 1812 N N . PHE A 1 223 ? -6.060 -2.879 9.442 1.00 88.62 223 PHE A N 1
ATOM 1813 C CA . PHE A 1 223 ? -6.516 -1.832 10.354 1.00 88.62 223 PHE A CA 1
ATOM 1814 C C . PHE A 1 223 ? -8.040 -1.677 10.309 1.00 88.62 223 PHE A C 1
ATOM 1816 O O . PHE A 1 223 ? -8.697 -1.679 11.353 1.00 88.62 223 PHE A O 1
ATOM 1823 N N . PHE A 1 224 ? -8.620 -1.532 9.113 1.00 89.75 224 PHE A N 1
ATOM 1824 C CA . PHE A 1 224 ? -10.057 -1.287 8.991 1.00 89.75 224 PHE A CA 1
ATOM 1825 C C . PHE A 1 224 ? -10.883 -2.540 9.276 1.00 89.75 224 PHE A C 1
ATOM 1827 O O . PHE A 1 224 ? -11.958 -2.426 9.862 1.00 89.75 224 PHE A O 1
ATOM 1834 N N . ALA A 1 225 ? -10.376 -3.730 8.960 1.00 83.44 225 ALA A N 1
ATOM 1835 C CA . ALA A 1 225 ? -11.045 -4.961 9.354 1.00 83.44 225 ALA A CA 1
ATOM 1836 C C . ALA A 1 225 ? -11.040 -5.171 10.871 1.00 83.44 225 ALA A C 1
ATOM 1838 O O . ALA A 1 225 ? -12.069 -5.538 11.442 1.00 83.44 225 ALA A O 1
ATOM 1839 N N . LEU A 1 226 ? -9.938 -4.843 11.549 1.00 82.88 226 LEU A N 1
ATOM 1840 C CA . LEU A 1 226 ? -9.875 -4.860 13.007 1.00 82.88 226 LEU A CA 1
ATOM 1841 C C . LEU A 1 226 ? -10.819 -3.822 13.632 1.00 82.88 226 LEU A C 1
ATOM 1843 O O . LEU A 1 226 ? -11.517 -4.112 14.604 1.00 82.88 226 LEU A O 1
ATOM 1847 N N . ALA A 1 227 ? -10.873 -2.616 13.067 1.00 88.44 227 ALA A N 1
ATOM 1848 C CA . ALA A 1 227 ? -11.774 -1.572 13.539 1.00 88.44 227 ALA A CA 1
ATOM 1849 C C . ALA A 1 227 ? -13.254 -1.967 13.381 1.00 88.44 227 ALA A C 1
ATOM 1851 O O . ALA A 1 227 ? -14.046 -1.712 14.292 1.00 88.44 227 ALA A O 1
ATOM 1852 N N . ASP A 1 228 ? -13.641 -2.602 12.267 1.00 85.44 228 ASP A N 1
ATOM 1853 C CA . ASP A 1 228 ? -15.013 -3.094 12.069 1.00 85.44 228 ASP A CA 1
ATOM 1854 C C . ASP A 1 228 ? -15.331 -4.271 13.001 1.00 85.44 228 ASP A C 1
ATOM 1856 O O . ASP A 1 228 ? -16.400 -4.287 13.611 1.00 85.44 228 ASP A O 1
ATOM 1860 N N . LEU A 1 229 ? -14.378 -5.192 13.206 1.00 83.94 229 LEU A N 1
ATOM 1861 C CA . LEU A 1 229 ? -14.500 -6.298 14.164 1.00 83.94 229 LEU A CA 1
ATOM 1862 C C . LEU A 1 229 ? -14.791 -5.791 15.584 1.00 83.94 229 LEU A C 1
ATOM 1864 O O . LEU A 1 229 ? -15.616 -6.364 16.298 1.00 83.94 229 LEU A O 1
ATOM 1868 N N . TYR A 1 230 ? -14.148 -4.696 15.991 1.00 86.12 230 TYR A N 1
ATOM 1869 C CA . TYR A 1 230 ? -14.400 -4.046 17.277 1.00 86.12 230 TYR A CA 1
ATOM 1870 C C . TYR A 1 230 ? -15.649 -3.153 17.302 1.00 86.12 230 TYR A C 1
ATOM 1872 O O . TYR A 1 230 ? -15.986 -2.611 18.358 1.00 86.12 230 TYR A O 1
ATOM 1880 N N . GLY A 1 231 ? -16.350 -2.991 16.176 1.00 87.19 231 GLY A N 1
ATOM 1881 C CA . GLY A 1 231 ? -17.510 -2.108 16.061 1.00 87.19 231 GLY A CA 1
ATOM 1882 C C . GLY A 1 231 ? -17.160 -0.628 16.235 1.00 87.19 231 GLY A C 1
ATOM 1883 O O . GLY A 1 231 ? -17.985 0.144 16.720 1.00 87.19 231 GLY A O 1
ATOM 1884 N N . LEU A 1 232 ? -15.929 -0.239 15.886 1.00 91.56 232 LEU A N 1
ATOM 1885 C CA . LEU A 1 232 ? -15.382 1.107 16.089 1.00 91.56 232 LEU A CA 1
ATOM 1886 C C . LEU A 1 232 ? -15.473 1.997 14.843 1.00 91.56 232 LEU A C 1
ATOM 1888 O O . LEU A 1 232 ? -15.146 3.180 14.924 1.00 91.56 232 LEU A O 1
ATOM 1892 N N . ILE A 1 233 ? -15.930 1.461 13.705 1.00 90.75 233 ILE A N 1
ATOM 1893 C CA . ILE A 1 233 ? -16.185 2.252 12.496 1.00 90.75 233 ILE A CA 1
ATOM 1894 C C . ILE A 1 233 ? -17.574 2.905 12.579 1.00 90.75 233 ILE A C 1
ATOM 1896 O O . ILE A 1 233 ? -18.579 2.185 12.594 1.00 90.75 233 ILE A O 1
ATOM 1900 N N . PRO A 1 234 ? -17.666 4.250 12.566 1.00 88.00 234 PRO A N 1
ATOM 1901 C CA . PRO A 1 234 ? -18.946 4.948 12.502 1.00 88.00 234 PRO A CA 1
ATOM 1902 C C . PRO A 1 234 ? -19.717 4.594 11.229 1.00 88.00 234 PRO A C 1
ATOM 1904 O O . PRO A 1 234 ? -19.133 4.448 10.151 1.00 88.00 234 PRO A O 1
ATOM 1907 N N . GLN A 1 235 ? -21.042 4.485 11.329 1.00 85.06 235 GLN A N 1
ATOM 1908 C CA . GLN A 1 235 ? -21.880 4.046 10.210 1.00 85.06 235 GLN A CA 1
ATOM 1909 C C . GLN A 1 235 ? -21.769 4.989 9.002 1.00 85.06 235 GLN A C 1
ATOM 1911 O O . GLN A 1 235 ? -21.767 4.538 7.858 1.00 85.06 235 GLN A O 1
ATOM 1916 N N . GLU A 1 236 ? -21.639 6.288 9.256 1.00 88.69 236 GLU A N 1
ATOM 1917 C CA . GLU A 1 236 ? -21.432 7.333 8.258 1.00 88.69 236 GLU A CA 1
ATOM 1918 C C . GLU A 1 236 ? -20.084 7.224 7.525 1.00 88.69 236 GLU A C 1
ATOM 1920 O O . GLU A 1 236 ? -19.987 7.643 6.371 1.00 88.69 236 GLU A O 1
ATOM 1925 N N . SER A 1 237 ? -19.068 6.617 8.149 1.00 87.94 237 SER A N 1
ATOM 1926 C CA . SER A 1 237 ? -17.737 6.439 7.556 1.00 87.94 237 SER A CA 1
ATOM 1927 C C . SER A 1 237 ? -17.621 5.162 6.722 1.00 87.94 237 SER A C 1
ATOM 1929 O O . SER A 1 237 ? -16.727 5.083 5.883 1.00 87.94 237 SER A O 1
ATOM 1931 N N . LYS A 1 238 ? -18.515 4.173 6.886 1.00 87.81 238 LYS A N 1
ATOM 1932 C CA . LYS A 1 238 ? -18.381 2.848 6.246 1.00 87.81 238 LYS A CA 1
ATOM 1933 C C . LYS A 1 238 ? -18.248 2.908 4.725 1.00 87.81 238 LYS A C 1
ATOM 1935 O O . LYS A 1 238 ? -17.300 2.358 4.175 1.00 87.81 238 LYS A O 1
ATOM 1940 N N . ASN A 1 239 ? -19.151 3.619 4.046 1.00 88.00 239 ASN A N 1
ATOM 1941 C CA . ASN A 1 239 ? -19.110 3.732 2.582 1.00 88.00 239 ASN A CA 1
ATOM 1942 C C . ASN A 1 239 ? -17.847 4.460 2.107 1.00 88.00 239 ASN A C 1
ATOM 1944 O O . ASN A 1 239 ? -17.197 4.022 1.164 1.00 88.00 239 ASN A O 1
ATOM 1948 N N . LYS A 1 240 ? -17.478 5.543 2.800 1.00 91.75 240 LYS A N 1
ATOM 1949 C CA . LYS A 1 240 ? -16.288 6.341 2.490 1.00 91.75 240 LYS A CA 1
ATOM 1950 C C . LYS A 1 240 ? -15.012 5.509 2.642 1.00 91.75 240 LYS A C 1
ATOM 1952 O O . LYS A 1 240 ? -14.159 5.546 1.761 1.00 91.75 240 LYS A O 1
ATOM 1957 N N . ILE A 1 241 ? -14.891 4.751 3.730 1.00 92.50 241 ILE A N 1
ATOM 1958 C CA . ILE A 1 241 ? -13.761 3.848 3.978 1.00 92.50 241 ILE A CA 1
ATOM 1959 C C . ILE A 1 241 ? -13.714 2.761 2.904 1.00 92.50 241 ILE A C 1
ATOM 1961 O O . ILE A 1 241 ? -12.673 2.579 2.287 1.00 92.50 241 ILE A O 1
ATOM 1965 N N . SER A 1 242 ? -14.840 2.101 2.627 1.00 89.38 242 SER A N 1
ATOM 1966 C CA . SER A 1 242 ? -14.933 1.037 1.620 1.00 89.38 242 SER A CA 1
ATOM 1967 C C . SER A 1 242 ? -14.483 1.490 0.231 1.00 89.38 242 SER A C 1
ATOM 1969 O O . SER A 1 242 ? -13.646 0.845 -0.400 1.00 89.38 242 SER A O 1
ATOM 1971 N N . GLU A 1 243 ? -15.008 2.623 -0.239 1.00 91.31 243 GLU A N 1
ATOM 1972 C CA . GLU A 1 243 ? -14.685 3.171 -1.556 1.00 91.31 243 GLU A CA 1
ATOM 1973 C C . GLU A 1 243 ? -13.197 3.519 -1.661 1.00 91.31 243 GLU A C 1
ATOM 1975 O O . GLU A 1 243 ? -12.519 3.122 -2.609 1.00 91.31 243 GLU A O 1
ATOM 1980 N N . ASN A 1 244 ? -12.659 4.209 -0.652 1.00 95.25 244 ASN A N 1
ATOM 1981 C CA . ASN A 1 244 ? -11.262 4.626 -0.669 1.00 95.25 244 ASN A CA 1
ATOM 1982 C C . ASN A 1 244 ? -10.300 3.448 -0.466 1.00 95.25 244 ASN A C 1
ATOM 1984 O O . ASN A 1 244 ? -9.223 3.457 -1.055 1.00 95.25 244 ASN A O 1
ATOM 1988 N N . LEU A 1 245 ? -10.691 2.408 0.279 1.00 94.38 245 LEU A N 1
ATOM 1989 C CA . LEU A 1 245 ? -9.929 1.161 0.384 1.00 94.38 245 LEU A CA 1
ATOM 1990 C C . LEU A 1 245 ? -9.792 0.479 -0.972 1.00 94.38 245 LEU A C 1
ATOM 1992 O O . LEU A 1 245 ? -8.679 0.142 -1.365 1.00 94.38 245 LEU A O 1
ATOM 1996 N N . GLN A 1 246 ? -10.890 0.344 -1.718 1.00 92.44 246 GLN A N 1
ATOM 1997 C CA . GLN A 1 246 ? -10.873 -0.267 -3.049 1.00 92.44 246 GLN A CA 1
ATOM 1998 C C . GLN A 1 246 ? -9.950 0.493 -4.008 1.00 92.44 246 GLN A C 1
ATOM 2000 O O . GLN A 1 246 ? -9.148 -0.121 -4.713 1.00 92.44 246 GLN A O 1
ATOM 2005 N N . ILE A 1 247 ? -10.018 1.829 -4.002 1.00 94.62 247 ILE A N 1
ATOM 2006 C CA . ILE A 1 247 ? -9.123 2.684 -4.793 1.00 94.62 247 ILE A CA 1
ATOM 2007 C C . ILE A 1 247 ? -7.668 2.454 -4.370 1.00 94.62 247 ILE A C 1
ATOM 2009 O O . ILE A 1 247 ? -6.815 2.141 -5.206 1.00 94.62 247 ILE A O 1
ATOM 2013 N N . SER A 1 248 ? -7.373 2.569 -3.074 1.00 96.31 248 SER A N 1
ATOM 2014 C CA . SER A 1 248 ? -6.005 2.458 -2.579 1.00 96.31 248 SER A CA 1
ATOM 2015 C C . SER A 1 248 ? -5.402 1.078 -2.830 1.00 96.31 248 SER A C 1
ATOM 2017 O O . SER A 1 248 ? -4.291 0.990 -3.348 1.00 96.31 248 SER A O 1
ATOM 2019 N N . GLN A 1 249 ? -6.138 0.003 -2.556 1.00 94.12 249 GLN A N 1
ATOM 2020 C CA . GLN A 1 249 ? -5.687 -1.367 -2.790 1.00 94.12 249 GLN A CA 1
ATOM 2021 C C . GLN A 1 249 ? -5.519 -1.676 -4.277 1.00 94.12 249 GLN A C 1
ATOM 2023 O O . GLN A 1 249 ? -4.522 -2.286 -4.658 1.00 94.12 249 GLN A O 1
ATOM 2028 N N . ARG A 1 250 ? -6.438 -1.226 -5.146 1.00 95.31 250 ARG A N 1
ATOM 2029 C CA . ARG A 1 250 ? -6.302 -1.423 -6.598 1.00 95.31 250 ARG A CA 1
ATOM 2030 C C . ARG A 1 250 ? -5.017 -0.795 -7.128 1.00 95.31 250 ARG A C 1
ATOM 2032 O O . ARG A 1 250 ? -4.329 -1.418 -7.936 1.00 95.31 250 ARG A O 1
ATOM 2039 N N . TYR A 1 251 ? -4.695 0.417 -6.681 1.00 97.25 251 TYR A N 1
ATOM 2040 C CA . TYR A 1 251 ? -3.448 1.078 -7.049 1.00 97.25 251 TYR A CA 1
ATOM 2041 C C . TYR A 1 251 ? -2.232 0.331 -6.486 1.00 97.25 251 TYR A C 1
ATOM 2043 O O . TYR A 1 251 ? -1.338 -0.043 -7.241 1.00 97.25 251 TYR A O 1
ATOM 2051 N N . LEU A 1 252 ? -2.213 0.062 -5.178 1.00 96.88 252 LEU A N 1
ATOM 2052 C CA . LEU A 1 252 ? -1.068 -0.541 -4.492 1.00 96.88 252 LEU A CA 1
ATOM 2053 C C . LEU A 1 252 ? -0.748 -1.950 -5.003 1.00 96.88 252 LEU A C 1
ATOM 2055 O O . LEU A 1 252 ? 0.405 -2.227 -5.315 1.00 96.88 252 LEU A O 1
ATOM 2059 N N . TYR A 1 253 ? -1.747 -2.817 -5.181 1.00 95.31 253 TYR A N 1
ATOM 2060 C CA . TYR A 1 253 ? -1.517 -4.153 -5.734 1.00 95.31 253 TYR A CA 1
ATOM 2061 C C . TYR A 1 253 ? -1.144 -4.135 -7.227 1.00 95.31 253 TYR A C 1
ATOM 2063 O O . TYR A 1 253 ? -0.485 -5.051 -7.716 1.00 95.31 253 TYR A O 1
ATOM 2071 N N . ASN A 1 254 ? -1.531 -3.105 -7.990 1.00 95.81 254 ASN A N 1
ATOM 2072 C CA . ASN A 1 254 ? -0.979 -2.930 -9.336 1.00 95.81 254 ASN A CA 1
ATOM 2073 C C . ASN A 1 254 ? 0.508 -2.551 -9.274 1.00 95.81 254 ASN A C 1
ATOM 2075 O O . ASN A 1 254 ? 1.313 -3.157 -9.977 1.00 95.81 254 ASN A O 1
ATOM 2079 N N . GLN A 1 255 ? 0.883 -1.620 -8.392 1.00 96.31 255 GLN A N 1
ATOM 2080 C CA . GLN A 1 255 ? 2.277 -1.203 -8.192 1.00 96.31 255 GLN A CA 1
ATOM 2081 C C . GLN A 1 255 ? 3.156 -2.292 -7.554 1.00 96.31 255 GLN A C 1
ATOM 2083 O O . GLN A 1 255 ? 4.368 -2.291 -7.755 1.00 96.31 255 GLN A O 1
ATOM 2088 N N . SER A 1 256 ? 2.570 -3.255 -6.834 1.00 93.44 256 SER A N 1
ATOM 2089 C CA . SE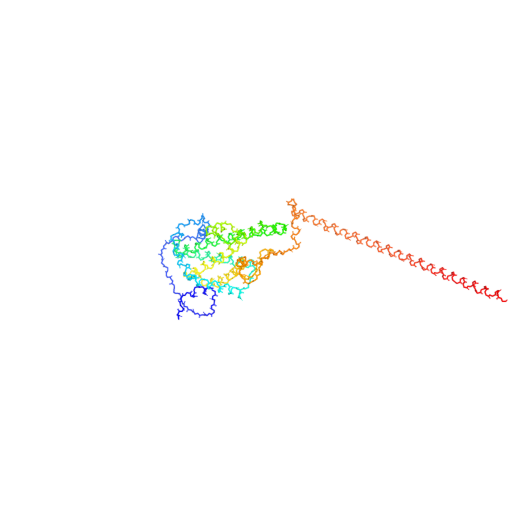R A 1 256 ? 3.276 -4.454 -6.362 1.00 93.44 256 SER A CA 1
ATOM 2090 C C . SER A 1 256 ? 3.470 -5.513 -7.453 1.00 93.44 256 SER A C 1
ATOM 2092 O O . SER A 1 256 ? 4.176 -6.497 -7.249 1.00 93.44 256 SER A O 1
ATOM 2094 N N . GLY A 1 257 ? 2.858 -5.326 -8.625 1.00 92.56 257 GLY A N 1
ATOM 2095 C CA . GLY A 1 257 ? 2.854 -6.307 -9.702 1.00 92.56 257 GLY A CA 1
ATOM 2096 C C . GLY A 1 257 ? 1.975 -7.530 -9.431 1.00 92.56 257 GLY A C 1
ATOM 2097 O O . GLY A 1 257 ? 2.169 -8.566 -10.066 1.00 92.56 257 GLY A O 1
ATOM 2098 N N . ASP A 1 258 ? 1.007 -7.409 -8.520 1.00 90.31 258 ASP A N 1
ATOM 2099 C CA . ASP A 1 258 ? 0.016 -8.446 -8.217 1.00 90.31 258 ASP A CA 1
ATOM 2100 C C . ASP A 1 258 ? -1.248 -8.335 -9.074 1.00 90.31 258 ASP A C 1
ATOM 2102 O O . ASP A 1 258 ? -2.020 -9.291 -9.162 1.00 90.31 258 ASP A O 1
ATOM 2106 N N . LEU A 1 259 ? -1.470 -7.180 -9.708 1.00 89.25 259 LEU A N 1
ATOM 2107 C CA . LEU A 1 259 ? -2.612 -6.934 -10.582 1.00 89.25 259 LEU A CA 1
ATOM 2108 C C . LEU A 1 259 ? -2.165 -6.571 -11.998 1.00 89.25 259 LEU A C 1
ATOM 2110 O O . LEU A 1 259 ? -1.653 -5.477 -12.242 1.00 89.25 259 LEU A O 1
ATOM 2114 N N . GLY A 1 260 ? -2.456 -7.466 -12.943 1.00 86.12 260 GLY A N 1
ATOM 2115 C CA . GLY A 1 260 ? -2.091 -7.319 -14.352 1.00 86.12 260 GLY A CA 1
ATOM 2116 C C . GLY A 1 260 ? -0.660 -7.771 -14.637 1.00 86.12 260 GLY A C 1
ATOM 2117 O O . GLY A 1 260 ? -0.074 -8.523 -13.865 1.00 86.12 260 GLY A O 1
ATOM 2118 N N . ASN A 1 261 ? -0.119 -7.334 -15.774 1.00 90.88 261 ASN A N 1
ATOM 2119 C CA . ASN A 1 261 ? 1.226 -7.688 -16.239 1.00 90.88 261 ASN A CA 1
ATOM 2120 C C . ASN A 1 261 ? 2.128 -6.469 -16.508 1.00 90.88 261 ASN A C 1
ATOM 2122 O O . ASN A 1 261 ? 3.171 -6.576 -17.158 1.00 90.88 261 ASN A O 1
ATOM 2126 N N . HIS A 1 262 ? 1.700 -5.292 -16.050 1.00 93.62 262 HIS A N 1
ATOM 2127 C CA . HIS A 1 262 ? 2.470 -4.061 -16.126 1.00 93.62 262 HIS A CA 1
ATOM 2128 C C . HIS A 1 262 ? 1.995 -3.037 -15.089 1.00 93.62 262 HIS A C 1
ATOM 2130 O O . HIS A 1 262 ? 0.847 -3.066 -14.638 1.00 93.62 262 HIS A O 1
ATOM 2136 N N . PHE A 1 263 ? 2.859 -2.073 -14.782 1.00 95.19 263 PHE A N 1
ATOM 2137 C CA . PHE A 1 263 ? 2.499 -0.863 -14.047 1.00 95.19 263 PHE A CA 1
ATOM 2138 C C . PHE A 1 263 ? 3.365 0.326 -14.478 1.00 95.19 263 PHE A C 1
ATOM 2140 O O . PHE A 1 263 ? 4.435 0.172 -15.076 1.00 95.19 263 PHE A O 1
ATOM 2147 N N . GLN A 1 264 ? 2.862 1.528 -14.202 1.00 94.12 264 GLN A N 1
ATOM 2148 C CA . GLN A 1 264 ? 3.542 2.788 -14.490 1.00 94.12 264 GLN A CA 1
ATOM 2149 C C . GLN A 1 264 ? 4.205 3.322 -13.218 1.00 94.12 264 GLN A C 1
ATOM 2151 O O . GLN A 1 264 ? 3.551 3.408 -12.180 1.00 94.12 264 GLN A O 1
ATOM 2156 N N . LEU A 1 265 ? 5.468 3.731 -13.328 1.00 93.94 265 LEU A N 1
ATOM 2157 C CA . LEU A 1 265 ? 6.267 4.340 -12.275 1.00 93.94 265 LEU A CA 1
ATOM 2158 C C . LEU A 1 265 ? 6.947 5.610 -12.809 1.00 93.94 265 LEU A C 1
ATOM 2160 O O . LEU A 1 265 ? 7.992 5.548 -13.459 1.00 93.94 265 LEU A O 1
ATOM 2164 N N . GLY A 1 266 ? 6.354 6.776 -12.537 1.00 90.50 266 GLY A N 1
ATOM 2165 C CA . GLY A 1 266 ? 6.779 8.029 -13.172 1.00 90.50 266 GLY A CA 1
ATOM 2166 C C . GLY A 1 266 ? 6.673 7.917 -14.694 1.00 90.50 266 GLY A C 1
ATOM 2167 O O . GLY A 1 266 ? 5.653 7.458 -15.208 1.00 90.50 266 GLY A O 1
ATOM 2168 N N . ASP A 1 267 ? 7.744 8.252 -15.408 1.00 90.81 267 ASP A N 1
ATOM 2169 C CA . ASP A 1 267 ? 7.810 8.125 -16.871 1.00 90.81 267 ASP A CA 1
ATOM 2170 C C . ASP A 1 267 ? 8.169 6.707 -17.342 1.00 90.81 267 ASP A C 1
ATOM 2172 O O . ASP A 1 267 ? 8.241 6.449 -18.543 1.00 90.81 267 ASP A O 1
ATOM 2176 N N . PHE A 1 268 ? 8.375 5.760 -16.424 1.00 94.50 268 PHE A N 1
ATOM 2177 C CA . PHE A 1 268 ? 8.727 4.383 -16.756 1.00 94.50 268 PHE A CA 1
ATOM 2178 C C . PHE A 1 268 ? 7.506 3.466 -16.738 1.00 94.50 268 PHE A C 1
ATOM 2180 O O . PHE A 1 268 ? 6.690 3.505 -15.821 1.00 94.50 268 PHE A O 1
ATOM 2187 N N . THR A 1 269 ? 7.418 2.577 -17.719 1.00 95.25 269 THR A N 1
ATOM 2188 C CA . THR A 1 269 ? 6.504 1.434 -17.714 1.00 95.25 269 THR A CA 1
ATOM 2189 C C . THR A 1 269 ? 7.314 0.169 -17.462 1.00 95.25 269 THR A C 1
ATOM 2191 O O . THR A 1 269 ? 8.195 -0.172 -18.255 1.00 95.25 269 THR A O 1
ATOM 2194 N N . ILE A 1 270 ? 7.004 -0.539 -16.377 1.00 94.25 270 ILE A N 1
ATOM 2195 C CA . ILE A 1 270 ? 7.565 -1.857 -16.061 1.00 94.25 270 ILE A CA 1
ATOM 2196 C C . ILE A 1 270 ? 6.525 -2.896 -16.471 1.00 94.25 270 ILE A C 1
ATOM 2198 O O . ILE A 1 270 ? 5.368 -2.809 -16.068 1.00 94.25 270 ILE A O 1
ATOM 2202 N N . SER A 1 271 ? 6.917 -3.861 -17.299 1.00 94.06 271 SER A N 1
ATOM 2203 C CA . SER A 1 271 ? 6.014 -4.867 -17.870 1.00 94.06 271 SER A CA 1
ATOM 2204 C C . SER A 1 271 ? 6.685 -6.228 -17.977 1.00 94.06 271 SER A C 1
ATOM 2206 O O . SER A 1 271 ? 7.910 -6.315 -18.063 1.00 94.06 271 SER A O 1
ATOM 2208 N N . TRP A 1 272 ? 5.895 -7.294 -17.985 1.00 92.12 272 TRP A N 1
ATOM 2209 C CA . TRP A 1 272 ? 6.390 -8.657 -18.139 1.00 92.12 272 TRP A CA 1
ATOM 2210 C C . TRP A 1 272 ? 5.455 -9.501 -19.000 1.00 92.12 272 TRP A C 1
ATOM 2212 O O . TRP A 1 272 ? 4.276 -9.198 -19.176 1.00 92.12 272 TRP A O 1
ATOM 2222 N N . GLU A 1 273 ? 6.007 -10.560 -19.585 1.00 86.75 273 GLU A N 1
ATOM 2223 C CA . GLU A 1 273 ? 5.228 -11.502 -20.385 1.00 86.75 273 GLU A CA 1
ATOM 2224 C C . GLU A 1 273 ? 4.386 -12.435 -19.501 1.00 86.75 273 GLU A C 1
ATOM 2226 O O . GLU A 1 273 ? 4.820 -12.884 -18.441 1.00 86.75 273 GLU A O 1
ATOM 2231 N N . GLY A 1 274 ? 3.181 -12.758 -19.977 1.00 80.19 274 GLY A N 1
ATOM 2232 C CA . GLY A 1 274 ? 2.239 -13.645 -19.295 1.00 80.19 274 GLY A CA 1
ATOM 2233 C C . GLY A 1 274 ? 1.188 -12.915 -18.456 1.00 80.19 274 GLY A C 1
ATOM 2234 O O . GLY A 1 274 ? 1.070 -11.693 -18.496 1.00 80.19 274 GLY A O 1
ATOM 2235 N N . ASN A 1 275 ? 0.407 -13.710 -17.719 1.00 70.62 275 ASN A N 1
ATOM 2236 C CA . ASN A 1 275 ? -0.687 -13.254 -16.850 1.00 70.62 275 ASN A CA 1
ATOM 2237 C C . ASN A 1 275 ? -0.403 -13.550 -15.363 1.00 70.62 275 ASN A C 1
ATOM 2239 O O . ASN A 1 275 ? -1.329 -13.614 -14.559 1.00 70.62 275 ASN A O 1
ATOM 2243 N N . SER A 1 276 ? 0.855 -13.822 -15.002 1.00 76.50 276 SER A N 1
ATOM 2244 C CA . SER A 1 276 ? 1.263 -14.052 -13.611 1.00 76.50 276 SER A CA 1
ATOM 2245 C C . SER A 1 276 ? 1.639 -12.742 -12.921 1.00 76.50 276 SER A C 1
ATOM 2247 O O . SER A 1 276 ? 1.846 -11.735 -13.589 1.00 76.50 276 SER A O 1
ATOM 2249 N N . THR A 1 277 ? 1.807 -12.768 -11.598 1.00 84.81 277 THR A N 1
ATOM 2250 C CA . THR A 1 277 ? 2.414 -11.653 -10.853 1.00 84.81 277 THR A CA 1
ATOM 2251 C C . THR A 1 277 ? 3.858 -11.400 -11.303 1.00 84.81 277 THR A C 1
ATOM 2253 O O . THR A 1 277 ? 4.500 -12.300 -11.861 1.00 84.81 277 THR A O 1
ATOM 2256 N N . LEU A 1 278 ? 4.395 -10.204 -11.038 1.00 85.56 278 LEU A N 1
ATOM 2257 C CA . LEU A 1 278 ? 5.781 -9.842 -11.368 1.00 85.56 278 LEU A CA 1
ATOM 2258 C C . LEU A 1 278 ? 6.793 -10.816 -10.750 1.00 85.56 278 LEU A C 1
ATOM 2260 O O . LEU A 1 278 ? 7.719 -11.258 -11.428 1.00 85.56 278 LEU A O 1
ATOM 2264 N N . PHE A 1 279 ? 6.609 -11.185 -9.480 1.00 79.06 279 PHE A N 1
ATOM 2265 C CA . PHE A 1 279 ? 7.514 -12.109 -8.793 1.00 79.06 279 PHE A CA 1
ATOM 2266 C C . PHE A 1 279 ? 7.523 -13.493 -9.452 1.00 79.06 279 PHE A C 1
ATOM 2268 O O . PHE A 1 279 ? 8.583 -14.056 -9.719 1.00 79.06 279 PHE A O 1
ATOM 2275 N N . ASN A 1 280 ? 6.345 -14.011 -9.810 1.00 75.00 280 ASN A N 1
ATOM 2276 C CA . ASN A 1 280 ? 6.239 -15.271 -10.542 1.00 75.00 280 ASN A CA 1
ATOM 2277 C C . ASN A 1 280 ? 6.848 -15.164 -11.944 1.00 75.00 280 ASN A C 1
ATOM 2279 O O . ASN A 1 280 ? 7.504 -16.098 -12.402 1.00 75.00 280 ASN A O 1
ATOM 2283 N N . ALA A 1 281 ? 6.670 -14.029 -12.622 1.00 77.06 281 ALA A N 1
ATOM 2284 C CA . ALA A 1 281 ? 7.285 -13.786 -13.919 1.00 77.06 281 ALA A CA 1
ATOM 2285 C C . ALA A 1 281 ? 8.819 -13.809 -13.811 1.00 77.06 281 ALA A C 1
ATOM 2287 O O . ALA A 1 281 ? 9.471 -14.495 -14.599 1.00 77.06 281 ALA A O 1
ATOM 2288 N N . TYR A 1 282 ? 9.379 -13.146 -12.795 1.00 76.81 282 TYR A N 1
ATOM 2289 C CA . TYR A 1 282 ? 10.811 -13.145 -12.497 1.00 76.81 282 TYR A CA 1
ATOM 2290 C C . TYR A 1 282 ? 11.349 -14.554 -12.214 1.00 76.81 282 TYR A C 1
ATOM 2292 O O . TYR A 1 282 ? 12.295 -14.989 -12.871 1.00 76.81 282 TYR A O 1
ATOM 2300 N N . LEU A 1 283 ? 10.717 -15.303 -11.302 1.00 73.94 283 LEU A N 1
ATOM 2301 C CA . LEU A 1 283 ? 11.148 -16.661 -10.945 1.00 73.94 283 LEU A CA 1
ATOM 2302 C C . LEU A 1 283 ? 11.088 -17.640 -12.122 1.00 73.94 283 LEU A C 1
ATOM 2304 O O . LEU A 1 283 ? 11.948 -18.509 -12.249 1.00 73.94 283 LEU A O 1
ATOM 2308 N N . ASN A 1 284 ? 10.102 -17.482 -13.004 1.00 72.69 284 ASN A N 1
ATOM 2309 C CA . ASN A 1 284 ? 9.944 -18.325 -14.187 1.00 72.69 284 ASN A CA 1
ATOM 2310 C C . ASN A 1 284 ? 10.854 -17.907 -15.356 1.00 72.69 284 ASN A C 1
ATOM 2312 O O . ASN A 1 284 ? 10.748 -18.477 -16.442 1.00 72.69 284 ASN A O 1
ATOM 2316 N N . GLY A 1 285 ? 11.727 -16.911 -15.168 1.00 70.81 285 GLY A N 1
ATOM 2317 C CA . GLY A 1 285 ? 12.610 -16.405 -16.220 1.00 70.81 285 GLY A CA 1
ATOM 2318 C C . GLY A 1 285 ? 11.862 -15.699 -17.354 1.00 70.81 285 GLY A C 1
ATOM 2319 O O . GLY A 1 285 ? 12.358 -15.643 -18.479 1.00 70.81 285 GLY A O 1
ATOM 2320 N N . SER A 1 286 ? 10.662 -15.181 -17.076 1.00 79.50 286 SER A N 1
ATOM 2321 C CA . SER A 1 286 ? 9.884 -14.413 -18.048 1.00 79.50 286 SER A CA 1
ATOM 2322 C C . SER A 1 286 ? 10.605 -13.112 -18.376 1.00 79.50 286 SER A C 1
ATOM 2324 O O . SER A 1 286 ? 11.304 -12.528 -17.543 1.00 79.50 286 SER A O 1
ATOM 2326 N N . LYS A 1 287 ? 10.418 -12.623 -19.601 1.00 82.81 287 LYS A N 1
ATOM 2327 C CA . LYS A 1 287 ? 11.034 -11.371 -20.023 1.00 82.81 287 LYS A CA 1
ATOM 2328 C C . LYS A 1 287 ? 10.379 -10.193 -19.302 1.00 82.81 287 LYS A C 1
ATOM 2330 O O . LYS A 1 287 ? 9.196 -9.927 -19.504 1.00 82.81 287 LYS A O 1
ATOM 2335 N N . ILE A 1 288 ? 11.171 -9.461 -18.520 1.00 86.56 288 ILE A N 1
ATOM 2336 C CA . ILE A 1 288 ? 10.772 -8.193 -17.903 1.00 86.56 288 ILE A CA 1
ATOM 2337 C C . ILE A 1 288 ? 11.339 -7.050 -18.744 1.00 86.56 288 ILE A C 1
ATOM 2339 O O . ILE A 1 288 ? 12.524 -7.038 -19.080 1.00 86.56 288 ILE A O 1
ATOM 2343 N N . SER A 1 289 ? 10.478 -6.110 -19.119 1.00 89.06 289 SER A N 1
ATOM 2344 C CA . SER A 1 289 ? 10.799 -4.971 -19.976 1.00 89.06 289 SER A CA 1
ATOM 2345 C C . SER A 1 289 ? 10.522 -3.664 -19.244 1.00 89.06 289 SER A C 1
ATOM 2347 O O . SER A 1 289 ? 9.478 -3.503 -18.612 1.00 89.06 289 SER A O 1
ATOM 2349 N N . ILE A 1 290 ? 11.453 -2.720 -19.374 1.00 91.06 290 ILE A N 1
ATOM 2350 C CA . ILE A 1 290 ? 11.337 -1.364 -18.841 1.00 91.06 290 ILE A CA 1
ATOM 2351 C C . ILE A 1 290 ? 11.379 -0.412 -20.030 1.00 91.06 290 ILE A C 1
ATOM 2353 O O . ILE A 1 290 ? 12.375 -0.366 -20.752 1.00 91.06 290 ILE A O 1
ATOM 2357 N N . ALA A 1 291 ? 10.294 0.320 -20.247 1.00 88.94 291 ALA A N 1
ATOM 2358 C CA . ALA A 1 291 ? 10.208 1.349 -21.275 1.00 88.94 291 ALA A CA 1
ATOM 2359 C C . ALA A 1 291 ? 10.149 2.725 -20.609 1.00 88.94 291 ALA A C 1
ATOM 2361 O O . ALA A 1 291 ? 9.424 2.887 -19.632 1.00 88.94 291 ALA A O 1
ATOM 2362 N N . SER A 1 292 ? 10.874 3.716 -21.130 1.00 86.44 292 SER A N 1
ATOM 2363 C CA . SER A 1 292 ? 10.698 5.111 -20.721 1.00 86.44 292 SER A CA 1
ATOM 2364 C C . SER A 1 292 ? 9.834 5.856 -21.736 1.00 86.44 292 SER A C 1
ATOM 2366 O O . SER A 1 292 ? 10.029 5.762 -22.951 1.00 86.44 292 SER A O 1
ATOM 2368 N N . GLN A 1 293 ? 8.869 6.620 -21.238 1.00 70.31 293 GLN A N 1
ATOM 2369 C CA . GLN A 1 293 ? 8.161 7.624 -22.011 1.00 70.31 293 GLN A CA 1
ATOM 2370 C C . GLN A 1 293 ? 9.068 8.849 -22.080 1.00 70.31 293 GLN A C 1
ATOM 2372 O O . GLN A 1 293 ? 9.024 9.733 -21.234 1.00 70.31 293 GLN A O 1
ATOM 2377 N N . SER A 1 294 ? 9.949 8.891 -23.074 1.00 55.50 294 SER A N 1
ATOM 2378 C CA . SER A 1 294 ? 10.724 10.099 -23.344 1.00 55.50 294 SER A CA 1
ATOM 2379 C C . SER A 1 294 ? 9.760 11.184 -23.824 1.00 55.50 294 SER A C 1
ATOM 2381 O O . SER A 1 294 ? 9.362 11.212 -24.989 1.00 55.50 294 SER A O 1
ATOM 2383 N N . THR A 1 295 ? 9.356 12.088 -22.929 1.00 46.72 295 THR A N 1
ATOM 2384 C CA . THR A 1 295 ? 8.769 13.343 -23.390 1.00 46.72 295 THR A CA 1
ATOM 2385 C C . THR A 1 295 ? 9.894 14.182 -24.012 1.00 46.72 295 THR A C 1
ATOM 2387 O O . THR A 1 295 ? 10.982 14.275 -23.442 1.00 46.72 295 THR A O 1
ATOM 2390 N N . PRO A 1 296 ? 9.684 14.824 -25.176 1.00 41.75 296 PRO A N 1
ATOM 2391 C CA . PRO A 1 296 ? 10.709 15.646 -25.832 1.00 41.75 296 PRO A CA 1
ATOM 2392 C C . PRO A 1 296 ? 11.253 16.817 -24.988 1.00 41.75 296 PRO A C 1
ATOM 2394 O O . PRO A 1 296 ? 12.183 17.494 -25.420 1.00 41.75 296 PRO A O 1
ATOM 2397 N N . ASN A 1 297 ? 10.674 17.081 -23.810 1.00 40.59 297 ASN A N 1
ATOM 2398 C CA . ASN A 1 297 ? 11.013 18.212 -22.951 1.00 40.59 297 ASN A CA 1
ATOM 2399 C C . ASN A 1 297 ? 12.156 17.936 -21.960 1.00 40.59 297 ASN A C 1
ATOM 2401 O O . ASN A 1 297 ? 12.791 18.898 -21.532 1.00 40.59 297 ASN A O 1
ATOM 2405 N N . ASP A 1 298 ? 12.480 16.679 -21.637 1.00 41.81 298 ASP A N 1
ATOM 2406 C CA . ASP A 1 298 ? 13.576 16.379 -20.694 1.00 41.81 298 ASP A CA 1
ATOM 2407 C C . ASP A 1 298 ? 14.965 16.705 -21.264 1.00 41.81 298 ASP A C 1
ATOM 2409 O O . ASP A 1 298 ? 15.889 17.040 -20.525 1.00 41.81 298 ASP A O 1
ATOM 2413 N N . PHE A 1 299 ? 15.094 16.751 -22.594 1.00 40.47 299 PHE A N 1
ATOM 2414 C CA . PHE A 1 299 ? 16.315 17.199 -23.273 1.00 40.47 299 PHE A CA 1
ATOM 2415 C C . PHE A 1 299 ? 16.607 18.701 -23.079 1.00 40.47 299 PHE A C 1
ATOM 2417 O O . PHE A 1 299 ? 17.709 19.164 -23.374 1.00 40.47 299 PHE A O 1
ATOM 2424 N N . LEU A 1 300 ? 15.627 19.483 -22.604 1.00 42.16 300 LEU A N 1
ATOM 2425 C CA . LEU A 1 300 ? 15.778 20.919 -22.351 1.00 42.16 300 LEU A CA 1
ATOM 2426 C C . LEU A 1 300 ? 16.113 21.236 -20.885 1.00 42.16 300 LEU A C 1
ATOM 2428 O O . LEU A 1 300 ? 16.567 22.344 -20.605 1.00 42.16 300 LEU A O 1
ATOM 2432 N N . ALA A 1 301 ? 15.921 20.288 -19.959 1.00 43.28 301 ALA A N 1
ATOM 2433 C CA . ALA A 1 301 ? 16.177 20.490 -18.532 1.00 43.28 301 ALA A CA 1
ATOM 2434 C C . ALA A 1 301 ? 17.652 20.265 -18.147 1.00 43.28 301 ALA A C 1
ATOM 2436 O O . ALA A 1 301 ? 18.154 20.923 -17.239 1.00 43.28 301 ALA A O 1
ATOM 2437 N N . SER A 1 302 ? 18.377 19.396 -18.863 1.00 39.91 302 SER A N 1
ATOM 2438 C CA . SER A 1 302 ? 19.761 19.025 -18.523 1.00 39.91 302 SER A CA 1
ATOM 2439 C C . SER A 1 302 ? 20.824 20.075 -18.882 1.00 39.91 302 SER A C 1
ATOM 2441 O O . SER A 1 302 ? 21.991 19.888 -18.551 1.00 39.91 302 SER A O 1
ATOM 2443 N N . ASN A 1 303 ? 20.450 21.171 -19.555 1.00 38.25 303 ASN A N 1
ATOM 2444 C CA . ASN A 1 303 ? 21.380 22.219 -20.001 1.00 38.25 303 ASN A CA 1
ATOM 2445 C C . ASN A 1 303 ? 21.251 23.549 -19.235 1.00 38.25 303 ASN A C 1
ATOM 2447 O O . ASN A 1 303 ? 21.880 24.533 -19.625 1.00 38.25 303 ASN A O 1
ATOM 2451 N N . PHE A 1 304 ? 20.471 23.606 -18.150 1.00 44.22 304 PHE A N 1
ATOM 2452 C CA . PHE A 1 304 ? 20.435 24.789 -17.285 1.00 44.22 304 PHE A CA 1
ATOM 2453 C C . PHE A 1 304 ? 21.464 24.669 -16.159 1.00 44.22 304 PHE A C 1
ATOM 2455 O O . PHE A 1 304 ? 21.190 24.157 -15.078 1.00 44.22 304 PHE A O 1
ATOM 2462 N N . ASP A 1 305 ? 22.667 25.166 -16.441 1.00 39.78 305 ASP A N 1
ATOM 2463 C CA . ASP A 1 305 ? 23.711 25.415 -15.449 1.00 39.78 305 ASP A CA 1
ATOM 2464 C C . ASP A 1 305 ? 23.190 26.416 -14.390 1.00 39.78 305 ASP A C 1
ATOM 2466 O O . ASP A 1 305 ? 22.745 27.525 -14.706 1.00 39.78 305 ASP A O 1
ATOM 2470 N N . THR A 1 306 ? 23.180 26.001 -13.122 1.00 48.34 306 THR A N 1
ATOM 2471 C CA . THR A 1 306 ? 22.431 26.586 -11.989 1.00 48.34 306 THR A CA 1
ATOM 2472 C C . THR A 1 306 ? 22.982 27.915 -11.446 1.00 48.34 306 THR A C 1
ATOM 2474 O O . THR A 1 306 ? 22.847 28.213 -10.261 1.00 48.34 306 THR A O 1
ATOM 2477 N N . THR A 1 307 ? 23.602 28.747 -12.282 1.00 49.41 307 THR A N 1
ATOM 2478 C CA . THR A 1 307 ? 24.088 30.084 -11.879 1.00 49.41 307 THR A CA 1
ATOM 2479 C C . THR A 1 307 ? 23.333 31.243 -12.524 1.00 49.41 307 THR A C 1
ATOM 2481 O O . THR A 1 307 ? 23.486 32.383 -12.085 1.00 49.41 307 THR A O 1
ATOM 2484 N N . GLN A 1 308 ? 22.461 30.978 -13.499 1.00 50.59 308 GLN A N 1
ATOM 2485 C CA . GLN A 1 308 ? 21.646 32.010 -14.134 1.00 50.59 308 GLN A CA 1
ATOM 2486 C C . GLN A 1 308 ? 20.273 32.092 -13.446 1.00 50.59 308 GLN A C 1
ATOM 2488 O O . GLN A 1 308 ? 19.503 31.132 -13.460 1.00 50.59 308 GLN A O 1
ATOM 2493 N N . SER A 1 309 ? 19.961 33.229 -12.816 1.00 53.72 309 SER A N 1
ATOM 2494 C CA . SER A 1 309 ? 18.667 33.436 -12.151 1.00 53.72 309 SER A CA 1
ATOM 2495 C C . SER A 1 309 ? 17.523 33.264 -13.156 1.00 53.72 309 SER A C 1
ATOM 2497 O O . SER A 1 309 ? 17.623 33.718 -14.294 1.00 53.72 309 SER A O 1
ATOM 2499 N N . ILE A 1 310 ? 16.398 32.666 -12.748 1.00 54.34 310 ILE A N 1
ATOM 2500 C CA . ILE A 1 310 ? 15.185 32.544 -13.586 1.00 54.34 310 ILE A CA 1
ATOM 2501 C C . ILE A 1 310 ? 14.757 33.917 -14.144 1.00 54.34 310 ILE A C 1
ATOM 2503 O O . ILE A 1 310 ? 14.265 34.013 -15.268 1.00 54.34 310 ILE A O 1
ATOM 2507 N N . PHE A 1 311 ? 15.031 34.998 -13.408 1.00 56.28 311 PHE A N 1
ATOM 2508 C CA . PHE A 1 311 ? 14.819 36.369 -13.872 1.00 56.28 311 PHE A CA 1
ATOM 2509 C C . PHE A 1 311 ? 15.749 36.791 -15.020 1.00 56.28 311 PHE A C 1
ATOM 2511 O O . PHE A 1 311 ? 15.316 37.514 -15.915 1.00 56.28 311 PHE A O 1
ATOM 2518 N N . ASP A 1 312 ? 16.992 36.314 -15.053 1.00 57.59 312 ASP A N 1
ATOM 2519 C CA . ASP A 1 312 ? 17.924 36.585 -16.152 1.00 57.59 312 ASP A CA 1
ATOM 2520 C C . ASP A 1 312 ? 17.512 35.845 -17.430 1.00 57.59 312 ASP A C 1
ATOM 2522 O O . ASP A 1 312 ? 17.634 36.391 -18.526 1.00 57.59 312 ASP A O 1
ATOM 2526 N N . ILE A 1 313 ? 16.970 34.630 -17.293 1.00 59.38 313 ILE A N 1
ATOM 2527 C CA . ILE A 1 313 ? 16.442 33.835 -18.412 1.00 59.38 313 ILE A CA 1
ATOM 2528 C C . ILE A 1 313 ? 15.202 34.511 -19.004 1.00 59.38 313 ILE A C 1
ATOM 2530 O O . ILE A 1 313 ? 15.084 34.633 -20.224 1.00 59.38 313 ILE A O 1
ATOM 2534 N N . LEU A 1 314 ? 14.294 35.003 -18.157 1.00 61.53 314 LEU A N 1
ATOM 2535 C CA . LEU A 1 314 ? 13.120 35.753 -18.608 1.00 61.53 314 LEU A CA 1
ATOM 2536 C C . LEU A 1 314 ? 13.520 37.062 -19.306 1.00 61.53 314 LEU A C 1
ATOM 2538 O O . LEU A 1 314 ? 13.005 37.352 -20.385 1.00 61.53 314 LEU A O 1
ATOM 2542 N N . ASN A 1 315 ? 14.507 37.787 -18.770 1.00 69.94 315 ASN A N 1
ATOM 2543 C CA . ASN A 1 315 ? 15.046 38.992 -19.406 1.00 69.94 315 ASN A CA 1
ATOM 2544 C C . ASN A 1 315 ? 15.752 38.693 -20.741 1.00 69.94 315 ASN A C 1
ATOM 2546 O O . ASN A 1 315 ? 15.611 39.454 -21.701 1.00 69.94 315 ASN A O 1
ATOM 2550 N N . GLN A 1 316 ? 16.496 37.586 -20.845 1.00 68.31 316 GLN A N 1
ATOM 2551 C CA . GLN A 1 316 ? 17.092 37.158 -22.115 1.00 68.31 316 GLN A CA 1
ATOM 2552 C C . GLN A 1 316 ? 16.030 36.762 -23.137 1.00 68.31 316 GLN A C 1
ATOM 2554 O O . GLN A 1 316 ? 16.163 37.123 -24.306 1.00 68.31 316 GLN A O 1
ATOM 2559 N N . LYS A 1 317 ? 14.967 36.069 -22.714 1.00 73.12 317 LYS A N 1
ATOM 2560 C CA . LYS A 1 317 ? 13.850 35.709 -23.591 1.00 73.12 317 LYS A CA 1
ATOM 2561 C C . LY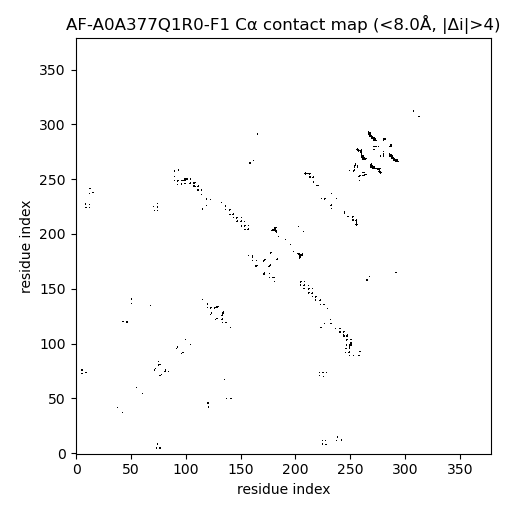S A 1 317 ? 13.169 36.956 -24.148 1.00 73.12 317 LYS A C 1
ATOM 2563 O O . LYS A 1 317 ? 12.986 37.040 -25.357 1.00 73.12 317 LYS A O 1
ATOM 2568 N N . GLU A 1 318 ? 12.863 37.938 -23.303 1.00 74.25 318 GLU A N 1
ATOM 2569 C CA . GLU A 1 318 ? 12.238 39.192 -23.739 1.00 74.25 318 GLU A CA 1
ATOM 2570 C C . GLU A 1 318 ? 13.149 39.976 -24.702 1.00 74.25 318 GLU A C 1
ATOM 2572 O O . GLU A 1 318 ? 12.697 40.495 -25.727 1.00 74.25 318 GLU A O 1
ATOM 2577 N N . LYS A 1 319 ? 14.464 39.987 -24.443 1.00 77.75 319 LYS A N 1
ATOM 2578 C CA . LYS A 1 319 ? 15.456 40.588 -25.344 1.00 77.75 319 LYS A CA 1
ATOM 2579 C C . LYS A 1 319 ? 15.528 39.868 -26.697 1.00 77.75 319 LYS A C 1
ATOM 2581 O O . LYS A 1 319 ? 15.521 40.533 -27.732 1.00 77.75 319 LYS A O 1
ATOM 2586 N N . LEU A 1 320 ? 15.562 38.536 -26.702 1.00 76.88 320 LEU A N 1
ATOM 2587 C CA . LEU A 1 320 ? 15.613 37.722 -27.922 1.00 76.88 320 LEU A CA 1
ATOM 2588 C C . LEU A 1 320 ? 14.317 37.805 -28.726 1.00 76.88 320 LEU A C 1
ATOM 2590 O O . LEU A 1 320 ? 14.358 37.809 -29.953 1.00 76.88 320 LEU A O 1
ATOM 2594 N N . GLU A 1 321 ? 13.166 37.901 -28.065 1.00 78.19 321 GLU A N 1
ATOM 2595 C CA . GLU A 1 321 ? 11.872 38.064 -28.725 1.00 78.19 321 GLU A CA 1
ATOM 2596 C C . GLU A 1 321 ? 11.781 39.427 -29.426 1.00 78.19 321 GLU A C 1
ATOM 2598 O O . GLU A 1 321 ? 11.341 39.508 -30.577 1.00 78.19 321 GLU A O 1
ATOM 2603 N N . LYS A 1 322 ? 12.322 40.477 -28.796 1.00 80.19 322 LYS A N 1
ATOM 2604 C CA . LYS A 1 322 ? 12.465 41.802 -29.409 1.00 80.19 322 LYS A CA 1
ATOM 2605 C C . LYS A 1 322 ? 13.449 41.801 -30.585 1.00 80.19 322 LYS A C 1
ATOM 2607 O O . LYS A 1 322 ? 13.125 42.331 -31.646 1.00 80.19 322 LYS A O 1
ATOM 2612 N N . GLU A 1 323 ? 14.612 41.163 -30.440 1.00 79.81 323 GLU A N 1
ATOM 2613 C CA . GLU A 1 323 ? 15.590 41.020 -31.531 1.00 79.81 323 GLU A CA 1
ATOM 2614 C C . GLU A 1 323 ? 15.025 40.206 -32.709 1.00 79.81 323 GLU A C 1
ATOM 2616 O O . GLU A 1 323 ? 15.254 40.559 -33.868 1.00 79.81 323 GLU A O 1
ATOM 2621 N N . ASN A 1 324 ? 14.217 39.173 -32.446 1.00 78.81 324 ASN A N 1
ATOM 2622 C CA . ASN A 1 324 ? 13.552 38.387 -33.489 1.00 78.81 324 ASN A CA 1
ATOM 2623 C C . ASN A 1 324 ? 12.474 39.180 -34.236 1.00 78.81 324 ASN A C 1
ATOM 2625 O O . ASN A 1 324 ? 12.316 39.006 -35.448 1.00 78.81 324 ASN A O 1
ATOM 2629 N N . GLN A 1 325 ? 11.731 40.053 -33.549 1.00 79.94 325 GLN A N 1
ATOM 2630 C CA . GLN A 1 325 ? 10.801 40.954 -34.230 1.00 79.94 325 GLN A CA 1
ATOM 2631 C C . GLN A 1 325 ? 11.540 41.964 -35.116 1.00 79.94 325 GLN A C 1
ATOM 2633 O O . GLN A 1 325 ? 11.139 42.168 -36.262 1.00 79.94 325 GLN A O 1
ATOM 2638 N N . ASP A 1 326 ? 12.659 42.523 -34.651 1.00 79.75 326 ASP A N 1
ATOM 2639 C CA . ASP A 1 326 ? 13.486 43.430 -35.455 1.00 79.75 326 ASP A CA 1
ATOM 2640 C C . ASP A 1 326 ? 14.117 42.732 -36.672 1.00 79.75 326 ASP A C 1
ATOM 2642 O O . ASP A 1 326 ? 14.164 43.307 -37.763 1.00 79.75 326 ASP A O 1
ATOM 2646 N N . LEU A 1 327 ? 14.552 41.476 -36.528 1.00 79.94 327 LEU A N 1
ATOM 2647 C CA . LEU A 1 327 ? 15.048 40.648 -37.633 1.00 79.94 327 LEU A CA 1
ATOM 2648 C C . LEU A 1 327 ? 13.956 40.342 -38.659 1.00 79.94 327 LEU A C 1
ATOM 2650 O O . LEU A 1 327 ? 14.195 40.495 -39.858 1.00 79.94 327 LEU A O 1
ATOM 2654 N N . LYS A 1 328 ? 12.746 39.983 -38.214 1.00 78.00 328 LYS A N 1
ATOM 2655 C CA . LYS A 1 328 ? 11.595 39.799 -39.113 1.00 78.00 328 LYS A CA 1
ATOM 2656 C C . LYS A 1 328 ? 11.244 41.088 -39.850 1.00 78.00 328 LYS A C 1
ATOM 2658 O O . LYS A 1 328 ? 11.006 41.051 -41.055 1.00 78.00 328 LYS A O 1
ATOM 2663 N N . ASN A 1 329 ? 11.275 42.228 -39.162 1.00 73.62 329 ASN A N 1
ATOM 2664 C CA . ASN A 1 329 ? 11.032 43.529 -39.781 1.00 73.62 329 ASN A CA 1
ATOM 2665 C C . ASN A 1 329 ? 12.119 43.878 -40.812 1.00 73.62 329 ASN A C 1
ATOM 2667 O O . ASN A 1 329 ? 11.796 44.325 -41.913 1.00 73.62 329 ASN A O 1
ATOM 2671 N N . LYS A 1 330 ? 13.399 43.605 -40.523 1.00 73.94 330 LYS A N 1
ATOM 2672 C CA . LYS A 1 330 ? 14.499 43.782 -41.489 1.00 73.94 330 LYS A CA 1
ATOM 2673 C C . LYS A 1 330 ? 14.369 42.863 -42.704 1.00 73.94 330 LYS A C 1
ATOM 2675 O O . LYS A 1 330 ? 14.504 43.342 -43.826 1.00 73.94 330 LYS A O 1
ATOM 2680 N N . GLN A 1 331 ? 14.041 41.587 -42.506 1.00 70.56 331 GLN A N 1
ATOM 2681 C CA . GLN A 1 331 ? 13.822 40.640 -43.605 1.00 70.56 331 GLN A CA 1
ATOM 2682 C C . GLN A 1 331 ? 12.610 41.016 -44.465 1.00 70.56 331 GLN A C 1
ATOM 2684 O O . GLN A 1 331 ? 12.656 40.879 -45.686 1.00 70.56 331 GLN A O 1
ATOM 2689 N N . ALA A 1 332 ? 11.540 41.546 -43.865 1.00 64.06 332 ALA A N 1
ATOM 2690 C CA . ALA A 1 332 ? 10.397 42.064 -44.612 1.00 64.06 332 ALA A CA 1
ATOM 2691 C C . ALA A 1 332 ? 10.792 43.269 -45.487 1.00 64.06 332 ALA A C 1
ATOM 2693 O O . ALA A 1 332 ? 10.406 43.340 -46.655 1.00 64.06 332 ALA A O 1
ATOM 2694 N N . ILE A 1 333 ? 11.620 44.180 -44.963 1.00 65.88 333 ILE A N 1
ATOM 2695 C CA . ILE A 1 333 ? 12.155 45.323 -45.720 1.00 65.88 333 ILE A CA 1
ATOM 2696 C C . ILE A 1 333 ? 13.076 44.850 -46.859 1.00 65.88 333 ILE A C 1
ATOM 2698 O O . ILE A 1 333 ? 12.971 45.348 -47.983 1.00 65.88 333 ILE A O 1
ATOM 2702 N N . GLU A 1 334 ? 13.946 43.869 -46.613 1.00 63.88 334 GLU A N 1
ATOM 2703 C CA . GLU A 1 334 ? 14.830 43.297 -47.638 1.00 63.88 334 GLU A CA 1
ATOM 2704 C C . GLU A 1 334 ? 14.058 42.542 -48.726 1.00 63.88 334 GLU A C 1
ATOM 2706 O O . GLU A 1 334 ? 14.349 42.719 -49.908 1.00 63.88 334 GLU A O 1
ATOM 2711 N N . SER A 1 335 ? 13.015 41.792 -48.362 1.00 59.53 335 SER A N 1
ATOM 2712 C CA . SER A 1 335 ? 12.107 41.129 -49.307 1.00 59.53 335 SER A CA 1
ATOM 2713 C C . SER A 1 335 ? 11.357 42.140 -50.181 1.00 59.53 335 SER A C 1
ATOM 2715 O O . SER A 1 335 ? 11.289 41.989 -51.404 1.00 59.53 335 SER A O 1
ATOM 2717 N N . HIS A 1 336 ? 10.873 43.244 -49.600 1.00 56.84 336 HIS A N 1
ATOM 2718 C CA . HIS A 1 336 ? 10.280 44.338 -50.375 1.00 56.84 336 HIS A CA 1
ATOM 2719 C C . HIS A 1 336 ? 11.284 44.994 -51.334 1.00 56.84 336 HIS A C 1
ATOM 2721 O O . HIS A 1 336 ? 10.932 45.308 -52.478 1.00 56.84 336 HIS A O 1
ATOM 2727 N N . ARG A 1 337 ? 12.547 45.155 -50.920 1.00 51.88 337 ARG A N 1
ATOM 2728 C CA . ARG A 1 337 ? 13.613 45.693 -51.778 1.00 51.88 337 ARG A CA 1
ATOM 2729 C C . ARG A 1 337 ? 13.963 44.735 -52.920 1.00 51.88 337 ARG A C 1
ATOM 2731 O O . ARG A 1 337 ? 14.040 45.175 -54.066 1.00 51.88 337 ARG A O 1
ATOM 2738 N N . ALA A 1 338 ? 14.102 43.442 -52.634 1.00 54.22 338 ALA A N 1
ATOM 2739 C CA . ALA A 1 338 ? 14.388 42.404 -53.623 1.00 54.22 338 ALA A CA 1
ATOM 2740 C C . ALA A 1 338 ? 13.253 42.259 -54.650 1.00 54.22 338 ALA A C 1
ATOM 2742 O O . ALA A 1 338 ? 13.508 42.203 -55.851 1.00 54.22 338 ALA A O 1
ATOM 2743 N N . ASN A 1 339 ? 11.992 42.314 -54.209 1.00 56.69 339 ASN A N 1
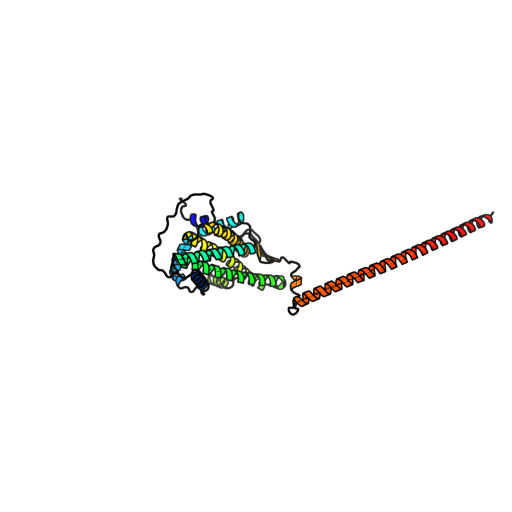ATOM 2744 C CA . ASN A 1 339 ? 10.834 42.290 -55.107 1.00 56.69 339 ASN A CA 1
ATOM 2745 C C . ASN A 1 339 ? 10.764 43.530 -56.011 1.00 56.69 339 ASN A C 1
ATOM 2747 O O . ASN A 1 339 ? 10.401 43.422 -57.183 1.00 56.69 339 ASN A O 1
ATOM 2751 N N . THR A 1 340 ? 11.163 44.699 -55.504 1.00 53.53 340 THR A N 1
ATOM 2752 C CA . THR A 1 340 ? 11.229 45.929 -56.310 1.00 53.53 340 THR A CA 1
ATOM 2753 C C . THR A 1 340 ? 12.331 45.848 -57.373 1.00 53.53 340 THR A C 1
ATOM 2755 O O . THR A 1 340 ? 12.102 46.235 -58.520 1.00 53.53 340 THR A O 1
ATOM 2758 N N . ILE A 1 341 ? 13.502 45.296 -57.029 1.00 57.47 341 ILE A N 1
ATOM 2759 C CA . ILE A 1 341 ? 14.623 45.099 -57.964 1.00 57.47 341 ILE A CA 1
ATOM 2760 C C . ILE A 1 341 ? 14.267 44.055 -59.033 1.00 57.47 341 ILE A C 1
ATOM 2762 O O . ILE A 1 341 ? 14.397 44.344 -60.221 1.00 57.47 341 ILE A O 1
ATOM 2766 N N . ASN A 1 342 ? 13.700 42.909 -58.646 1.00 56.78 342 ASN A N 1
ATOM 2767 C CA . ASN A 1 342 ? 13.265 41.871 -59.587 1.00 56.78 342 ASN A CA 1
ATOM 2768 C C . ASN A 1 342 ? 12.175 42.378 -60.548 1.00 56.78 342 ASN A C 1
ATOM 2770 O O . ASN A 1 342 ? 12.1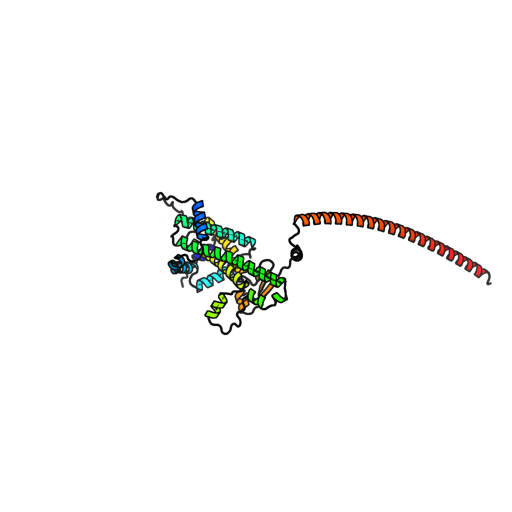86 42.052 -61.738 1.00 56.78 342 ASN A O 1
ATOM 2774 N N . HIS A 1 343 ? 11.248 43.224 -60.078 1.00 54.91 343 HIS A N 1
ATOM 2775 C CA . HIS A 1 343 ? 10.240 43.841 -60.945 1.00 54.91 343 HIS A CA 1
ATOM 2776 C C . HIS A 1 343 ? 10.859 44.811 -61.968 1.00 54.91 343 HIS A C 1
ATOM 2778 O O . HIS A 1 343 ? 10.424 44.855 -63.124 1.00 54.91 343 HIS A O 1
ATOM 2784 N N . LEU A 1 344 ? 11.892 45.562 -61.572 1.00 55.97 344 LEU A N 1
ATOM 2785 C CA . LEU A 1 344 ? 12.632 46.454 -62.468 1.00 55.97 344 LEU A CA 1
ATOM 2786 C C . LEU A 1 344 ? 13.464 45.673 -63.494 1.00 55.97 344 LEU A C 1
ATOM 2788 O O . LEU A 1 344 ? 13.416 46.014 -64.675 1.00 55.97 344 LEU A O 1
ATOM 2792 N N . GLU A 1 345 ? 14.148 44.600 -63.090 1.00 57.88 345 GLU A N 1
ATOM 2793 C CA . GLU A 1 345 ? 14.914 43.733 -63.998 1.00 57.88 345 GLU A CA 1
ATOM 2794 C C . GLU A 1 345 ? 14.016 43.019 -65.012 1.00 57.88 345 GLU A C 1
ATOM 2796 O O . GLU A 1 345 ? 14.329 42.980 -66.202 1.00 57.88 345 GLU A O 1
ATOM 2801 N N . THR A 1 346 ? 12.846 42.538 -64.583 1.00 59.06 346 THR A N 1
ATOM 2802 C CA . THR A 1 346 ? 11.875 41.890 -65.481 1.00 59.06 346 THR A CA 1
ATOM 2803 C C . THR A 1 346 ? 11.302 42.887 -66.498 1.00 59.06 346 THR A C 1
ATOM 2805 O O . THR A 1 346 ? 11.182 42.580 -67.689 1.00 59.06 346 THR A O 1
ATOM 2808 N N . LYS A 1 347 ? 11.013 44.128 -66.074 1.00 55.91 347 LYS A N 1
ATOM 2809 C CA . LYS A 1 347 ? 10.623 45.211 -66.994 1.00 55.91 347 LYS A CA 1
ATOM 2810 C C . LYS A 1 347 ? 11.744 45.580 -67.963 1.00 55.91 347 LYS A C 1
ATOM 2812 O O . LYS A 1 347 ? 11.461 45.818 -69.134 1.00 55.91 347 LYS A O 1
ATOM 2817 N N . LEU A 1 348 ? 12.998 45.604 -67.513 1.00 57.66 348 LEU A N 1
ATOM 2818 C CA . LEU A 1 348 ? 14.137 45.890 -68.384 1.00 57.66 348 LEU A CA 1
ATOM 2819 C C . LEU A 1 348 ? 14.318 44.787 -69.436 1.00 57.66 348 LEU A C 1
ATOM 2821 O O . LEU A 1 348 ? 14.452 45.091 -70.619 1.00 57.66 348 LEU A O 1
ATOM 2825 N N . LYS A 1 349 ? 14.244 43.517 -69.019 1.00 58.19 349 LYS A N 1
ATOM 2826 C CA . LYS A 1 349 ? 14.423 42.348 -69.888 1.00 58.19 349 LYS A CA 1
ATOM 2827 C C . LYS A 1 349 ? 13.327 42.243 -70.950 1.00 58.19 349 LYS A C 1
ATOM 2829 O O . LYS A 1 349 ? 13.642 42.182 -72.130 1.00 58.19 349 LYS A O 1
ATOM 2834 N N . SER A 1 350 ? 12.057 42.406 -70.566 1.00 59.62 350 SER A N 1
ATOM 2835 C CA . SER A 1 350 ? 10.939 42.434 -71.529 1.00 59.62 350 SER A CA 1
ATOM 2836 C C . SER A 1 350 ? 11.056 43.560 -72.570 1.00 59.62 350 SER A C 1
ATOM 2838 O O . SER A 1 350 ? 10.678 43.388 -73.732 1.00 59.62 350 SER A O 1
ATOM 2840 N N . LYS A 1 351 ? 11.622 44.712 -72.181 1.00 55.75 351 LYS A N 1
ATOM 2841 C CA . LYS A 1 351 ? 11.841 45.852 -73.079 1.00 55.75 351 LYS A CA 1
ATOM 2842 C C . LYS A 1 351 ? 13.017 45.623 -74.033 1.00 55.75 351 LYS A C 1
ATOM 2844 O O . LYS A 1 351 ? 12.963 46.090 -75.169 1.00 55.75 351 LYS A O 1
ATOM 2849 N N . VAL A 1 352 ? 14.056 44.913 -73.588 1.00 59.69 352 VAL A N 1
ATOM 2850 C CA . VAL A 1 352 ? 15.181 44.489 -74.435 1.00 59.69 352 VAL A CA 1
ATOM 2851 C C . VAL A 1 352 ? 14.715 43.432 -75.432 1.00 59.69 352 VAL A C 1
ATOM 2853 O O . VAL A 1 352 ? 14.896 43.640 -76.627 1.00 59.69 352 VAL A O 1
ATOM 2856 N N . ASP A 1 353 ? 14.011 42.394 -74.980 1.00 58.88 353 ASP A N 1
ATOM 2857 C CA . ASP A 1 353 ? 13.521 41.308 -75.839 1.00 58.88 353 ASP A CA 1
ATOM 2858 C C . ASP A 1 353 ? 12.565 41.827 -76.925 1.00 58.88 353 ASP A C 1
ATOM 2860 O O . ASP A 1 353 ? 12.696 41.475 -78.096 1.00 58.88 353 ASP A O 1
ATOM 2864 N N . SER A 1 354 ? 11.675 42.766 -76.580 1.00 59.03 354 SER A N 1
ATOM 2865 C CA . SER A 1 354 ? 10.782 43.413 -77.555 1.00 59.03 354 SER A CA 1
ATOM 2866 C C . SER A 1 354 ? 11.542 44.218 -78.618 1.00 59.03 354 SER A C 1
ATOM 2868 O O . SER A 1 354 ? 11.115 44.291 -79.770 1.00 59.03 354 SER A O 1
ATOM 2870 N N . LYS A 1 355 ? 12.675 44.834 -78.254 1.00 56.41 355 LYS A N 1
ATOM 2871 C CA . LYS A 1 355 ? 13.508 45.602 -79.190 1.00 56.41 355 LYS A CA 1
ATOM 2872 C C . LYS A 1 355 ? 14.324 44.679 -80.098 1.00 56.41 355 LYS A C 1
ATOM 2874 O O . LYS A 1 355 ? 14.460 44.983 -81.280 1.00 56.41 355 LYS A O 1
ATOM 2879 N N . THR A 1 356 ? 14.815 43.558 -79.571 1.00 59.00 356 THR A N 1
ATOM 2880 C CA . THR A 1 356 ? 15.516 42.522 -80.344 1.00 59.00 356 THR A CA 1
ATOM 2881 C C . THR A 1 356 ? 14.583 41.901 -81.384 1.00 59.00 356 THR A C 1
ATOM 2883 O O . THR A 1 356 ? 14.922 41.861 -82.561 1.00 59.00 356 THR A O 1
ATOM 2886 N N . HIS A 1 357 ? 13.356 41.556 -80.986 1.00 58.19 357 HIS A N 1
ATOM 2887 C CA . HIS A 1 357 ? 12.360 40.962 -81.881 1.00 58.19 357 HIS A CA 1
ATOM 2888 C C . HIS A 1 357 ? 11.898 41.925 -82.994 1.00 58.19 357 HIS A C 1
ATOM 2890 O O . HIS A 1 357 ? 11.587 41.503 -84.109 1.00 58.19 357 HIS A O 1
ATOM 2896 N N . LEU A 1 358 ? 11.873 43.235 -82.711 1.00 56.94 358 LEU A N 1
ATOM 2897 C CA . LEU A 1 358 ? 11.584 44.265 -83.711 1.00 56.94 358 LEU A CA 1
ATOM 2898 C C . LEU A 1 358 ? 12.719 44.382 -84.741 1.00 56.94 358 LEU A C 1
ATOM 2900 O O . LEU A 1 358 ? 12.441 44.453 -85.938 1.00 56.94 358 LEU A O 1
ATOM 2904 N N . LEU A 1 359 ? 13.976 44.370 -84.285 1.00 58.06 359 LEU A N 1
ATOM 2905 C CA . LEU A 1 359 ? 15.159 44.434 -85.150 1.00 58.06 359 LEU A CA 1
ATOM 2906 C C . LEU A 1 359 ? 15.292 43.185 -86.032 1.00 58.06 359 LEU A C 1
ATOM 2908 O O . LEU A 1 359 ? 15.567 43.326 -87.221 1.00 58.06 359 LEU A O 1
ATOM 2912 N N . GLU A 1 360 ? 15.014 41.996 -85.492 1.00 58.62 360 GLU A N 1
ATOM 2913 C CA . GLU A 1 360 ? 14.982 40.745 -86.266 1.00 58.62 360 GLU A CA 1
ATOM 2914 C C . GLU A 1 360 ? 13.880 40.762 -87.336 1.00 58.62 360 GLU A C 1
ATOM 2916 O O . GLU A 1 360 ? 14.114 40.372 -88.479 1.00 58.62 360 GLU A O 1
ATOM 2921 N N . SER A 1 361 ? 12.697 41.308 -87.023 1.00 60.94 361 SER A N 1
ATOM 2922 C CA . SER A 1 361 ? 11.628 41.450 -88.024 1.00 60.94 361 SER A CA 1
ATOM 2923 C C . SER A 1 361 ? 12.002 42.416 -89.158 1.00 60.94 361 SER A C 1
ATOM 2925 O O . SER A 1 361 ? 11.638 42.193 -90.313 1.00 60.94 361 SER A O 1
ATOM 2927 N N . GLN A 1 362 ? 12.762 43.472 -88.846 1.00 59.44 362 GLN A N 1
ATOM 2928 C CA . GLN A 1 362 ? 13.245 44.430 -89.839 1.00 59.44 362 GLN A CA 1
ATOM 2929 C C . GLN A 1 362 ? 14.353 43.827 -90.707 1.00 59.44 362 GLN A C 1
ATOM 2931 O O . GLN A 1 362 ? 14.344 44.041 -91.920 1.00 59.44 362 GLN A O 1
ATOM 2936 N N . SER A 1 363 ? 15.271 43.042 -90.131 1.00 57.81 363 SER A N 1
ATOM 2937 C CA . SER A 1 363 ? 16.303 42.351 -90.910 1.00 57.81 363 SER A CA 1
ATOM 2938 C C . SER A 1 363 ? 15.712 41.287 -91.831 1.00 57.81 363 SER A C 1
ATOM 2940 O O . SER A 1 363 ? 16.096 41.230 -92.997 1.00 57.81 363 SER A O 1
ATOM 2942 N N . ASP A 1 364 ? 14.730 40.510 -91.363 1.00 60.56 364 ASP A N 1
ATOM 2943 C CA . ASP A 1 364 ? 14.044 39.503 -92.182 1.00 60.56 364 ASP A CA 1
ATOM 2944 C C . ASP A 1 364 ? 13.240 40.133 -93.324 1.00 60.56 364 ASP A C 1
ATOM 2946 O O . ASP A 1 364 ? 13.195 39.595 -94.434 1.00 60.56 364 ASP A O 1
ATOM 2950 N N . PHE A 1 365 ? 12.628 41.295 -93.081 1.00 61.81 365 PHE A N 1
ATOM 2951 C CA . PHE A 1 365 ? 11.945 42.060 -94.120 1.00 61.81 365 PHE A CA 1
ATOM 2952 C C . PHE A 1 365 ? 12.923 42.541 -95.204 1.00 61.81 365 PHE A C 1
ATOM 2954 O O . PHE A 1 365 ? 12.674 42.324 -96.391 1.00 61.81 365 PHE A O 1
ATOM 2961 N N . ILE A 1 366 ? 14.066 43.115 -94.811 1.00 61.00 366 ILE A N 1
ATOM 2962 C CA . ILE A 1 366 ? 15.111 43.563 -95.748 1.00 61.00 366 ILE A CA 1
ATOM 2963 C C . ILE A 1 366 ? 15.687 42.376 -96.537 1.00 61.00 366 ILE A C 1
ATOM 2965 O O . ILE A 1 366 ? 15.854 42.467 -97.753 1.00 61.00 366 ILE A O 1
ATOM 2969 N N . PHE A 1 367 ? 15.938 41.239 -95.882 1.00 57.62 367 PHE A N 1
ATOM 2970 C CA . PHE A 1 367 ? 16.491 40.048 -96.535 1.00 57.62 367 PHE A CA 1
ATOM 2971 C C . PHE A 1 367 ? 15.526 39.452 -97.574 1.00 57.62 367 PHE A C 1
ATOM 2973 O O . PHE A 1 367 ? 15.946 39.015 -98.647 1.00 57.62 367 PHE A O 1
ATOM 2980 N N . ARG A 1 368 ? 14.214 39.475 -97.297 1.00 61.56 368 ARG A N 1
ATOM 2981 C CA . ARG A 1 368 ? 13.182 39.029 -98.248 1.00 61.56 368 ARG A CA 1
ATOM 2982 C C . ARG A 1 368 ? 13.036 39.956 -99.453 1.00 61.56 368 ARG A C 1
ATOM 2984 O O . ARG A 1 368 ? 12.797 39.449 -100.547 1.00 61.56 368 ARG A O 1
ATOM 2991 N N . GLU A 1 369 ? 13.182 41.268 -99.282 1.00 60.62 369 GLU A N 1
ATOM 2992 C CA . GLU A 1 369 ? 13.150 42.216 -100.406 1.00 60.62 369 GLU A CA 1
ATOM 2993 C C . GLU A 1 369 ? 14.389 42.076 -101.309 1.00 60.62 369 GLU A C 1
ATOM 2995 O O . GLU A 1 369 ? 14.242 41.945 -102.522 1.00 60.62 369 GLU A O 1
ATOM 3000 N N . ILE A 1 370 ? 15.592 41.919 -100.741 1.00 58.44 370 ILE A N 1
ATOM 3001 C CA . ILE A 1 370 ? 16.823 41.659 -101.521 1.00 58.44 370 ILE A CA 1
ATOM 3002 C C . ILE A 1 370 ? 16.714 40.354 -102.347 1.00 58.44 370 ILE A C 1
ATOM 3004 O O . ILE A 1 370 ? 17.184 40.267 -103.488 1.00 58.44 370 ILE A O 1
ATOM 3008 N N . LEU A 1 371 ? 16.059 39.320 -101.806 1.00 56.12 371 LEU A N 1
ATOM 3009 C CA . LEU A 1 371 ? 15.836 38.052 -102.516 1.00 56.12 371 LEU A CA 1
ATOM 3010 C C . LEU A 1 371 ? 14.774 38.130 -103.628 1.00 56.12 371 LEU A C 1
ATOM 3012 O O . LEU A 1 371 ? 14.806 37.315 -104.552 1.00 56.12 371 LEU A O 1
ATOM 3016 N N . LYS A 1 372 ? 13.841 39.086 -103.572 1.00 57.66 372 LYS A N 1
ATOM 3017 C CA . LYS A 1 372 ? 12.904 39.333 -104.680 1.00 57.66 372 LYS A CA 1
ATOM 3018 C C . LYS A 1 372 ? 13.592 40.034 -105.846 1.00 57.66 372 LYS A C 1
ATOM 3020 O O . LYS A 1 372 ? 13.413 39.598 -106.981 1.00 57.66 372 LYS A O 1
ATOM 3025 N N . ASP A 1 373 ? 14.427 41.031 -105.570 1.00 54.06 373 ASP A N 1
ATOM 3026 C CA . ASP A 1 373 ? 15.135 41.780 -106.615 1.00 54.06 373 ASP A CA 1
ATOM 3027 C C . ASP A 1 373 ? 16.199 40.929 -107.329 1.00 54.06 373 ASP A C 1
ATOM 3029 O O . ASP A 1 373 ? 16.379 41.030 -108.541 1.00 54.06 373 ASP A O 1
ATOM 3033 N N . SER A 1 374 ? 16.846 39.998 -106.621 1.00 53.97 374 SER A N 1
ATOM 3034 C CA . SER A 1 374 ? 17.806 39.059 -107.232 1.00 53.97 374 SER A CA 1
ATOM 3035 C C . SER A 1 374 ? 17.167 38.003 -108.147 1.00 53.97 374 SER A C 1
ATOM 3037 O O . SER A 1 374 ? 17.840 37.492 -109.042 1.00 53.97 374 SER A O 1
ATOM 3039 N N . LYS A 1 375 ? 15.865 37.711 -108.001 1.00 53.97 375 LYS A N 1
ATOM 3040 C CA . LYS A 1 375 ? 15.119 36.848 -108.939 1.00 53.97 375 LYS A CA 1
ATOM 3041 C C . LYS A 1 375 ? 14.686 37.560 -110.223 1.00 53.97 375 LYS A C 1
ATOM 3043 O O . LYS A 1 375 ? 14.294 36.880 -111.165 1.00 53.97 375 LYS A O 1
ATOM 3048 N N . ALA A 1 376 ? 14.779 38.888 -110.290 1.00 53.62 376 ALA A N 1
ATOM 3049 C CA . ALA A 1 376 ? 14.418 39.661 -111.478 1.00 53.62 376 ALA A CA 1
ATOM 3050 C C . ALA A 1 376 ? 15.585 39.876 -112.468 1.00 53.62 376 ALA A C 1
ATOM 3052 O O . ALA A 1 376 ? 15.356 40.389 -113.558 1.00 53.62 376 ALA A O 1
ATOM 3053 N N . ILE A 1 377 ? 16.820 39.478 -112.124 1.00 53.59 377 ILE A N 1
ATOM 3054 C CA . ILE A 1 377 ? 18.031 39.715 -112.949 1.00 53.59 377 ILE A CA 1
ATOM 3055 C C . ILE A 1 377 ? 18.605 38.401 -113.536 1.00 53.59 377 ILE A C 1
ATOM 3057 O O . ILE A 1 377 ? 19.625 38.397 -114.216 1.00 53.59 377 ILE A O 1
ATOM 3061 N N . GLY A 1 378 ? 17.938 37.265 -113.318 1.00 52.31 378 GLY A N 1
ATOM 3062 C CA . GLY A 1 378 ? 18.324 35.959 -113.865 1.00 52.31 378 GLY A CA 1
ATOM 3063 C C . GLY A 1 378 ? 17.248 35.366 -114.769 1.00 52.31 378 GLY A C 1
ATOM 3064 O O . GLY A 1 378 ? 16.653 34.353 -114.406 1.00 52.31 378 GLY A O 1
ATOM 3065 N N . GLY A 1 379 ? 16.988 36.013 -115.906 1.00 37.66 379 GLY A N 1
ATOM 3066 C CA . GLY A 1 379 ? 16.102 35.560 -116.980 1.00 37.66 379 GLY A CA 1
ATOM 3067 C C . GLY A 1 379 ? 16.572 36.105 -118.316 1.00 37.66 379 GLY A C 1
ATOM 3068 O O . GLY A 1 379 ? 16.786 37.336 -118.374 1.00 37.66 379 GLY A O 1
#

Nearest PDB structures (foldseek):
  7aal-assembly1_B  TM=2.141E-01  e=9.358E-01  Homo sapiens
  5hu6-assembly1_D  TM=1.503E-01  e=1.258E+00  Trypanosoma brucei brucei
  6ixe-assembly1_A  TM=1.778E-01  e=1.962E+00  Homo sapiens
  4y21-assembly1_A  TM=1.650E-01  e=6.108E+00  Rattus norvegicus

Secondary structure (DSSP, 8-state):
----SSSHHHHHHH---------PPP----------PPPHHHHHHHHHHHHH--SS--THHHHSHHHHHHHHHHHH-SHHHHHHHHHHHHHHHHHHSPPPPHHHHHHHHHHHHHHHHHHHHHHHHHH-TT-HHHHHHHHHHHHHHHHHHHHHHHHHHHHHHHHHHHH-HHHHTSHHHHHHHH---S-TTS--HHHHHHHHTT--HHHHHHHHHHHHHHHHHHHHHHHHHTT-S-HHHHHHHHHHHHHHHHHHHHHTT-SSSEEEETTEEEEESSSS-HHHHHHTTPPEEEEE---TTGGGTTT--TTS-HHHHHHHHHHHHHHHHHHHHHHHHHHHHHHHHHHHHHHHHHHHHHHHHHHHHHHHHHHHHHHHHHTTS--

Organism: NCBI:txid35818

Radius of gyration: 39.35 Å; Cα contacts (8 Å, |Δi|>4): 278; chains: 1; bounding box: 60×76×154 Å

pLDDT: mean 70.93, std 20.47, range [22.58, 97.25]

Solvent-accessible surface area (backbone atoms only — not comparable to full-atom values): 21523 Å² total; per-residue (Å²): 133,89,88,81,86,78,67,60,68,63,48,55,55,73,53,80,73,95,67,93,76,90,78,87,82,78,84,80,79,85,80,89,64,98,65,88,72,74,53,72,68,57,49,52,49,52,50,52,50,60,61,66,63,76,68,96,76,52,79,55,64,77,76,36,43,66,58,54,49,51,50,47,38,72,65,45,43,57,76,68,50,31,51,54,49,51,54,52,50,54,49,48,36,67,78,75,45,79,82,52,52,71,66,58,29,52,54,27,47,53,52,48,52,51,52,52,52,50,41,51,54,52,35,35,74,76,62,31,76,88,28,68,67,35,48,53,49,50,50,38,52,40,52,31,58,53,32,49,51,48,26,55,53,27,46,51,53,32,53,52,52,52,49,53,27,72,79,29,66,71,49,49,71,29,68,66,45,50,33,51,38,59,34,73,73,83,68,96,81,80,79,53,74,68,56,55,53,60,47,67,77,56,63,5,34,50,47,47,25,18,50,26,26,42,50,35,37,47,32,54,52,53,41,54,46,52,34,49,74,70,68,57,60,54,80,86,47,45,64,58,48,32,56,30,48,53,44,33,37,42,37,22,33,21,62,32,25,70,41,58,39,50,40,76,58,88,58,32,39,45,35,42,58,69,86,48,34,48,68,57,25,55,77,71,68,39,62,72,46,78,45,72,63,79,58,87,62,62,80,65,60,82,73,67,69,92,81,68,53,73,67,56,54,53,52,49,48,56,51,50,54,52,52,50,51,52,50,50,52,50,49,52,53,50,51,53,50,51,53,53,49,52,54,50,52,52,54,49,49,57,55,49,51,55,51,52,56,51,51,51,53,52,51,53,51,52,54,53,51,56,56,53,59,60,63,73,75,73,125

Sequence (379 aa):
MQINNSYSNYLNIYSSPNSANSTSYKEIQESNTKSTNPSNEAIQQKINDLLADYPLHHPYYLQYQDAIFYDRVAINGDSDTEFENSIMLKQYLLDNVSLPTEQTFEESKNILSQEMNNILNNTYISKGEDSKEFQALLSFAKTFFEMDKSRIDSKQKLLNLLKQGQDNLEYATSNEFYHKLFTKTEGLSTMTLEEINAINEKQGFLSDYTSDNYQVAHCFEEFFALADLYGLIPQESKNKISENLQISQRYLYNQSGDLGNHFQLGDFTISWEGNSTLFNAYLNGSKISIASQSTPNDFLASNFDTTQSIFDILNQKEKLEKENQDLKNKQAIESHRANTINHLETKLKSKVDSKTHLLESQSDFIFREILKDSKAIGG